Protein AF-A0A5E3XAS7-F1 (afdb_monomer_lite)

Radius of gyration: 38.61 Å; chains: 1; bounding box: 68×125×119 Å

Sequence (504 aa):
MLQEKRGRSDSAPVSAPKKPRAAAPRKTKNADWGSKSAPNEAAQRAQNAFESEKFRKVLWGPKKGENTSKISLTTTWNEIAIVVFGKDNIPEGELSAYGNKIKGLWNAYRKTYNNLAERIKQTGGGVRDPQIASLVSIEEKGSTRVLECYVPAEGPSAETPQKYKNIWEELTGTFAFFPRWHALQATRPSSNPPSVTTGLSPDRNGGHITTFYQPPPEDLVSKPGEPIPDELIDPQLRDVGAPDPDEPMHAPFEQLREDSDEEMPPVISRPKATKSAAQPTPRRSAPSQQQSSRPAQSTPRPSSAKKSSAAKGTSTSSQKFVAKPNPAQQSIEANKSKFTPLKRESIHTTIRSVVDTSAKEARAARRELRLTSEINRLRDDIRFLEERRDKRLATAREEYKDDLLTRDEFIKEKAKINKAIDDEVARLRKDMEHAQHDLENDGEDNPPAGSRTPSHGPDARMQREHSPSWGSFKDDSDIEDITDMMRGAKSSSPAPFDEDDVQF

Foldseek 3Di:
DDDDDDDDDDDDDDDDDDDPDPDDDDPDDQDDQDAQLDGDQLVVQLLVLCPPPVLVCVNLNDDVPDDHDPDDLQNSLLVSLCRRQNPVRQPPPCSSVSSVSSVVSVVVVVVLLVVLCVLVCVDPPPPPDVVSVVVWPFPCPDLETEGPDDAALQGDDPPRDVVRVVSRVVSCSNGVCNSVVSNSQRPDCVNQPQWDWDFQDPVPVGRIHIYGHDPPDVLVVPDPPDPDPCVPPDPVVPVPPDPDPPDPPPPPPPPVPDPPPPDDDDDDDDDDDDDDDDDDDDDDDDDDDDDDDDDDDDDDDDDDDDDDDDDDDDDDDDDDDPDDDDVVVVVVVVVVVVDPDDDPVVVVVVVVVVVVVVVVVVVLVVLLVVLVVLLVVLVVVLVVLVVVLVVVLVVLVVCVVVVVDDPVRSVVVNVVSCVVSVVVNVVSVVVNVVSVVVSVPPPDPPPPPPPPPPPDDPDDPDDDPDDDDDDDDPDPPPVVVVVVVVVVVPPDDDDDDDPPDDDD

Secondary structure (DSSP, 8-state):
---------------------PPPPP-PPPPP-B-SSSB-HHHHHHHHHHHSHHHHHHHT-PPTTPPPP-S-HHHHHHHHHHHHH-GGGSPTT-HHHHHHHHHHHHHHHHHHHHHHHTTT---SS----HHHHHHS----BTTEEE-S----TT---TTS-HHHHHHHHHHHHH-TTHHHHHHHHHT-TTTS-SEEEPP--GGGTT---EEESSPP-HHHHS-TTSPPPGGGS-HHHHSSPPPPTTS----TTSTTSSS--S-PPP------PPP----PPPP-PPPP------PPPPPPPPP-------------------PPPPHHHHHHHHHHTT-----HHHHHHHHHHHHHHHHHHHHHHHHHHHHHHHHHHHHHHHHHHHHHHHHHHHHHHHHHHTTSS-HHHHHHHHHHHHHHHHHHHHHHHHHHHHHHHHHHGGGS----TT-------S------------------THHHHHHHHHHHTT--PPPPPP------

Structure (mmCIF, N/CA/C/O backbone):
data_AF-A0A5E3XAS7-F1
#
_entry.id   AF-A0A5E3XAS7-F1
#
loop_
_atom_site.group_PDB
_atom_site.id
_atom_site.type_symbol
_atom_site.label_atom_id
_atom_site.label_alt_id
_atom_site.label_comp_id
_atom_site.label_asym_id
_atom_site.label_entity_id
_atom_site.label_seq_id
_atom_site.pdbx_PDB_ins_code
_atom_site.Cartn_x
_atom_site.Cartn_y
_atom_site.Cartn_z
_atom_site.occupancy
_atom_site.B_iso_or_equiv
_atom_site.auth_seq_id
_atom_site.auth_comp_id
_atom_site.auth_asym_id
_atom_site.auth_atom_id
_atom_site.pdbx_PDB_model_num
ATOM 1 N N . MET A 1 1 ? 8.238 91.638 9.720 1.00 45.53 1 MET A N 1
ATOM 2 C CA . MET A 1 1 ? 8.191 90.672 8.599 1.00 45.53 1 MET A CA 1
ATOM 3 C C . MET A 1 1 ? 9.516 89.931 8.545 1.00 45.53 1 MET A C 1
ATOM 5 O O . MET A 1 1 ? 10.528 90.573 8.317 1.00 45.53 1 MET A O 1
ATOM 9 N N . LEU A 1 2 ? 9.518 88.620 8.778 1.00 39.31 2 LEU A N 1
ATOM 10 C CA . LEU A 1 2 ? 10.678 87.739 8.605 1.00 39.31 2 LEU A CA 1
ATOM 11 C C . LEU A 1 2 ? 10.136 86.397 8.101 1.00 39.31 2 LEU A C 1
ATOM 13 O O . LEU A 1 2 ? 9.226 85.842 8.711 1.00 39.31 2 LEU A O 1
ATOM 17 N N . GLN A 1 3 ? 10.610 85.943 6.939 1.00 42.56 3 GLN A N 1
ATOM 18 C CA . GLN A 1 3 ? 10.104 84.736 6.282 1.00 42.56 3 GLN A CA 1
ATOM 19 C C . GLN A 1 3 ? 10.847 83.496 6.783 1.00 42.56 3 GLN A C 1
ATOM 21 O O . GLN A 1 3 ? 12.072 83.419 6.706 1.00 42.56 3 GLN A O 1
ATOM 26 N N . GLU A 1 4 ? 10.093 82.503 7.245 1.00 45.38 4 GLU A N 1
ATOM 27 C CA . GLU A 1 4 ? 10.629 81.240 7.746 1.00 45.38 4 GLU A CA 1
ATOM 28 C C . GLU A 1 4 ? 10.853 80.253 6.580 1.00 45.38 4 GLU A C 1
ATOM 30 O O . GLU A 1 4 ? 9.913 79.689 6.016 1.00 45.38 4 GLU A O 1
ATOM 35 N N . LYS A 1 5 ? 12.116 80.049 6.178 1.00 55.59 5 LYS A N 1
ATOM 36 C CA . LYS A 1 5 ? 12.487 79.075 5.135 1.00 55.59 5 LYS A CA 1
ATOM 37 C C . LYS A 1 5 ? 12.403 77.642 5.673 1.00 55.59 5 LYS A C 1
ATOM 39 O O . LYS A 1 5 ? 13.350 77.149 6.280 1.00 55.59 5 LYS A O 1
ATOM 44 N N . ARG A 1 6 ? 11.314 76.930 5.370 1.00 50.44 6 ARG A N 1
ATOM 45 C CA . ARG A 1 6 ? 11.237 75.472 5.568 1.00 50.44 6 ARG A CA 1
ATOM 46 C C . ARG A 1 6 ? 11.987 74.737 4.455 1.00 50.44 6 ARG A C 1
ATOM 48 O O . ARG A 1 6 ? 11.484 74.608 3.341 1.00 50.44 6 ARG A O 1
ATOM 55 N N . GLY A 1 7 ? 13.189 74.253 4.763 1.00 50.09 7 GLY A N 1
ATOM 56 C CA . GLY A 1 7 ? 13.938 73.349 3.891 1.00 50.09 7 GLY A CA 1
ATOM 57 C C . GLY A 1 7 ? 13.285 71.966 3.841 1.00 50.09 7 GLY A C 1
ATOM 58 O O . GLY A 1 7 ? 13.095 71.333 4.876 1.00 50.09 7 GLY A O 1
ATOM 59 N N . ARG A 1 8 ? 12.943 71.499 2.637 1.00 46.47 8 ARG A N 1
ATOM 60 C CA . ARG A 1 8 ? 12.451 70.139 2.383 1.00 46.47 8 ARG A CA 1
ATOM 61 C C . ARG A 1 8 ? 13.661 69.259 2.060 1.00 46.47 8 ARG A C 1
ATOM 63 O O . ARG A 1 8 ? 14.324 69.495 1.056 1.00 46.47 8 ARG A O 1
ATOM 70 N N . SER A 1 9 ? 13.981 68.295 2.917 1.00 48.66 9 SER A N 1
ATOM 71 C CA . SER A 1 9 ? 15.071 67.342 2.690 1.00 48.66 9 SER A CA 1
ATOM 72 C C . SER A 1 9 ? 14.556 66.106 1.950 1.00 48.66 9 SER A C 1
ATOM 74 O O . SER A 1 9 ? 13.992 65.197 2.556 1.00 48.66 9 SER A O 1
ATOM 76 N N . ASP A 1 10 ? 14.768 66.065 0.634 1.00 49.75 10 ASP A N 1
ATOM 77 C CA . ASP A 1 10 ? 14.506 64.875 -0.178 1.00 49.75 10 ASP A CA 1
ATOM 78 C C . ASP A 1 10 ? 15.549 63.784 0.121 1.00 49.75 10 ASP A C 1
ATOM 80 O O . ASP A 1 10 ? 16.645 63.761 -0.440 1.00 49.75 10 ASP A O 1
ATOM 84 N N . SER A 1 11 ? 15.210 62.858 1.020 1.00 47.09 11 SER A N 1
ATOM 85 C CA . SER A 1 11 ? 15.980 61.637 1.270 1.00 47.09 11 SER A CA 1
ATOM 86 C C . SER A 1 11 ? 15.388 60.463 0.485 1.00 47.09 11 SER A C 1
ATOM 88 O O . SER A 1 11 ? 14.375 59.868 0.854 1.00 47.09 11 SER A O 1
ATOM 90 N N . ALA A 1 12 ? 16.033 60.116 -0.631 1.00 53.59 12 ALA A N 1
ATOM 91 C CA . ALA A 1 12 ? 15.634 58.974 -1.448 1.00 53.59 12 ALA A CA 1
ATOM 92 C C . ALA A 1 12 ? 15.817 57.644 -0.678 1.00 53.59 12 ALA A C 1
ATOM 94 O O . ALA A 1 12 ? 16.863 57.440 -0.054 1.00 53.59 12 ALA A O 1
ATOM 95 N N . PRO A 1 13 ? 14.849 56.707 -0.730 1.00 55.47 13 PRO A N 1
ATOM 96 C CA . PRO A 1 13 ? 14.964 55.430 -0.035 1.00 55.47 13 PRO A CA 1
ATOM 97 C C . PRO A 1 13 ? 16.047 54.555 -0.679 1.00 55.47 13 PRO A C 1
ATOM 99 O O . PRO A 1 13 ? 15.919 54.110 -1.821 1.00 55.47 13 PRO A O 1
ATOM 102 N N . VAL A 1 14 ? 17.110 54.275 0.079 1.00 57.19 14 VAL A N 1
ATOM 103 C CA . VAL A 1 14 ? 18.194 53.374 -0.332 1.00 57.19 14 VAL A CA 1
ATOM 104 C C . VAL A 1 14 ? 17.626 51.968 -0.548 1.00 57.19 14 VAL A C 1
ATOM 106 O O . VAL A 1 14 ? 17.169 51.313 0.388 1.00 57.19 14 VAL A O 1
ATOM 109 N N . SER A 1 15 ? 17.643 51.502 -1.800 1.00 57.94 15 SER A N 1
ATOM 110 C CA . SER A 1 15 ? 17.126 50.183 -2.176 1.00 57.94 15 SER A CA 1
ATOM 111 C C . SER A 1 15 ? 17.888 49.073 -1.452 1.00 57.94 15 SER A C 1
ATOM 113 O O . SER A 1 15 ? 19.067 48.848 -1.727 1.00 57.94 15 SER A O 1
ATOM 115 N N . ALA A 1 16 ? 17.198 48.322 -0.592 1.00 68.94 16 ALA A N 1
ATOM 116 C CA . ALA A 1 16 ? 17.776 47.167 0.086 1.00 68.94 16 ALA A CA 1
ATOM 117 C C . ALA A 1 16 ? 18.344 46.146 -0.930 1.00 68.94 16 ALA A C 1
ATOM 119 O O . ALA A 1 16 ? 17.712 45.892 -1.966 1.00 68.94 16 ALA A O 1
ATOM 120 N N . PRO A 1 17 ? 19.515 45.536 -0.660 1.00 65.25 17 PRO A N 1
ATOM 121 C CA . PRO A 1 17 ? 20.122 44.574 -1.572 1.00 65.25 17 PRO A CA 1
ATOM 122 C C . PRO A 1 17 ? 19.223 43.342 -1.725 1.00 65.25 17 PRO A C 1
ATOM 124 O O . PRO A 1 17 ? 18.877 42.668 -0.752 1.00 65.25 17 PRO A O 1
ATOM 127 N N . LYS A 1 18 ? 18.841 43.030 -2.970 1.00 65.56 18 LYS A N 1
ATOM 128 C CA . LYS A 1 18 ? 18.047 41.836 -3.291 1.00 65.56 18 LYS A CA 1
ATOM 129 C C . LYS A 1 18 ? 18.823 40.590 -2.857 1.00 65.56 18 LYS A C 1
ATOM 131 O O . LYS A 1 18 ? 19.875 40.308 -3.429 1.00 65.56 18 LYS A O 1
ATOM 136 N N . LYS A 1 19 ? 18.293 39.834 -1.882 1.00 71.38 19 LYS A N 1
ATOM 137 C CA . LYS A 1 19 ? 18.856 38.531 -1.479 1.00 71.38 19 LYS A CA 1
ATOM 138 C C . LYS A 1 19 ? 19.108 37.677 -2.732 1.00 71.38 19 LYS A C 1
ATOM 140 O O . LYS A 1 19 ? 18.188 37.559 -3.550 1.00 71.38 19 LYS A O 1
ATOM 145 N N . PRO A 1 20 ? 20.302 37.075 -2.896 1.00 68.44 20 PRO A N 1
ATOM 146 C CA . PRO A 1 20 ? 20.580 36.219 -4.040 1.00 68.44 20 PRO A CA 1
ATOM 147 C C . PRO A 1 20 ? 19.565 35.076 -4.067 1.00 68.44 20 PRO A C 1
ATOM 149 O O . PRO A 1 20 ? 19.389 34.342 -3.093 1.00 68.44 20 PRO A O 1
ATOM 152 N N . ARG A 1 21 ? 18.844 34.970 -5.185 1.00 67.88 21 ARG A N 1
ATOM 153 C CA . ARG A 1 21 ? 17.801 33.966 -5.393 1.00 67.88 21 ARG A CA 1
ATOM 154 C C . ARG A 1 21 ? 18.469 32.593 -5.389 1.00 67.88 21 ARG A C 1
ATOM 156 O O . ARG A 1 21 ? 19.253 32.311 -6.292 1.00 67.88 21 ARG A O 1
ATOM 163 N N . ALA A 1 22 ? 18.181 31.780 -4.371 1.00 71.06 22 ALA A N 1
ATOM 164 C CA . ALA A 1 22 ? 18.786 30.461 -4.203 1.00 71.06 22 ALA A CA 1
ATOM 165 C C . ALA A 1 22 ? 18.701 29.660 -5.511 1.00 71.06 22 ALA A C 1
ATOM 167 O O . ALA A 1 22 ? 17.633 29.579 -6.128 1.00 71.06 22 ALA A O 1
ATOM 168 N N . ALA A 1 23 ? 19.840 29.120 -5.953 1.00 72.81 23 ALA A N 1
ATOM 169 C CA . ALA A 1 23 ? 19.915 28.363 -7.193 1.00 72.81 23 ALA A CA 1
ATOM 170 C C . ALA A 1 23 ? 18.946 27.174 -7.139 1.00 72.81 23 ALA A C 1
ATOM 172 O O . ALA A 1 23 ? 18.861 26.479 -6.125 1.00 72.81 23 ALA A O 1
ATOM 173 N N . ALA A 1 24 ? 18.204 26.949 -8.226 1.00 71.94 24 ALA A N 1
ATOM 174 C CA . ALA A 1 24 ? 17.249 25.849 -8.289 1.00 71.94 24 ALA A CA 1
ATOM 175 C C . ALA A 1 24 ? 17.973 24.512 -8.024 1.00 71.94 24 ALA A C 1
ATOM 177 O O . ALA A 1 24 ? 19.043 24.290 -8.603 1.00 71.94 24 ALA A O 1
ATOM 178 N N . PRO A 1 25 ? 17.421 23.626 -7.171 1.00 68.56 25 PRO A N 1
ATOM 179 C CA . PRO A 1 25 ? 18.098 22.398 -6.778 1.00 68.56 25 PRO A CA 1
ATOM 180 C C . PRO A 1 25 ? 18.417 21.557 -8.015 1.00 68.56 25 PRO A C 1
ATOM 182 O O . PRO A 1 25 ? 17.538 21.256 -8.831 1.00 68.56 25 PRO A O 1
ATOM 185 N N . ARG A 1 26 ? 19.694 21.188 -8.167 1.00 71.69 26 ARG A N 1
ATOM 186 C CA . ARG A 1 26 ? 20.137 20.337 -9.272 1.00 71.69 26 ARG A CA 1
ATOM 187 C C . ARG A 1 26 ? 19.407 18.999 -9.174 1.00 71.69 26 ARG A C 1
ATOM 189 O O . ARG A 1 26 ? 19.375 18.368 -8.120 1.00 71.69 26 ARG A O 1
ATOM 196 N N . LYS A 1 27 ? 18.816 18.551 -10.285 1.00 75.06 27 LYS A N 1
ATOM 197 C CA . LYS A 1 27 ? 18.219 17.213 -10.370 1.00 75.06 27 LYS A CA 1
ATOM 198 C C . LYS A 1 27 ? 19.343 16.186 -10.272 1.00 75.06 27 LYS A C 1
ATOM 200 O O . LYS A 1 27 ? 20.020 15.918 -11.264 1.00 75.06 27 LYS A O 1
ATOM 205 N N . THR A 1 28 ? 19.560 15.644 -9.077 1.00 76.19 28 THR A N 1
ATOM 206 C CA . THR A 1 28 ? 20.517 14.550 -8.882 1.00 76.19 28 THR A CA 1
ATOM 207 C C . THR A 1 28 ? 20.115 13.375 -9.778 1.00 76.19 28 THR A C 1
ATOM 209 O O . THR A 1 28 ? 18.924 13.103 -9.952 1.00 76.19 28 THR A O 1
ATOM 212 N N . LYS A 1 29 ? 21.090 12.687 -10.385 1.00 83.50 29 LYS A N 1
ATOM 213 C CA . LYS A 1 29 ? 20.800 11.530 -11.246 1.00 83.50 29 LYS A CA 1
ATOM 214 C C . LYS A 1 29 ? 20.024 10.481 -10.439 1.00 83.50 29 LYS A C 1
ATOM 216 O O . LYS A 1 29 ? 20.349 10.239 -9.270 1.00 83.50 29 LYS A O 1
ATOM 221 N N . ASN A 1 30 ? 19.003 9.878 -11.049 1.00 87.81 30 ASN A N 1
ATOM 222 C CA . ASN A 1 30 ? 18.317 8.736 -10.448 1.00 87.81 30 ASN A CA 1
ATOM 223 C C . ASN A 1 30 ? 19.361 7.649 -10.175 1.00 87.81 30 ASN A C 1
ATOM 225 O O . ASN A 1 30 ? 20.176 7.355 -11.048 1.00 87.81 30 ASN A O 1
ATOM 229 N N . ALA A 1 31 ? 19.366 7.109 -8.957 1.00 89.94 31 ALA A N 1
ATOM 230 C CA . ALA A 1 31 ? 20.215 5.971 -8.644 1.00 89.94 31 ALA A CA 1
ATOM 231 C C . ALA A 1 31 ? 19.692 4.761 -9.424 1.00 89.94 31 ALA A C 1
ATOM 233 O O . ALA A 1 31 ? 18.489 4.492 -9.401 1.00 89.94 31 ALA A O 1
ATOM 234 N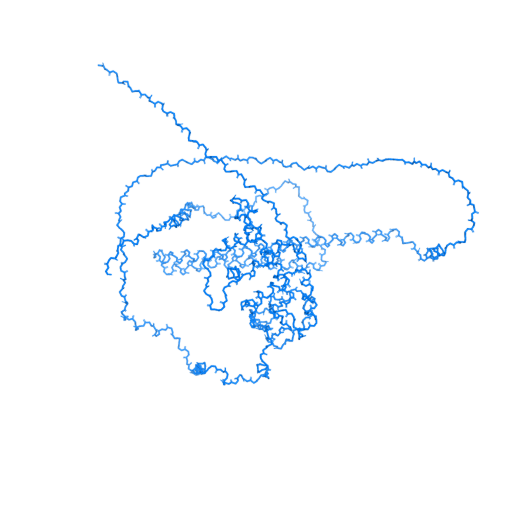 N . ASP A 1 32 ? 20.590 4.075 -10.124 1.00 94.50 32 ASP A N 1
ATOM 235 C CA . ASP A 1 32 ? 20.300 2.753 -10.657 1.00 94.50 32 ASP A CA 1
ATOM 236 C C . ASP A 1 32 ? 20.363 1.743 -9.505 1.00 94.50 32 ASP A C 1
ATOM 238 O O . ASP A 1 32 ? 21.306 1.752 -8.709 1.00 94.50 32 ASP A O 1
ATOM 242 N N . TRP A 1 33 ? 19.352 0.887 -9.421 1.00 96.75 33 TRP A N 1
ATOM 243 C CA . TRP A 1 33 ? 19.203 -0.155 -8.404 1.00 96.75 33 TRP A CA 1
ATOM 244 C C . TRP A 1 33 ? 19.248 -1.568 -9.016 1.00 96.75 33 TRP A C 1
ATOM 246 O O . TRP A 1 33 ? 19.129 -2.560 -8.298 1.00 96.75 33 TRP A O 1
ATOM 256 N N . GLY A 1 34 ? 19.428 -1.678 -10.337 1.00 96.12 34 GLY A N 1
ATOM 257 C CA . GLY A 1 34 ? 19.203 -2.913 -11.080 1.00 96.12 34 GLY A CA 1
ATOM 258 C C . GLY A 1 34 ? 17.712 -3.239 -11.216 1.00 96.12 34 GLY A C 1
ATOM 259 O O . GLY A 1 34 ? 16.840 -2.378 -11.055 1.00 96.12 34 GLY A O 1
ATOM 260 N N . SER A 1 35 ? 17.407 -4.499 -11.524 1.00 95.88 35 SER A N 1
ATOM 261 C CA . SER A 1 35 ? 16.029 -4.997 -11.568 1.00 95.88 35 SER A CA 1
ATOM 262 C C . SER A 1 35 ? 15.636 -5.638 -10.230 1.00 95.88 35 SER A C 1
ATOM 264 O O . SER A 1 35 ? 16.471 -5.892 -9.367 1.00 95.88 35 SER A O 1
ATOM 266 N N . LYS A 1 36 ? 14.344 -5.926 -10.036 1.00 94.69 36 LYS A N 1
ATOM 267 C CA . LYS A 1 36 ? 13.858 -6.587 -8.808 1.00 94.69 36 LYS A CA 1
ATOM 268 C C . LYS A 1 36 ? 14.336 -8.040 -8.680 1.00 94.69 36 LYS A C 1
ATOM 270 O O . LYS A 1 36 ? 14.516 -8.517 -7.563 1.00 94.69 36 LYS A O 1
ATOM 275 N N . SER A 1 37 ? 14.539 -8.713 -9.811 1.00 95.75 37 SER A N 1
ATOM 276 C CA . SER A 1 37 ? 15.052 -10.083 -9.908 1.00 95.75 37 SER A CA 1
ATOM 277 C C . SER A 1 37 ? 16.585 -10.145 -9.916 1.00 95.75 37 SER A C 1
ATOM 279 O O . SER A 1 37 ? 17.158 -11.108 -9.421 1.00 95.75 37 SER A O 1
ATOM 281 N N . ALA A 1 38 ? 17.256 -9.102 -10.414 1.00 96.94 38 ALA A N 1
ATOM 282 C CA . ALA A 1 38 ? 18.709 -8.945 -10.405 1.00 96.94 38 ALA A CA 1
ATOM 283 C C . ALA A 1 38 ? 19.096 -7.565 -9.821 1.00 96.94 38 ALA A C 1
ATOM 285 O O . ALA A 1 38 ? 19.407 -6.631 -10.574 1.00 96.94 38 ALA A O 1
ATOM 286 N N . PRO A 1 39 ? 19.044 -7.407 -8.482 1.00 97.12 39 PRO A N 1
ATOM 287 C CA . PRO A 1 39 ? 19.410 -6.163 -7.813 1.00 97.12 39 PRO A CA 1
ATOM 288 C C . PRO A 1 39 ? 20.925 -5.942 -7.850 1.00 97.12 39 PRO A C 1
ATOM 290 O O . PRO A 1 39 ? 21.713 -6.854 -7.575 1.00 97.12 39 PRO A O 1
ATOM 293 N N . ASN A 1 40 ? 21.338 -4.710 -8.150 1.00 97.38 40 ASN A N 1
ATOM 294 C CA . ASN A 1 40 ? 22.755 -4.351 -8.213 1.00 97.38 40 ASN A CA 1
ATOM 295 C C . ASN A 1 40 ? 23.393 -4.221 -6.814 1.00 97.38 40 ASN A C 1
ATOM 297 O O . ASN A 1 40 ? 22.723 -4.310 -5.783 1.00 97.38 40 ASN A O 1
ATOM 301 N N . GLU A 1 41 ? 24.706 -3.986 -6.762 1.00 97.56 41 GLU A N 1
ATOM 302 C CA . GLU A 1 41 ? 25.439 -3.909 -5.493 1.00 97.56 41 GLU A CA 1
ATOM 303 C C . GLU A 1 41 ? 24.896 -2.813 -4.553 1.00 97.56 41 GLU A C 1
ATOM 305 O O . GLU A 1 41 ? 24.757 -3.039 -3.353 1.00 97.56 41 GLU A O 1
ATOM 310 N N . ALA A 1 42 ? 24.505 -1.647 -5.083 1.00 96.88 42 ALA A N 1
ATOM 311 C CA . ALA A 1 42 ? 23.926 -0.567 -4.281 1.00 96.88 42 ALA A CA 1
ATOM 312 C C . ALA A 1 42 ? 22.580 -0.975 -3.653 1.00 96.88 42 ALA A C 1
ATOM 314 O O . ALA A 1 42 ? 22.328 -0.690 -2.480 1.00 96.88 42 ALA A O 1
ATOM 315 N N . ALA A 1 43 ? 21.741 -1.700 -4.398 1.00 97.88 43 ALA A N 1
ATOM 316 C CA . ALA A 1 43 ? 20.506 -2.284 -3.888 1.00 97.88 43 ALA A CA 1
ATOM 317 C C . ALA A 1 43 ? 20.758 -3.361 -2.814 1.00 97.88 43 ALA A C 1
ATOM 319 O O . ALA A 1 43 ? 20.027 -3.409 -1.823 1.00 97.88 43 ALA A O 1
ATOM 320 N N . GLN A 1 44 ? 21.805 -4.181 -2.960 1.00 97.94 44 GLN A N 1
ATOM 321 C CA . GLN A 1 44 ? 22.202 -5.169 -1.948 1.00 97.94 44 GLN A CA 1
ATOM 322 C C . GLN A 1 44 ? 22.741 -4.505 -0.672 1.00 97.94 44 GLN A C 1
ATOM 324 O O . GLN A 1 44 ? 22.321 -4.869 0.427 1.00 97.94 44 GLN A O 1
ATOM 329 N N . ARG A 1 45 ? 23.595 -3.477 -0.788 1.00 98.06 45 ARG A N 1
ATOM 330 C CA . ARG A 1 45 ? 24.048 -2.666 0.359 1.00 98.06 45 ARG A CA 1
ATOM 331 C C . ARG A 1 45 ? 22.869 -2.011 1.082 1.00 98.06 45 ARG A C 1
ATOM 333 O O . ARG A 1 45 ? 22.839 -2.012 2.310 1.00 98.06 45 ARG A O 1
ATOM 340 N N . ALA A 1 46 ? 21.879 -1.502 0.341 1.00 97.94 46 ALA A N 1
ATOM 341 C CA . ALA A 1 46 ? 20.670 -0.922 0.924 1.00 97.94 46 ALA A CA 1
ATOM 342 C C . ALA A 1 46 ? 19.860 -1.970 1.701 1.00 97.94 46 ALA A C 1
ATOM 344 O O . ALA A 1 46 ? 19.485 -1.716 2.843 1.00 97.94 46 ALA A O 1
ATOM 345 N N . GLN A 1 47 ? 19.671 -3.168 1.137 1.00 97.75 47 GLN A N 1
ATOM 346 C CA . GLN A 1 47 ? 19.004 -4.277 1.823 1.00 97.75 47 GLN A CA 1
ATOM 347 C C . GLN A 1 47 ? 19.749 -4.707 3.099 1.00 97.75 47 GLN A C 1
ATOM 349 O O . GLN A 1 47 ? 19.134 -4.870 4.150 1.00 97.75 47 GLN A O 1
ATOM 354 N N . ASN A 1 48 ? 21.079 -4.816 3.045 1.00 97.88 48 ASN A N 1
ATOM 355 C CA . ASN A 1 48 ? 21.896 -5.144 4.216 1.00 97.88 48 ASN A CA 1
ATOM 356 C C . ASN A 1 48 ? 21.784 -4.063 5.309 1.00 97.88 48 ASN A C 1
ATOM 358 O O . ASN A 1 48 ? 21.695 -4.385 6.492 1.00 97.88 48 ASN A O 1
ATOM 362 N N . ALA A 1 49 ? 21.717 -2.783 4.931 1.00 97.94 49 ALA A N 1
ATOM 363 C CA . ALA A 1 49 ? 21.468 -1.699 5.876 1.00 97.94 49 ALA A CA 1
ATOM 364 C C . ALA A 1 49 ? 20.052 -1.779 6.485 1.00 97.94 49 ALA A C 1
ATOM 366 O O . ALA A 1 49 ? 19.908 -1.637 7.698 1.00 97.94 49 ALA A O 1
ATOM 367 N N . PHE A 1 50 ? 19.020 -2.079 5.688 1.00 97.25 50 PHE A N 1
ATOM 368 C CA . PHE A 1 50 ? 17.637 -2.261 6.158 1.00 97.25 50 PHE A CA 1
ATOM 369 C C . PHE A 1 50 ? 17.467 -3.381 7.201 1.00 97.25 50 PHE A C 1
ATOM 371 O O . PHE A 1 50 ? 16.539 -3.336 8.013 1.00 97.25 50 PHE A O 1
ATOM 378 N N . GLU A 1 51 ? 18.357 -4.373 7.177 1.00 95.81 51 GLU A N 1
ATOM 379 C CA . GLU A 1 51 ? 18.403 -5.492 8.124 1.00 95.81 51 GLU A CA 1
ATOM 380 C C . GLU A 1 51 ? 19.335 -5.265 9.315 1.00 95.81 51 GLU A C 1
ATOM 382 O O . GLU A 1 51 ? 19.154 -5.903 10.352 1.00 95.81 51 GLU A O 1
ATOM 387 N N . SER A 1 52 ? 20.305 -4.352 9.201 1.00 96.88 52 SER A N 1
ATOM 388 C CA . SER A 1 52 ? 21.243 -4.061 10.286 1.00 96.88 52 SER A CA 1
ATOM 389 C C . SER A 1 52 ? 20.506 -3.646 11.561 1.00 96.88 52 SER A C 1
ATOM 391 O O . SER A 1 52 ? 19.619 -2.790 11.535 1.00 96.88 52 SER A O 1
ATOM 393 N N . GLU A 1 53 ? 20.896 -4.217 12.702 1.00 94.75 53 GLU A N 1
ATOM 394 C CA . GLU A 1 53 ? 20.212 -4.006 13.986 1.00 94.75 53 GLU A CA 1
ATOM 395 C C . GLU A 1 53 ? 20.136 -2.511 14.373 1.00 94.75 53 GLU A C 1
ATOM 397 O O . GLU A 1 53 ? 19.129 -2.057 14.917 1.00 94.75 53 GLU A O 1
ATOM 402 N N . LYS A 1 54 ? 21.142 -1.718 13.962 1.00 96.00 54 LYS A N 1
ATOM 403 C CA . LYS A 1 54 ? 21.188 -0.252 14.098 1.00 96.00 54 LYS A CA 1
ATOM 404 C C . LYS A 1 54 ? 19.953 0.448 13.516 1.00 96.00 54 LYS A C 1
ATOM 406 O O . LYS A 1 54 ? 19.418 1.368 14.132 1.00 96.00 54 LYS A O 1
ATOM 411 N N . PHE A 1 55 ? 19.515 0.043 12.323 1.00 96.94 55 PHE A N 1
ATOM 412 C CA . PHE A 1 55 ? 18.389 0.669 11.624 1.00 96.94 55 PHE A CA 1
ATOM 413 C C . PHE A 1 55 ? 17.091 -0.127 11.777 1.00 96.94 55 PHE A C 1
ATOM 415 O O . PHE A 1 55 ? 16.012 0.472 11.766 1.00 96.94 55 PHE A O 1
ATOM 422 N N . ARG A 1 56 ? 17.182 -1.447 12.003 1.00 94.06 56 ARG A N 1
ATOM 423 C CA . ARG A 1 56 ? 16.049 -2.373 12.139 1.00 94.06 56 ARG A CA 1
ATOM 424 C C . ARG A 1 56 ? 14.958 -1.805 13.041 1.00 94.06 56 ARG A C 1
ATOM 426 O O . ARG A 1 56 ? 13.793 -1.755 12.659 1.00 94.06 56 ARG A O 1
ATOM 433 N N . LYS A 1 57 ? 15.363 -1.327 14.214 1.00 94.06 57 LYS A N 1
ATOM 434 C CA . LYS A 1 57 ? 14.487 -0.819 15.269 1.00 94.06 57 LYS A CA 1
ATOM 435 C C . LYS A 1 57 ? 13.650 0.402 14.873 1.00 94.06 57 LYS A C 1
ATOM 437 O O . LYS A 1 57 ? 12.521 0.549 15.334 1.00 94.06 57 LYS A O 1
ATOM 442 N N . VAL A 1 58 ? 14.187 1.270 14.013 1.00 96.19 58 VAL A N 1
ATOM 443 C CA . VAL A 1 58 ? 13.479 2.455 13.494 1.00 96.19 58 VAL A CA 1
ATOM 444 C C . VAL A 1 58 ? 12.573 2.078 12.316 1.00 96.19 58 VAL A C 1
ATOM 446 O O . VAL A 1 58 ? 11.496 2.647 12.163 1.00 96.19 58 VAL A O 1
ATOM 449 N N . LEU A 1 59 ? 12.989 1.113 11.487 1.00 95.50 59 LEU A N 1
ATOM 450 C CA . LEU A 1 59 ? 12.289 0.755 10.249 1.00 95.50 59 LEU A CA 1
ATOM 451 C C . LEU A 1 59 ? 11.163 -0.276 10.434 1.00 95.50 59 LEU A C 1
ATOM 453 O O . LEU A 1 59 ? 10.115 -0.169 9.793 1.00 95.50 59 LEU A O 1
ATOM 457 N N . TRP A 1 60 ? 11.368 -1.259 11.312 1.00 93.00 60 TRP A N 1
ATOM 458 C CA . TRP A 1 60 ? 10.444 -2.370 11.584 1.00 93.00 60 TRP A CA 1
ATOM 459 C C . TRP A 1 60 ? 9.743 -2.258 12.948 1.00 93.00 60 TRP A C 1
ATOM 461 O O . TRP A 1 60 ? 8.726 -2.920 13.177 1.00 93.00 60 TRP A O 1
ATOM 471 N N . GLY A 1 61 ? 10.247 -1.387 13.826 1.00 92.44 61 GLY A N 1
ATOM 472 C CA . GLY A 1 61 ? 9.807 -1.230 15.212 1.00 92.44 61 GLY A CA 1
ATOM 473 C C . GLY A 1 61 ? 10.684 -2.000 16.215 1.00 92.44 61 GLY A C 1
ATOM 474 O O . GLY A 1 61 ? 11.542 -2.789 15.810 1.00 92.44 61 GLY A O 1
ATOM 475 N N . PRO A 1 62 ? 10.491 -1.760 17.525 1.00 91.81 62 PRO A N 1
ATOM 476 C CA . PRO A 1 62 ? 11.183 -2.487 18.588 1.00 91.81 62 PRO A CA 1
ATOM 477 C C . PRO A 1 62 ? 10.758 -3.961 18.652 1.00 91.81 62 PRO A C 1
ATOM 479 O O . PRO A 1 62 ? 9.626 -4.308 18.306 1.00 91.81 62 PRO A O 1
ATOM 482 N N . LYS A 1 63 ? 11.649 -4.825 19.153 1.00 89.81 63 LYS A N 1
ATOM 483 C CA . LYS A 1 63 ? 11.289 -6.193 19.568 1.00 89.81 63 LYS A CA 1
ATOM 484 C C . LYS A 1 63 ? 10.520 -6.170 20.900 1.00 89.81 63 LYS A C 1
ATOM 486 O O . LYS A 1 63 ? 10.498 -5.158 21.602 1.00 89.81 63 LYS A O 1
ATOM 491 N N . LYS A 1 64 ? 9.898 -7.295 21.277 1.00 86.50 64 LYS A N 1
ATOM 492 C CA . LYS A 1 64 ? 9.241 -7.450 22.590 1.00 86.50 64 LYS A CA 1
ATOM 493 C C . LYS A 1 64 ? 10.259 -7.167 23.709 1.00 86.50 64 LYS A C 1
ATOM 495 O O . LYS A 1 64 ? 11.290 -7.825 23.763 1.00 86.50 64 LYS A O 1
ATOM 500 N N . GLY A 1 65 ? 9.966 -6.190 24.571 1.00 90.25 65 GLY A N 1
ATOM 501 C CA . GLY A 1 65 ? 10.855 -5.750 25.659 1.00 90.25 65 GLY A CA 1
ATOM 502 C C . GLY A 1 65 ? 11.833 -4.618 25.306 1.00 90.25 65 GLY A C 1
ATOM 503 O O . GLY A 1 65 ? 12.571 -4.166 26.175 1.00 90.25 65 GLY A O 1
ATOM 504 N N . GLU A 1 66 ? 11.845 -4.117 24.068 1.00 92.19 66 GLU A N 1
ATOM 505 C CA . GLU A 1 66 ? 12.707 -2.998 23.680 1.00 92.19 66 GLU A CA 1
ATOM 506 C C . GLU A 1 66 ? 11.987 -1.635 23.702 1.00 92.19 66 GLU A C 1
ATOM 508 O O . GLU A 1 66 ? 10.967 -1.442 23.043 1.00 92.19 66 GLU A O 1
ATOM 513 N N . ASN A 1 67 ? 12.592 -0.629 24.345 1.00 92.75 67 ASN A N 1
ATOM 514 C CA . ASN A 1 67 ? 12.135 0.770 24.274 1.00 92.75 67 ASN A CA 1
ATOM 515 C C . ASN A 1 67 ? 12.240 1.340 22.849 1.00 92.75 67 ASN A C 1
ATOM 517 O O . ASN A 1 67 ? 13.177 0.999 22.126 1.00 92.75 67 ASN A O 1
ATOM 521 N N . THR A 1 68 ? 11.356 2.260 22.447 1.00 90.00 68 THR A N 1
ATOM 522 C CA . THR A 1 68 ? 11.411 2.912 21.121 1.00 90.00 68 THR A CA 1
ATOM 523 C C . THR A 1 68 ? 12.712 3.692 20.898 1.00 90.00 68 THR A C 1
ATOM 525 O O . THR A 1 68 ? 13.236 4.331 21.809 1.00 90.00 68 THR A O 1
ATOM 528 N N . SER A 1 69 ? 13.234 3.679 19.667 1.00 92.12 69 SER A N 1
ATOM 529 C CA . SER A 1 69 ? 14.424 4.468 19.314 1.00 92.12 69 SER A CA 1
ATOM 530 C C . SER A 1 69 ? 14.130 5.973 19.339 1.00 92.12 69 SER A C 1
ATOM 532 O O . SER A 1 69 ? 13.088 6.405 18.851 1.00 92.12 69 SER A O 1
ATOM 534 N N . LYS A 1 70 ? 15.077 6.774 19.847 1.00 95.25 70 LYS A N 1
ATOM 535 C CA . LYS A 1 70 ? 15.034 8.249 19.794 1.00 95.25 70 LYS A CA 1
ATOM 536 C C . LYS A 1 70 ? 15.522 8.822 18.448 1.00 95.25 70 LYS A C 1
ATOM 538 O O . LYS A 1 70 ? 15.441 10.027 18.233 1.00 95.25 70 LYS A O 1
ATOM 543 N N . ILE A 1 71 ? 16.051 7.986 17.546 1.00 96.06 71 ILE A N 1
ATOM 544 C CA . ILE A 1 71 ? 16.587 8.421 16.246 1.00 96.06 71 ILE A CA 1
ATOM 545 C C . ILE A 1 71 ? 15.431 8.710 15.279 1.00 96.06 71 ILE A C 1
ATOM 547 O O . ILE A 1 71 ? 14.555 7.869 15.079 1.00 96.06 71 ILE A O 1
ATOM 551 N N . SER A 1 72 ? 15.442 9.887 14.644 1.00 96.75 72 SER A N 1
ATOM 552 C CA . SER A 1 72 ? 14.419 10.248 13.657 1.00 96.75 72 SER A CA 1
ATOM 553 C C . SER A 1 72 ? 14.544 9.417 12.373 1.00 96.75 72 SER A C 1
ATOM 555 O O . SER A 1 72 ? 15.651 9.162 11.894 1.00 96.75 72 SER A O 1
ATOM 557 N N . LEU A 1 73 ? 13.408 9.083 11.747 1.00 97.06 73 LEU A N 1
ATOM 558 C CA . LEU A 1 73 ? 13.374 8.406 10.442 1.00 97.06 73 LEU A CA 1
ATOM 559 C C . LEU A 1 73 ? 14.222 9.129 9.382 1.00 97.06 73 LEU A C 1
ATOM 561 O O . LEU A 1 73 ? 14.914 8.480 8.604 1.00 97.06 73 LEU A O 1
ATOM 565 N N . THR A 1 74 ? 14.205 10.465 9.357 1.00 97.62 74 THR A N 1
ATOM 566 C CA . THR A 1 74 ? 15.006 11.269 8.418 1.00 97.62 74 THR A CA 1
ATOM 567 C C . THR A 1 74 ? 16.506 11.074 8.641 1.00 97.62 74 THR A C 1
ATOM 569 O O . THR A 1 74 ? 17.250 10.912 7.675 1.00 97.62 74 THR A O 1
ATOM 572 N N . THR A 1 75 ? 16.948 11.028 9.901 1.00 98.00 75 THR A N 1
ATOM 573 C CA . THR A 1 75 ? 18.342 10.731 10.263 1.00 98.00 75 THR A CA 1
ATOM 574 C C . THR A 1 75 ? 18.725 9.325 9.799 1.00 98.00 75 THR A C 1
ATOM 576 O O . THR A 1 75 ? 19.726 9.166 9.108 1.00 98.00 75 THR A O 1
ATOM 579 N N . THR A 1 76 ? 17.881 8.323 10.069 1.00 98.25 76 THR A N 1
ATOM 580 C CA . THR A 1 76 ? 18.086 6.937 9.620 1.00 98.25 76 THR A CA 1
ATOM 581 C C . THR A 1 76 ? 18.242 6.826 8.101 1.00 98.25 76 THR A C 1
ATOM 583 O O . THR A 1 76 ? 19.161 6.156 7.637 1.00 98.25 76 THR A O 1
ATOM 586 N N . TRP A 1 77 ? 17.417 7.516 7.305 1.00 98.44 77 TRP A N 1
ATOM 587 C CA . TRP A 1 77 ? 17.558 7.494 5.843 1.00 98.44 77 TRP A CA 1
ATOM 588 C C . TRP A 1 77 ? 18.869 8.118 5.352 1.00 98.44 77 TRP A C 1
ATOM 590 O O . TRP A 1 77 ? 19.476 7.598 4.415 1.00 98.44 77 TRP A O 1
ATOM 600 N N . ASN A 1 78 ? 19.323 9.198 5.991 1.00 98.19 78 ASN A N 1
ATOM 601 C CA . ASN A 1 78 ? 20.601 9.837 5.678 1.00 98.19 78 ASN A CA 1
ATOM 602 C C . ASN A 1 78 ? 21.790 8.935 6.050 1.00 98.19 78 ASN A C 1
ATOM 604 O O . ASN A 1 78 ? 22.730 8.797 5.271 1.00 98.19 78 ASN A O 1
ATOM 608 N N . GLU A 1 79 ? 21.743 8.268 7.203 1.00 98.31 79 GLU A N 1
ATOM 609 C CA . GLU A 1 79 ? 22.789 7.324 7.608 1.00 98.31 79 GLU A CA 1
ATOM 610 C C . GLU A 1 79 ? 22.854 6.093 6.695 1.00 98.31 79 GLU A C 1
ATOM 612 O O . GLU A 1 79 ? 23.945 5.683 6.301 1.00 98.31 79 GLU A O 1
ATOM 617 N N . ILE A 1 80 ? 21.707 5.540 6.280 1.00 98.38 80 ILE A N 1
ATOM 618 C CA . ILE A 1 80 ? 21.676 4.456 5.286 1.00 98.38 80 ILE A CA 1
ATOM 619 C C . ILE A 1 80 ? 22.245 4.940 3.947 1.00 98.38 80 ILE A C 1
ATOM 621 O O . ILE A 1 80 ? 22.990 4.203 3.307 1.00 98.38 80 ILE A O 1
ATOM 625 N N . ALA A 1 81 ? 21.966 6.178 3.525 1.00 98.12 81 ALA A N 1
ATOM 626 C CA . ALA A 1 81 ? 22.568 6.729 2.313 1.00 98.12 81 ALA A CA 1
ATOM 627 C C . ALA A 1 81 ? 24.106 6.764 2.398 1.00 98.12 81 ALA A C 1
ATOM 629 O O . ALA A 1 81 ? 24.768 6.349 1.447 1.00 98.12 81 ALA A O 1
ATOM 630 N N . ILE A 1 82 ? 24.675 7.166 3.542 1.00 98.06 82 ILE A N 1
ATOM 631 C CA . ILE A 1 82 ? 26.129 7.129 3.778 1.00 98.06 82 ILE A CA 1
ATOM 632 C C . ILE A 1 82 ? 26.676 5.696 3.674 1.00 98.06 82 ILE A C 1
ATOM 634 O O . ILE A 1 82 ? 27.713 5.496 3.049 1.00 98.06 82 ILE A O 1
ATOM 638 N N . VAL A 1 83 ? 25.976 4.696 4.223 1.00 98.06 83 VAL A N 1
ATOM 639 C CA . VAL A 1 83 ? 26.379 3.276 4.137 1.00 98.06 83 VAL A CA 1
ATOM 640 C C . VAL A 1 83 ? 26.313 2.738 2.701 1.00 98.06 83 VAL A C 1
ATOM 642 O O . VAL A 1 83 ? 27.193 1.994 2.277 1.00 98.06 83 VAL A O 1
ATOM 645 N N . VAL A 1 84 ? 25.283 3.106 1.935 1.00 97.81 84 VAL A N 1
ATOM 646 C CA . VAL A 1 84 ? 25.058 2.588 0.574 1.00 97.81 84 VAL A CA 1
ATOM 647 C C . VAL A 1 84 ? 26.029 3.197 -0.434 1.00 97.81 84 VAL A C 1
ATOM 649 O O . VAL A 1 84 ? 26.675 2.468 -1.193 1.00 97.81 84 VAL A O 1
ATOM 652 N N . PHE A 1 85 ? 26.127 4.527 -0.444 1.00 96.69 85 PHE A N 1
ATOM 653 C CA . PHE A 1 85 ? 26.891 5.271 -1.444 1.00 96.69 85 PHE A CA 1
ATOM 654 C C . PHE A 1 85 ? 28.342 5.538 -1.017 1.00 96.69 85 PHE A C 1
ATOM 656 O O . PHE A 1 85 ? 29.192 5.730 -1.882 1.00 96.69 85 PHE A O 1
ATOM 663 N N . GLY A 1 86 ? 28.647 5.497 0.283 1.00 97.38 86 GLY A N 1
ATOM 664 C CA . GLY A 1 86 ? 29.915 5.958 0.852 1.00 97.38 86 GLY A CA 1
ATOM 665 C C . GLY A 1 86 ? 29.883 7.463 1.128 1.00 97.38 86 GLY A C 1
ATOM 666 O O . GLY A 1 86 ? 29.372 8.235 0.316 1.00 97.38 86 GLY A O 1
ATOM 667 N N . LYS A 1 87 ? 30.430 7.889 2.275 1.00 97.19 87 LYS A N 1
ATOM 668 C CA . LYS A 1 87 ? 30.405 9.295 2.722 1.00 97.19 87 LYS A CA 1
ATOM 669 C C . LYS A 1 87 ? 31.003 10.243 1.676 1.00 97.19 87 LYS A C 1
ATOM 671 O O . LYS A 1 87 ? 30.400 11.266 1.376 1.00 97.19 87 LYS A O 1
ATOM 676 N N . ASP A 1 88 ? 32.134 9.858 1.093 1.00 97.31 88 ASP A N 1
ATOM 677 C CA . ASP A 1 88 ? 32.932 10.706 0.197 1.00 97.31 88 ASP A CA 1
ATOM 678 C C . ASP A 1 88 ? 32.339 10.820 -1.222 1.00 97.31 88 ASP A C 1
ATOM 680 O O . ASP A 1 88 ? 32.705 11.710 -1.985 1.00 97.31 88 ASP A O 1
ATOM 684 N N . ASN A 1 89 ? 31.377 9.954 -1.567 1.00 95.88 89 ASN A N 1
ATOM 685 C CA . ASN A 1 89 ? 30.670 9.972 -2.853 1.00 95.88 89 ASN A CA 1
ATOM 686 C C . ASN A 1 89 ? 29.375 10.805 -2.823 1.00 95.88 89 ASN A C 1
ATOM 688 O O . ASN A 1 89 ? 28.726 10.972 -3.858 1.00 95.88 89 ASN A O 1
ATOM 692 N N . ILE A 1 90 ? 28.963 11.300 -1.651 1.00 96.38 90 ILE A N 1
ATOM 693 C CA . ILE A 1 90 ? 27.781 12.153 -1.492 1.00 96.38 90 ILE A CA 1
ATOM 694 C C . ILE A 1 90 ? 28.251 13.615 -1.487 1.00 96.38 90 ILE A C 1
ATOM 696 O O . ILE A 1 90 ? 28.974 14.002 -0.571 1.00 96.38 90 ILE A O 1
ATOM 700 N N . PRO A 1 91 ? 27.837 14.453 -2.459 1.00 96.31 91 PRO A N 1
ATOM 701 C CA . PRO A 1 91 ? 28.197 15.866 -2.463 1.00 96.31 91 PRO A CA 1
ATOM 702 C C . PRO A 1 91 ? 27.741 16.575 -1.185 1.00 96.31 91 PRO A C 1
ATOM 704 O O . PRO A 1 91 ? 26.645 16.322 -0.672 1.00 96.31 91 PRO A O 1
ATOM 707 N N . GLU A 1 92 ? 28.565 17.498 -0.690 1.00 95.56 92 GLU A N 1
ATOM 708 C CA . GLU A 1 92 ? 28.240 18.284 0.497 1.00 95.56 92 GLU A CA 1
ATOM 709 C C . GLU A 1 92 ? 26.903 19.029 0.312 1.00 95.56 92 GLU A C 1
ATOM 711 O O . GLU A 1 92 ? 26.626 19.618 -0.734 1.00 95.56 92 GLU A O 1
ATOM 716 N N . GLY A 1 93 ? 26.025 18.933 1.313 1.00 94.88 93 GLY A N 1
ATOM 717 C CA . GLY A 1 93 ? 24.654 19.450 1.254 1.00 94.88 93 GLY A CA 1
ATOM 718 C C . GLY A 1 93 ? 23.622 18.552 0.546 1.00 94.88 93 GLY A C 1
ATOM 719 O O . GLY A 1 93 ? 22.427 18.722 0.787 1.00 94.88 93 GLY A O 1
ATOM 720 N N . GLU A 1 94 ? 24.016 17.550 -0.253 1.00 95.88 94 GLU A N 1
ATOM 721 C CA . GLU A 1 94 ? 23.062 16.662 -0.951 1.00 95.88 94 GLU A CA 1
ATOM 722 C C . GLU A 1 94 ? 22.605 15.441 -0.128 1.00 95.88 94 GLU A C 1
ATOM 724 O O . GLU A 1 94 ? 21.707 14.714 -0.558 1.00 95.88 94 GLU A O 1
ATOM 729 N N . LEU A 1 95 ? 23.140 15.226 1.080 1.00 96.50 95 LEU A N 1
ATOM 730 C CA . LEU A 1 95 ? 22.840 14.061 1.930 1.00 96.50 95 LEU A CA 1
ATOM 731 C C . LEU A 1 95 ? 21.332 13.779 2.095 1.00 96.50 95 LEU A C 1
ATOM 733 O O . LEU A 1 95 ? 20.895 12.641 1.932 1.00 96.50 95 LEU A O 1
ATOM 737 N N . SER A 1 96 ? 20.521 14.816 2.325 1.00 96.56 96 SER A N 1
ATOM 738 C CA . SER A 1 96 ? 19.057 14.693 2.439 1.00 96.56 96 SER A CA 1
ATOM 739 C C . SER A 1 96 ? 18.387 14.234 1.132 1.00 96.56 96 SER A C 1
ATOM 741 O O . SER A 1 96 ? 17.417 13.471 1.145 1.00 96.56 96 SER A O 1
ATOM 743 N N . ALA A 1 97 ? 18.912 14.636 -0.030 1.00 95.44 97 ALA A N 1
ATOM 744 C CA . ALA A 1 97 ? 18.409 14.174 -1.322 1.00 95.44 97 ALA A CA 1
ATOM 745 C C . ALA A 1 97 ? 18.699 12.677 -1.532 1.00 95.44 97 ALA A C 1
ATOM 747 O O . ALA A 1 97 ? 17.837 11.949 -2.027 1.00 95.44 97 ALA A O 1
ATOM 748 N N . TYR A 1 98 ? 19.869 12.196 -1.102 1.00 96.94 98 TYR A N 1
ATOM 749 C CA . TYR A 1 98 ? 20.207 10.771 -1.136 1.00 96.94 98 TYR A CA 1
ATOM 750 C C . TYR A 1 98 ? 19.406 9.954 -0.108 1.00 96.94 98 TYR A C 1
ATOM 752 O O . TYR A 1 98 ? 18.890 8.894 -0.462 1.00 96.94 98 TYR A O 1
ATOM 760 N N . GLY A 1 99 ? 19.179 10.469 1.106 1.00 97.44 99 GLY A N 1
ATOM 761 C CA . GLY A 1 99 ? 18.272 9.849 2.082 1.00 97.44 99 GLY A CA 1
ATOM 762 C C . GLY A 1 99 ? 16.848 9.680 1.536 1.00 97.44 99 GLY A C 1
ATOM 763 O O . GLY A 1 99 ? 16.241 8.615 1.658 1.00 97.44 99 GLY A O 1
ATOM 764 N N . ASN A 1 100 ? 16.333 10.677 0.810 1.00 96.88 100 ASN A N 1
ATOM 765 C CA . ASN A 1 100 ? 15.039 10.565 0.133 1.00 96.88 100 ASN A CA 1
ATOM 766 C C . ASN A 1 100 ? 15.015 9.490 -0.976 1.00 96.88 100 ASN A C 1
ATOM 768 O O . ASN A 1 100 ? 13.977 8.849 -1.162 1.00 96.88 100 ASN A O 1
ATOM 772 N N . LYS A 1 101 ? 16.135 9.218 -1.668 1.00 96.50 101 LYS A N 1
ATOM 773 C CA . LYS A 1 101 ? 16.236 8.081 -2.610 1.00 96.50 101 LYS A CA 1
ATOM 774 C C . LYS A 1 101 ? 16.143 6.738 -1.886 1.00 96.50 101 LYS A C 1
ATOM 776 O O . LYS A 1 101 ? 15.402 5.872 -2.344 1.00 96.50 101 LYS A O 1
ATOM 781 N N . ILE A 1 102 ? 16.826 6.584 -0.747 1.00 98.06 102 ILE A N 1
ATOM 782 C CA . ILE A 1 102 ? 16.731 5.379 0.096 1.00 98.06 102 ILE A CA 1
ATOM 783 C C . ILE A 1 102 ? 15.288 5.165 0.576 1.00 98.06 102 ILE A C 1
ATOM 785 O O . ILE A 1 102 ? 14.747 4.072 0.421 1.00 98.06 102 ILE A O 1
ATOM 789 N N . LYS A 1 103 ? 14.628 6.215 1.082 1.00 97.75 103 LYS A N 1
ATOM 790 C CA . LYS A 1 103 ? 13.209 6.175 1.480 1.00 97.75 103 LYS A CA 1
ATOM 791 C C . LYS A 1 103 ? 12.295 5.755 0.318 1.00 97.75 103 LYS A C 1
ATOM 793 O O . LYS A 1 103 ? 11.356 4.985 0.514 1.00 97.75 103 LYS A O 1
ATOM 798 N N . GLY A 1 104 ? 12.568 6.245 -0.894 1.00 96.81 104 GLY A N 1
ATOM 799 C CA . GLY A 1 104 ? 11.861 5.849 -2.114 1.00 96.81 104 GLY A CA 1
ATOM 800 C C . GLY A 1 104 ? 12.039 4.365 -2.452 1.00 96.81 104 GLY A C 1
ATOM 801 O O . GLY A 1 104 ? 11.047 3.675 -2.687 1.00 96.81 104 GLY A O 1
ATOM 802 N N . LEU A 1 105 ? 13.280 3.866 -2.409 1.00 97.12 105 LEU A N 1
ATOM 803 C CA . LEU A 1 105 ? 13.612 2.455 -2.633 1.00 97.12 105 LEU A CA 1
ATOM 804 C C . LEU A 1 105 ? 12.918 1.543 -1.614 1.00 97.12 105 LEU A C 1
ATOM 806 O O . LEU A 1 105 ? 12.240 0.593 -1.997 1.00 97.12 105 LEU A O 1
ATOM 810 N N . TRP A 1 106 ? 13.019 1.881 -0.327 1.00 97.69 106 TRP A N 1
ATOM 811 C CA . TRP A 1 106 ? 12.351 1.178 0.767 1.00 97.69 106 TRP A CA 1
ATOM 812 C C . TRP A 1 106 ? 10.838 1.067 0.551 1.00 97.69 106 TRP A C 1
ATOM 814 O O . TRP A 1 106 ? 10.270 -0.020 0.646 1.00 97.69 106 TRP A O 1
ATOM 824 N N . ASN A 1 107 ? 10.175 2.174 0.202 1.00 97.06 107 ASN A N 1
ATOM 825 C CA . ASN A 1 107 ? 8.738 2.175 -0.072 1.00 97.06 107 ASN A CA 1
ATOM 826 C C . ASN A 1 107 ? 8.383 1.321 -1.302 1.00 97.06 107 ASN A C 1
ATOM 828 O O . ASN A 1 107 ? 7.363 0.630 -1.294 1.00 97.06 107 ASN A O 1
ATOM 832 N N . ALA A 1 108 ? 9.223 1.330 -2.342 1.00 96.50 108 ALA A N 1
ATOM 833 C CA . ALA A 1 108 ? 9.040 0.496 -3.527 1.00 96.50 108 ALA A CA 1
ATOM 834 C C . ALA A 1 108 ? 9.211 -1.003 -3.218 1.00 96.50 108 ALA A C 1
ATOM 836 O O . ALA A 1 108 ? 8.423 -1.817 -3.708 1.00 96.50 108 ALA A O 1
ATOM 837 N N . TYR A 1 109 ? 10.184 -1.372 -2.379 1.00 97.12 109 TYR A N 1
ATOM 838 C CA . TYR A 1 109 ? 10.373 -2.747 -1.909 1.00 97.12 109 TYR A CA 1
ATOM 839 C C . TYR A 1 109 ? 9.226 -3.186 -1.005 1.00 97.12 109 TYR A C 1
ATOM 841 O O . TYR A 1 109 ? 8.631 -4.220 -1.278 1.00 97.12 109 TYR A O 1
ATOM 849 N N . ARG A 1 110 ? 8.816 -2.369 -0.027 1.00 95.88 110 ARG A N 1
ATOM 850 C CA . ARG A 1 110 ? 7.669 -2.666 0.844 1.00 95.88 110 ARG A CA 1
ATOM 851 C C . ARG A 1 110 ? 6.380 -2.878 0.055 1.00 95.88 110 ARG A C 1
ATOM 853 O O . ARG A 1 110 ? 5.666 -3.839 0.315 1.00 95.88 110 ARG A O 1
ATOM 860 N N . LYS A 1 111 ? 6.096 -2.021 -0.933 1.00 95.75 111 LYS A N 1
ATOM 861 C CA . LYS A 1 111 ? 4.938 -2.194 -1.822 1.00 95.75 111 LYS A CA 1
ATOM 862 C C . LYS A 1 111 ? 5.053 -3.475 -2.653 1.00 95.75 111 LYS A C 1
ATOM 864 O O . LYS A 1 111 ? 4.083 -4.204 -2.778 1.00 95.75 111 LYS A O 1
ATOM 869 N N . THR A 1 112 ? 6.238 -3.770 -3.189 1.00 96.06 112 THR A N 1
ATOM 870 C CA . THR A 1 112 ? 6.475 -5.008 -3.951 1.00 96.06 112 THR A CA 1
ATOM 871 C C . THR A 1 112 ? 6.283 -6.245 -3.073 1.00 96.06 112 THR A C 1
ATOM 873 O O . THR A 1 112 ? 5.554 -7.144 -3.470 1.00 96.06 112 THR A O 1
ATOM 876 N N . TYR A 1 113 ? 6.878 -6.271 -1.878 1.00 96.00 113 TYR A N 1
ATOM 877 C CA . TYR A 1 113 ? 6.718 -7.359 -0.919 1.00 96.00 113 TYR A CA 1
ATOM 878 C C . TYR A 1 113 ? 5.251 -7.565 -0.555 1.00 96.00 113 TYR A C 1
ATOM 880 O O . TYR A 1 113 ? 4.796 -8.692 -0.644 1.00 96.00 113 TYR A O 1
ATOM 888 N N . ASN A 1 114 ? 4.503 -6.511 -0.204 1.00 92.69 114 ASN A N 1
ATOM 889 C CA . ASN A 1 114 ? 3.088 -6.643 0.155 1.00 92.69 114 ASN A CA 1
ATOM 890 C C . ASN A 1 114 ? 2.279 -7.308 -0.976 1.00 92.69 114 ASN A C 1
ATOM 892 O O . ASN A 1 114 ? 1.661 -8.342 -0.745 1.00 92.69 114 ASN A O 1
ATOM 896 N N . ASN A 1 115 ? 2.376 -6.782 -2.203 1.00 91.69 115 ASN A N 1
ATOM 897 C CA . ASN A 1 115 ? 1.686 -7.325 -3.379 1.00 91.69 115 ASN A CA 1
ATOM 898 C C . ASN A 1 115 ? 2.075 -8.787 -3.696 1.00 91.69 115 ASN A C 1
ATOM 900 O O . ASN A 1 115 ? 1.257 -9.552 -4.193 1.00 91.69 115 ASN A O 1
ATOM 904 N N . LEU A 1 116 ? 3.333 -9.176 -3.462 1.00 92.69 116 LEU A N 1
ATOM 905 C CA . LEU A 1 116 ? 3.793 -10.558 -3.658 1.00 92.69 116 LEU A CA 1
ATOM 906 C C . LEU A 1 116 ? 3.359 -11.468 -2.499 1.00 92.69 116 LEU A C 1
ATOM 908 O O . LEU A 1 116 ? 2.982 -12.615 -2.718 1.00 92.69 116 LEU A O 1
ATOM 912 N N . ALA A 1 117 ? 3.379 -10.951 -1.272 1.00 91.56 117 ALA A N 1
ATOM 913 C CA . ALA A 1 117 ? 3.005 -11.673 -0.068 1.00 91.56 117 ALA A CA 1
ATOM 914 C C . ALA A 1 117 ? 1.509 -11.991 -0.039 1.00 91.56 117 ALA A C 1
ATOM 916 O O . ALA A 1 117 ? 1.168 -13.051 0.462 1.00 91.56 117 ALA A O 1
ATOM 917 N N . GLU A 1 118 ? 0.639 -11.160 -0.626 1.00 86.38 118 GLU A N 1
ATOM 918 C CA . GLU A 1 118 ? -0.799 -11.442 -0.819 1.00 86.38 118 GLU A CA 1
ATOM 919 C C . GLU A 1 118 ? -1.067 -12.792 -1.521 1.00 86.38 118 GLU A C 1
ATOM 921 O O . GLU A 1 118 ? -2.090 -13.420 -1.263 1.00 86.38 118 GLU A O 1
ATOM 926 N N . ARG A 1 119 ? -0.132 -13.299 -2.344 1.00 85.50 119 ARG A N 1
ATOM 927 C CA . ARG A 1 119 ? -0.250 -14.617 -3.004 1.00 85.50 119 ARG A CA 1
ATOM 928 C C . ARG A 1 119 ? 0.028 -15.817 -2.088 1.00 85.50 119 ARG A C 1
ATOM 930 O O . ARG A 1 119 ? -0.332 -16.933 -2.446 1.00 85.50 119 ARG A O 1
ATOM 937 N N . ILE A 1 120 ? 0.668 -15.607 -0.935 1.00 84.19 120 ILE A N 1
ATOM 938 C CA . ILE A 1 120 ? 0.887 -16.640 0.102 1.00 84.19 120 ILE A CA 1
ATOM 939 C C . ILE A 1 120 ? -0.034 -16.386 1.303 1.00 84.19 120 ILE A C 1
ATOM 941 O O . ILE A 1 120 ? -0.658 -17.291 1.848 1.00 84.19 120 ILE A O 1
ATOM 945 N N . LYS A 1 121 ? -0.124 -15.121 1.713 1.00 75.56 121 LYS A N 1
ATOM 946 C CA . LYS A 1 121 ? -0.961 -14.611 2.789 1.00 75.56 121 LYS A CA 1
ATOM 947 C C . LYS A 1 121 ? -2.380 -14.399 2.267 1.00 75.56 121 LYS A C 1
ATOM 949 O O . LYS A 1 121 ? -2.766 -13.274 1.961 1.00 75.56 121 LYS A O 1
ATOM 954 N N . GLN A 1 122 ? -3.183 -15.461 2.238 1.00 64.31 122 GLN A N 1
ATOM 955 C CA . GLN A 1 122 ? -4.629 -15.370 1.998 1.00 64.31 122 GLN A CA 1
ATOM 956 C C . GLN A 1 122 ? -5.356 -14.795 3.239 1.00 64.31 122 GLN A C 1
ATOM 958 O O . GLN A 1 122 ? -6.256 -15.399 3.818 1.00 64.31 122 GLN A O 1
ATOM 963 N N . THR A 1 123 ? -4.918 -13.620 3.701 1.00 50.72 123 THR A N 1
ATOM 964 C CA . THR A 1 123 ? -5.318 -12.997 4.967 1.00 50.72 123 THR A CA 1
ATOM 965 C C . THR A 1 123 ? -6.654 -12.264 4.847 1.00 50.72 123 THR A C 1
ATOM 967 O O . THR A 1 123 ? -6.667 -11.044 4.696 1.00 50.72 123 THR A O 1
ATOM 970 N N . GLY A 1 124 ? -7.777 -12.986 4.900 1.00 46.94 124 GLY A N 1
ATOM 971 C CA . GLY A 1 124 ? -9.115 -12.463 5.251 1.00 46.94 124 GLY A CA 1
ATOM 972 C C . GLY A 1 124 ? -9.751 -11.347 4.393 1.00 46.94 124 GLY A C 1
ATOM 973 O O . GLY A 1 124 ? -10.919 -11.037 4.600 1.00 46.94 124 GLY A O 1
ATOM 974 N N . GLY A 1 125 ? -9.053 -10.748 3.424 1.00 49.28 125 GLY A N 1
ATOM 975 C CA . GLY A 1 125 ? -9.491 -9.564 2.658 1.00 49.28 125 GLY A CA 1
ATOM 976 C C . GLY A 1 125 ? -10.531 -9.819 1.557 1.00 49.28 125 GLY A C 1
ATOM 977 O O . GLY A 1 125 ? -10.660 -9.007 0.637 1.00 49.28 125 GLY A O 1
ATOM 978 N N . GLY A 1 126 ? -11.228 -10.956 1.630 1.00 47.94 126 GLY A N 1
ATOM 979 C CA . GLY A 1 126 ? -11.951 -11.568 0.517 1.00 47.94 126 GLY A CA 1
ATOM 980 C C . GLY A 1 126 ? -10.989 -12.192 -0.500 1.00 47.94 126 GLY A C 1
ATOM 981 O O . GLY A 1 126 ? -9.953 -11.614 -0.832 1.00 47.94 126 GLY A O 1
ATOM 982 N N . VAL A 1 127 ? -11.315 -13.380 -1.016 1.00 43.25 127 VAL A N 1
ATOM 983 C CA . VAL A 1 127 ? -10.504 -14.007 -2.070 1.00 43.25 127 VAL A CA 1
ATOM 984 C C . VAL A 1 127 ? -10.850 -13.343 -3.402 1.00 43.25 127 VAL A C 1
ATOM 986 O O . VAL A 1 127 ? -11.750 -13.772 -4.112 1.00 43.25 127 VAL A O 1
ATOM 989 N N . ARG A 1 128 ? -10.168 -12.234 -3.704 1.00 47.84 128 ARG A N 1
ATOM 990 C CA . ARG A 1 128 ? -10.441 -11.406 -4.894 1.00 47.84 128 ARG A CA 1
ATOM 991 C C . ARG A 1 128 ? -9.999 -12.035 -6.212 1.00 47.84 128 ARG A C 1
ATOM 993 O O . ARG A 1 128 ? -10.425 -11.571 -7.263 1.00 47.84 128 ARG A O 1
ATOM 1000 N N . ASP A 1 129 ? -9.142 -13.049 -6.156 1.00 49.56 129 ASP A N 1
ATOM 1001 C CA . ASP A 1 129 ? -8.699 -13.790 -7.330 1.00 49.56 129 ASP A CA 1
ATOM 1002 C C . ASP A 1 129 ? -9.434 -15.144 -7.393 1.00 49.56 129 ASP A C 1
ATOM 1004 O O . ASP A 1 129 ? -9.161 -16.020 -6.561 1.00 49.56 129 ASP A O 1
ATOM 1008 N N . PRO A 1 130 ? -10.359 -15.347 -8.352 1.00 55.12 130 PRO A N 1
ATOM 1009 C CA . PRO A 1 130 ? -11.114 -16.591 -8.467 1.00 55.12 130 PRO A CA 1
ATOM 1010 C C . PRO A 1 130 ? -10.232 -17.801 -8.814 1.00 55.12 130 PRO A C 1
ATOM 1012 O O . PRO A 1 130 ? -10.633 -18.931 -8.542 1.00 55.12 130 PRO A O 1
ATOM 1015 N N . GLN A 1 131 ? -9.023 -17.601 -9.360 1.00 54.75 131 GLN A N 1
ATOM 1016 C CA . GLN A 1 131 ? -8.074 -18.699 -9.575 1.00 54.75 131 GLN A CA 1
ATOM 1017 C C . GLN A 1 131 ? -7.432 -19.148 -8.258 1.00 54.75 131 GLN A C 1
ATOM 1019 O O . GLN A 1 131 ? -7.246 -20.339 -8.036 1.00 54.75 131 GLN A O 1
ATOM 1024 N N . ILE A 1 132 ? -7.139 -18.219 -7.343 1.00 53.12 132 ILE A N 1
ATOM 1025 C CA . ILE A 1 132 ? -6.629 -18.565 -6.005 1.00 53.12 132 ILE A CA 1
ATOM 1026 C C . ILE A 1 132 ? -7.751 -19.167 -5.143 1.00 53.12 132 ILE A C 1
ATOM 1028 O O . ILE A 1 132 ? -7.493 -20.074 -4.353 1.00 53.12 132 ILE A O 1
ATOM 1032 N N . ALA A 1 133 ? -9.001 -18.729 -5.332 1.00 56.00 133 ALA A N 1
ATOM 1033 C CA . ALA A 1 133 ? -10.169 -19.297 -4.654 1.00 56.00 133 ALA A CA 1
ATOM 1034 C C . ALA A 1 133 ? -10.388 -20.787 -4.961 1.00 56.00 133 ALA A C 1
ATOM 1036 O O . ALA A 1 133 ? -10.781 -21.526 -4.065 1.00 56.00 133 ALA A O 1
ATOM 1037 N N . SER A 1 134 ? -10.107 -21.245 -6.186 1.00 55.09 134 SER A N 1
ATOM 1038 C CA . SER A 1 134 ? -10.206 -22.671 -6.537 1.00 55.09 134 SER A CA 1
ATOM 1039 C C . SER A 1 134 ? -8.995 -23.503 -6.100 1.00 55.09 134 SER A C 1
ATOM 1041 O O . SER A 1 134 ? -9.096 -24.724 -6.005 1.00 55.09 134 SER A O 1
ATOM 1043 N N . LEU A 1 135 ? -7.850 -22.862 -5.837 1.00 52.12 135 LEU A N 1
ATOM 1044 C CA . LEU A 1 135 ? -6.593 -23.529 -5.484 1.00 52.12 135 LEU A CA 1
ATOM 1045 C C . LEU A 1 135 ? -6.405 -23.770 -3.986 1.00 52.12 135 LEU A C 1
ATOM 1047 O O . LEU A 1 135 ? -5.538 -24.569 -3.626 1.00 52.12 135 LEU A O 1
ATOM 1051 N N . VAL A 1 136 ? -7.155 -23.086 -3.121 1.00 52.75 136 VAL A N 1
ATOM 1052 C CA . VAL A 1 136 ? -7.131 -23.310 -1.671 1.00 52.75 136 VAL A CA 1
ATOM 1053 C C . VAL A 1 136 ? -8.446 -23.949 -1.258 1.00 52.75 136 VAL A C 1
ATOM 1055 O O . VAL A 1 136 ? -9.478 -23.279 -1.209 1.00 52.75 136 VAL A O 1
ATOM 1058 N N . SER A 1 137 ? -8.399 -25.243 -0.935 1.00 53.38 137 SER A N 1
ATOM 1059 C CA . SER A 1 137 ? -9.529 -25.931 -0.311 1.00 53.38 137 SER A CA 1
ATOM 1060 C C . SER A 1 137 ? -9.638 -25.454 1.128 1.00 53.38 137 SER A C 1
ATOM 1062 O O . SER A 1 137 ? -9.058 -26.030 2.045 1.00 53.38 137 SER A O 1
ATOM 1064 N N . ILE A 1 138 ? -10.378 -24.367 1.322 1.00 58.50 138 ILE A N 1
ATOM 1065 C CA . ILE A 1 138 ? -10.795 -23.934 2.647 1.00 58.50 138 ILE A CA 1
ATOM 1066 C C . ILE A 1 138 ? -11.819 -24.959 3.140 1.00 58.50 138 ILE A C 1
ATOM 1068 O O . ILE A 1 138 ? -12.954 -24.981 2.661 1.00 58.50 138 ILE A O 1
ATOM 1072 N N . GLU A 1 139 ? -11.439 -25.795 4.106 1.00 55.88 139 GLU A N 1
ATOM 1073 C CA . GLU A 1 139 ? -12.404 -26.622 4.831 1.00 55.88 139 GLU A CA 1
ATOM 1074 C C . GLU A 1 139 ? -13.320 -25.714 5.666 1.00 55.88 139 GLU A C 1
ATOM 1076 O O . GLU A 1 139 ? -12.995 -25.299 6.780 1.00 55.88 139 GLU A O 1
ATOM 1081 N N . GLU A 1 140 ? -14.476 -25.357 5.103 1.00 55.94 140 GLU A N 1
ATOM 1082 C CA . GLU A 1 140 ? -15.475 -24.514 5.763 1.00 55.94 140 GLU A CA 1
ATOM 1083 C C . GLU A 1 140 ? -16.278 -25.296 6.810 1.00 55.94 140 GLU A C 1
ATOM 1085 O O . GLU A 1 140 ? -17.454 -25.617 6.623 1.00 55.94 140 GLU A O 1
ATOM 1090 N N . LYS A 1 141 ? -15.661 -25.574 7.960 1.00 56.56 141 LYS A N 1
ATOM 1091 C CA . LYS A 1 141 ? -16.347 -26.190 9.101 1.00 56.56 141 LYS A CA 1
ATOM 1092 C C . LYS A 1 141 ? -16.986 -25.115 9.991 1.00 56.56 141 LYS A C 1
ATOM 1094 O O . LYS A 1 141 ? -16.488 -24.772 11.060 1.00 56.56 141 LYS A O 1
ATOM 1099 N N . GLY A 1 142 ? -18.114 -24.572 9.530 1.00 71.56 142 GLY A N 1
ATOM 1100 C CA . GLY A 1 142 ? -18.888 -23.555 10.253 1.00 71.56 142 GLY A CA 1
ATOM 1101 C C . GLY A 1 142 ? -18.324 -22.138 10.095 1.00 71.56 142 GLY A C 1
ATOM 1102 O O . GLY A 1 142 ? -17.994 -21.722 8.985 1.00 71.56 142 GLY A O 1
ATOM 1103 N N . SER A 1 143 ? -18.258 -21.369 11.186 1.00 70.50 143 SER A N 1
ATOM 1104 C CA . SER A 1 143 ? -17.699 -20.001 11.243 1.00 70.50 143 SER A CA 1
ATOM 1105 C C . SER A 1 143 ? -16.164 -19.955 11.286 1.00 70.50 143 SER A C 1
ATOM 1107 O O . SER A 1 143 ? -15.572 -18.875 11.241 1.00 70.50 143 SER A O 1
ATOM 1109 N N . THR A 1 144 ? -15.511 -21.114 11.347 1.00 71.12 144 THR A N 1
ATOM 1110 C CA . THR A 1 144 ? -14.056 -21.239 11.382 1.00 71.12 144 THR A CA 1
ATOM 1111 C C . THR A 1 144 ? -13.517 -21.596 10.001 1.00 71.12 144 THR A C 1
ATOM 1113 O O . THR A 1 144 ? -14.019 -22.504 9.340 1.00 71.12 144 THR A O 1
ATOM 1116 N N . ARG A 1 145 ? -12.457 -20.900 9.582 1.00 72.50 145 ARG A N 1
ATOM 1117 C CA . ARG A 1 145 ? -11.602 -21.275 8.451 1.00 72.50 145 ARG A CA 1
ATOM 1118 C C . ARG A 1 145 ? -10.192 -21.536 8.978 1.00 72.50 145 ARG A C 1
ATOM 1120 O O . ARG A 1 145 ? -9.681 -20.749 9.773 1.00 72.50 145 ARG A O 1
ATOM 1127 N N . VAL A 1 146 ? -9.544 -22.600 8.521 1.00 75.94 146 VAL A N 1
ATOM 1128 C CA . VAL A 1 146 ? -8.110 -22.830 8.762 1.00 75.94 146 VAL A CA 1
ATOM 1129 C C . VAL A 1 146 ? -7.377 -22.588 7.449 1.00 75.94 146 VAL A C 1
ATOM 1131 O O . VAL A 1 146 ? -7.837 -23.017 6.391 1.00 75.94 146 VAL A O 1
ATOM 1134 N N . LEU A 1 147 ? -6.276 -21.840 7.494 1.00 75.75 147 LEU A N 1
ATOM 1135 C CA . LEU A 1 147 ? -5.491 -21.535 6.304 1.00 75.75 147 LEU A CA 1
ATOM 1136 C C . LEU A 1 147 ? -4.586 -22.733 5.969 1.00 75.75 147 LEU A C 1
ATOM 1138 O O . LEU A 1 147 ? -3.799 -23.166 6.803 1.00 75.75 147 LEU A O 1
ATOM 1142 N N . GLU A 1 148 ? -4.704 -23.263 4.748 1.00 78.25 148 GLU A N 1
ATOM 1143 C CA . GLU A 1 148 ? -4.151 -24.575 4.359 1.00 78.25 148 GLU A CA 1
ATOM 1144 C C . GLU A 1 148 ? -2.628 -24.709 4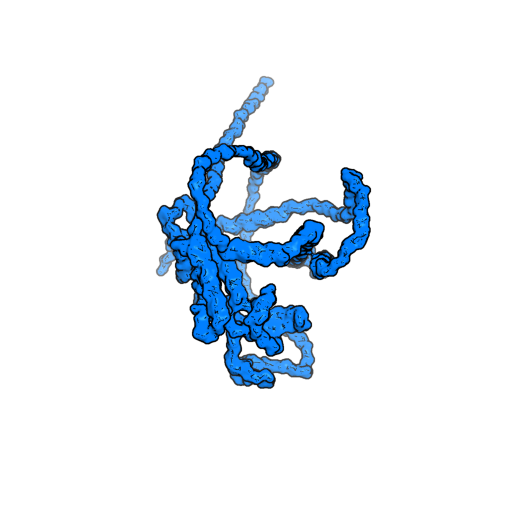.554 1.00 78.25 148 GLU A C 1
ATOM 1146 O O . GLU A 1 148 ? -2.132 -25.791 4.861 1.00 78.25 148 GLU A O 1
ATOM 1151 N N . CYS A 1 149 ? -1.867 -23.621 4.406 1.00 82.50 149 CYS A N 1
ATOM 1152 C CA . CYS A 1 149 ? -0.474 -23.592 4.842 1.00 82.50 149 CYS A CA 1
ATOM 1153 C C . CYS A 1 149 ? -0.006 -22.196 5.254 1.00 82.50 149 CYS A C 1
ATOM 1155 O O . CYS A 1 149 ? -0.063 -21.239 4.480 1.00 82.50 149 CYS A O 1
ATOM 1157 N N . TYR A 1 150 ? 0.573 -22.116 6.449 1.00 86.62 150 TYR A N 1
ATOM 1158 C CA . TYR A 1 150 ? 1.360 -20.976 6.892 1.00 86.62 150 TYR A CA 1
ATOM 1159 C C . TYR A 1 150 ? 2.843 -21.179 6.581 1.00 86.62 150 TYR A C 1
ATOM 1161 O O . TYR A 1 150 ? 3.473 -22.108 7.082 1.00 86.62 150 TYR A O 1
ATOM 1169 N N . VAL A 1 151 ? 3.416 -20.263 5.798 1.00 91.25 151 VAL A N 1
ATOM 1170 C CA . VAL A 1 151 ? 4.863 -20.215 5.557 1.00 91.25 151 VAL A CA 1
ATOM 1171 C C . VAL A 1 151 ? 5.528 -19.364 6.652 1.00 91.25 151 VAL A C 1
ATOM 1173 O O . VAL A 1 151 ? 5.254 -18.155 6.713 1.00 91.25 151 VAL A O 1
ATOM 1176 N N . PRO A 1 152 ? 6.392 -19.947 7.508 1.00 91.44 152 PRO A N 1
ATOM 1177 C CA . PRO A 1 152 ? 7.031 -19.237 8.614 1.00 91.44 152 PRO A CA 1
ATOM 1178 C C . PRO A 1 152 ? 8.075 -18.218 8.128 1.00 91.44 152 PRO A C 1
ATOM 1180 O O . PRO A 1 152 ? 8.290 -18.028 6.928 1.00 91.44 152 PRO A O 1
ATOM 1183 N N . ALA A 1 153 ? 8.702 -17.506 9.066 1.00 93.00 153 ALA A N 1
ATOM 1184 C CA . ALA A 1 153 ? 9.652 -16.437 8.754 1.00 93.00 153 ALA A CA 1
ATOM 1185 C C . ALA A 1 153 ? 10.893 -16.948 8.003 1.00 93.00 153 ALA A C 1
ATOM 1187 O O . ALA A 1 153 ? 11.436 -16.250 7.151 1.00 93.00 153 ALA A O 1
ATOM 1188 N N . GLU A 1 154 ? 11.282 -18.185 8.285 1.00 95.81 154 GLU A N 1
ATOM 1189 C CA . GLU A 1 154 ? 12.409 -18.917 7.717 1.00 95.81 154 GLU A CA 1
ATOM 1190 C C . GLU A 1 154 ? 12.158 -19.354 6.259 1.00 95.81 154 GLU A C 1
ATOM 1192 O O . GLU A 1 154 ? 13.097 -19.733 5.560 1.00 95.81 154 GLU A O 1
ATOM 1197 N N . GLY A 1 155 ? 10.911 -19.266 5.779 1.00 95.31 155 GLY A N 1
ATOM 1198 C CA . GLY A 1 155 ? 10.481 -19.766 4.473 1.00 95.31 155 GLY A CA 1
ATOM 1199 C C . GLY A 1 155 ? 9.848 -21.163 4.538 1.00 95.31 155 GLY A C 1
ATOM 1200 O O . GLY A 1 155 ? 9.525 -21.649 5.622 1.00 95.31 155 GLY A O 1
ATOM 1201 N N . PRO A 1 156 ? 9.592 -21.806 3.386 1.00 95.56 156 PRO A N 1
ATOM 1202 C CA . PRO A 1 156 ? 8.901 -23.091 3.329 1.00 95.56 156 PRO A CA 1
ATOM 1203 C C . PRO A 1 156 ? 9.741 -24.222 3.942 1.00 95.56 156 PRO A C 1
ATOM 1205 O O . PRO A 1 156 ? 10.917 -24.388 3.625 1.00 95.56 156 PRO A O 1
ATOM 1208 N N . SER A 1 157 ? 9.109 -25.028 4.793 1.00 95.19 157 SER A N 1
ATOM 1209 C CA . SER A 1 157 ? 9.699 -26.198 5.455 1.00 95.19 157 SER A CA 1
ATOM 1210 C C . SER A 1 157 ? 9.527 -27.483 4.629 1.00 95.19 157 SER A C 1
ATOM 1212 O O . SER A 1 157 ? 8.875 -27.484 3.580 1.00 95.19 157 SER A O 1
ATOM 1214 N N . ALA A 1 158 ? 10.068 -28.609 5.113 1.00 95.25 158 ALA A N 1
ATOM 1215 C CA . ALA A 1 158 ? 9.801 -29.932 4.538 1.00 95.25 158 ALA A CA 1
ATOM 1216 C C . ALA A 1 158 ? 8.287 -30.216 4.446 1.00 95.25 158 ALA A C 1
ATOM 1218 O O . ALA A 1 158 ? 7.810 -30.570 3.368 1.00 95.25 158 ALA A O 1
ATOM 1219 N N . GLU A 1 159 ? 7.541 -29.901 5.508 1.00 91.44 159 GLU A N 1
ATOM 1220 C CA . GLU A 1 159 ? 6.084 -30.080 5.618 1.00 91.44 159 GLU A CA 1
ATOM 1221 C C . GLU A 1 159 ? 5.254 -29.084 4.790 1.00 91.44 159 GLU A C 1
ATOM 1223 O O . GLU A 1 159 ? 4.059 -29.284 4.587 1.00 91.44 159 GLU A O 1
ATOM 1228 N N . THR A 1 160 ? 5.847 -27.996 4.282 1.00 91.12 160 THR A N 1
ATOM 1229 C CA . THR A 1 160 ? 5.108 -27.046 3.434 1.00 91.12 160 THR A CA 1
ATOM 1230 C C . THR A 1 160 ? 4.653 -27.736 2.135 1.00 91.12 160 THR A C 1
ATOM 1232 O O . THR A 1 160 ? 5.508 -28.258 1.406 1.00 91.12 160 THR A O 1
ATOM 1235 N N . PRO A 1 161 ? 3.349 -27.724 1.780 1.00 90.06 161 PRO A N 1
ATOM 1236 C CA . PRO A 1 161 ? 2.854 -28.385 0.576 1.00 90.06 161 PRO A CA 1
ATOM 1237 C C . PRO A 1 161 ? 3.534 -27.856 -0.688 1.00 90.06 161 PRO A C 1
ATOM 1239 O O . PRO A 1 161 ? 3.802 -26.657 -0.814 1.00 90.06 161 PRO A O 1
ATOM 1242 N N . GLN A 1 162 ? 3.781 -28.742 -1.659 1.00 92.12 162 GLN A N 1
ATOM 1243 C CA . GLN A 1 162 ? 4.595 -28.423 -2.840 1.00 92.12 162 GLN A CA 1
ATOM 1244 C C . GLN A 1 162 ? 4.085 -27.202 -3.624 1.00 92.12 162 GLN A C 1
ATOM 1246 O O . GLN A 1 162 ? 4.886 -26.435 -4.151 1.00 92.12 162 GLN A O 1
ATOM 1251 N N . LYS A 1 163 ? 2.769 -26.951 -3.638 1.00 87.38 163 LYS A N 1
ATOM 1252 C CA . LYS A 1 163 ? 2.198 -25.759 -4.285 1.00 87.38 163 LYS A CA 1
ATOM 1253 C C . LYS A 1 163 ? 2.723 -24.444 -3.690 1.00 87.38 163 LYS A C 1
ATOM 1255 O O . LYS A 1 163 ? 3.039 -23.525 -4.440 1.00 87.38 163 LYS A O 1
ATOM 1260 N N . TYR A 1 164 ? 2.892 -24.368 -2.368 1.00 89.62 164 TYR A N 1
ATOM 1261 C CA . TYR A 1 164 ? 3.417 -23.178 -1.692 1.00 89.62 164 TYR A CA 1
ATOM 1262 C C . TYR A 1 164 ? 4.934 -23.038 -1.865 1.00 89.62 164 TYR A C 1
ATOM 1264 O O . TYR A 1 164 ? 5.415 -21.913 -1.981 1.00 89.62 164 TYR A O 1
ATOM 1272 N N . LYS A 1 165 ? 5.676 -24.152 -1.976 1.00 94.00 165 LYS A N 1
ATOM 1273 C CA . LYS A 1 165 ? 7.095 -24.145 -2.386 1.00 94.00 165 LYS A CA 1
ATOM 1274 C C . LYS A 1 165 ? 7.260 -23.557 -3.793 1.00 94.00 165 LYS A C 1
ATOM 1276 O O . LYS A 1 165 ? 8.018 -22.608 -3.963 1.00 94.00 165 LYS A O 1
ATOM 1281 N N . ASN A 1 166 ? 6.469 -24.025 -4.761 1.00 93.88 166 ASN A N 1
ATOM 1282 C CA . ASN A 1 166 ? 6.495 -23.514 -6.137 1.00 93.88 166 ASN A CA 1
ATOM 1283 C C . ASN A 1 166 ? 6.158 -22.008 -6.203 1.00 93.88 166 ASN A C 1
ATOM 1285 O O . ASN A 1 166 ? 6.845 -21.247 -6.882 1.00 93.88 166 ASN A O 1
ATOM 1289 N N . ILE A 1 167 ? 5.132 -21.557 -5.465 1.00 91.56 167 ILE A N 1
ATOM 1290 C CA . ILE A 1 167 ? 4.790 -20.126 -5.362 1.00 91.56 167 ILE A CA 1
ATOM 1291 C C . ILE A 1 167 ? 5.955 -19.343 -4.735 1.00 91.56 167 ILE A C 1
ATOM 1293 O O . ILE A 1 167 ? 6.338 -18.295 -5.246 1.00 91.56 167 ILE A O 1
ATOM 1297 N N . TRP A 1 168 ? 6.562 -19.840 -3.655 1.00 95.50 168 TRP A N 1
ATOM 1298 C CA . TRP A 1 168 ? 7.696 -19.182 -3.000 1.00 95.50 168 TRP A CA 1
ATOM 1299 C C . TRP A 1 168 ? 8.911 -19.013 -3.927 1.00 95.50 168 TRP A C 1
ATOM 1301 O O . TRP A 1 168 ? 9.539 -17.949 -3.935 1.00 95.50 168 TRP A O 1
ATOM 1311 N N . GLU A 1 169 ? 9.225 -20.026 -4.735 1.00 96.88 169 GLU A N 1
ATOM 1312 C CA . GLU A 1 169 ? 10.273 -19.964 -5.759 1.00 96.88 169 GLU A CA 1
ATOM 1313 C C . GLU A 1 169 ? 9.961 -18.899 -6.825 1.00 96.88 169 GLU A C 1
ATOM 1315 O O . GLU A 1 169 ? 10.815 -18.060 -7.120 1.00 96.88 169 GLU A O 1
ATOM 1320 N N . GLU A 1 170 ? 8.725 -18.847 -7.335 1.00 95.56 170 GLU A N 1
ATOM 1321 C CA . GLU A 1 170 ? 8.286 -17.840 -8.315 1.00 95.56 170 GLU A CA 1
ATOM 1322 C C . GLU A 1 170 ? 8.404 -16.402 -7.769 1.00 95.56 170 GLU A C 1
ATOM 1324 O O . GLU A 1 170 ? 8.891 -15.488 -8.448 1.00 95.56 170 GLU A O 1
ATOM 1329 N N . LEU A 1 171 ? 8.000 -16.188 -6.513 1.00 95.25 171 LEU A N 1
ATOM 1330 C CA . LEU A 1 171 ? 8.064 -14.878 -5.858 1.00 95.25 171 LEU A CA 1
ATOM 1331 C C . LEU A 1 171 ? 9.515 -14.469 -5.562 1.00 95.25 171 LEU A C 1
ATOM 1333 O O . LEU A 1 171 ? 9.858 -13.294 -5.713 1.00 95.25 171 LEU A O 1
ATOM 1337 N N . THR A 1 172 ? 10.380 -15.432 -5.232 1.00 97.31 172 THR A N 1
ATOM 1338 C CA . THR A 1 172 ? 11.826 -15.222 -5.053 1.00 97.31 172 THR A CA 1
ATOM 1339 C C . THR A 1 172 ? 12.515 -14.887 -6.382 1.00 97.31 172 THR A C 1
ATOM 1341 O O . THR A 1 172 ? 13.339 -13.974 -6.427 1.00 97.31 172 THR A O 1
ATOM 1344 N N . GLY A 1 173 ? 12.134 -15.536 -7.488 1.00 97.00 173 GLY A N 1
ATOM 1345 C CA . GLY A 1 173 ? 12.602 -15.178 -8.833 1.00 97.00 173 GLY A CA 1
ATOM 1346 C C . GLY A 1 173 ? 12.107 -13.802 -9.299 1.00 97.00 173 GLY A C 1
ATOM 1347 O O . GLY A 1 173 ? 12.824 -13.080 -9.991 1.00 97.00 173 GLY A O 1
ATOM 1348 N N . THR A 1 174 ? 10.905 -13.397 -8.880 1.00 96.88 174 THR A N 1
ATOM 1349 C CA . THR A 1 174 ? 10.321 -12.081 -9.199 1.00 96.88 174 THR A CA 1
ATOM 1350 C C . THR A 1 174 ? 10.950 -10.943 -8.385 1.00 96.88 174 THR A C 1
ATOM 1352 O O . THR A 1 174 ? 11.131 -9.828 -8.889 1.00 96.88 174 THR A O 1
ATOM 1355 N N . PHE A 1 175 ? 11.285 -11.202 -7.120 1.00 98.12 175 PHE A N 1
ATOM 1356 C CA . PHE A 1 175 ? 11.907 -10.247 -6.209 1.00 98.12 175 PHE A CA 1
ATOM 1357 C C . PHE A 1 175 ? 12.956 -10.960 -5.353 1.00 98.12 175 PHE A C 1
ATOM 1359 O O . PHE A 1 175 ? 12.626 -11.615 -4.369 1.00 98.12 175 PHE A O 1
ATOM 1366 N N . ALA A 1 176 ? 14.236 -10.778 -5.685 1.00 98.19 176 ALA A N 1
ATOM 1367 C CA . ALA A 1 176 ? 15.341 -11.524 -5.073 1.00 98.19 176 ALA A CA 1
ATOM 1368 C C . ALA A 1 176 ? 15.471 -11.321 -3.549 1.00 98.19 176 ALA A C 1
ATOM 1370 O O . ALA A 1 176 ? 16.024 -12.163 -2.846 1.00 98.19 176 ALA A O 1
ATOM 1371 N N . PHE A 1 177 ? 14.944 -10.215 -3.011 1.00 98.19 177 PHE A N 1
ATOM 1372 C CA . PHE A 1 177 ? 14.907 -9.960 -1.568 1.00 98.19 177 PHE A CA 1
ATOM 1373 C C . PHE A 1 177 ? 13.625 -10.463 -0.879 1.00 98.19 177 PHE A C 1
ATOM 1375 O O . PHE A 1 177 ? 13.471 -10.232 0.320 1.00 98.19 177 PHE A O 1
ATOM 1382 N N . PHE A 1 178 ? 12.717 -11.152 -1.583 1.00 97.81 178 PHE A N 1
ATOM 1383 C CA . PHE A 1 178 ? 11.444 -11.627 -1.029 1.00 97.81 178 PHE A CA 1
ATOM 1384 C C . PHE A 1 178 ? 11.614 -12.488 0.238 1.00 97.81 178 PHE A C 1
ATOM 1386 O O . PHE A 1 178 ? 10.983 -12.131 1.234 1.00 97.81 178 PHE A O 1
ATOM 1393 N N . PRO A 1 179 ? 12.507 -13.504 0.298 1.00 97.94 179 PRO A N 1
ATOM 1394 C CA . PRO A 1 179 ? 12.720 -14.287 1.522 1.00 97.94 179 PRO A CA 1
ATOM 1395 C C . PRO A 1 179 ? 13.138 -13.430 2.724 1.00 97.94 179 PRO A C 1
ATOM 1397 O O . PRO A 1 179 ? 12.596 -13.568 3.819 1.00 97.94 179 PRO A O 1
ATOM 1400 N N . ARG A 1 180 ? 14.054 -12.476 2.508 1.00 97.25 180 ARG A N 1
ATOM 1401 C CA . ARG A 1 180 ? 14.571 -11.582 3.558 1.00 97.25 180 ARG A CA 1
ATOM 1402 C C . ARG A 1 180 ? 13.490 -10.619 4.064 1.00 97.25 180 ARG A C 1
ATOM 1404 O O . ARG A 1 180 ? 13.329 -10.440 5.268 1.00 97.25 180 ARG A O 1
ATOM 1411 N N . TRP A 1 181 ? 12.700 -10.043 3.153 1.00 96.50 181 TRP A N 1
ATOM 1412 C CA . TRP A 1 181 ? 11.539 -9.219 3.510 1.00 96.50 181 TRP A CA 1
ATOM 1413 C C . TRP A 1 181 ? 10.448 -10.023 4.224 1.00 96.50 181 TRP A C 1
ATOM 1415 O O . TRP A 1 181 ? 9.817 -9.496 5.142 1.00 96.50 181 TRP A O 1
ATOM 1425 N N . HIS A 1 182 ? 10.248 -11.290 3.848 1.00 95.69 182 HIS A N 1
ATOM 1426 C CA . HIS A 1 182 ? 9.300 -12.172 4.522 1.00 95.69 182 HIS A CA 1
ATOM 1427 C C . HIS A 1 182 ? 9.727 -12.455 5.957 1.00 95.69 182 HIS A C 1
ATOM 1429 O O . HIS A 1 182 ? 8.923 -12.228 6.853 1.00 95.69 182 HIS A O 1
ATOM 1435 N N . ALA A 1 183 ? 10.990 -12.816 6.203 1.00 95.19 183 ALA A N 1
ATOM 1436 C CA . ALA A 1 183 ? 11.510 -13.043 7.553 1.00 95.19 183 ALA A CA 1
ATOM 1437 C C . ALA A 1 183 ? 11.297 -11.832 8.487 1.00 95.19 183 ALA A C 1
ATOM 1439 O O . ALA A 1 183 ? 10.834 -11.965 9.624 1.00 95.19 183 ALA A O 1
ATOM 1440 N N . LEU A 1 184 ? 11.566 -10.620 7.989 1.00 93.69 184 LEU A N 1
ATOM 1441 C CA . LEU A 1 184 ? 11.415 -9.370 8.747 1.00 93.69 184 LEU A CA 1
ATOM 1442 C C . LEU A 1 184 ? 9.957 -9.000 9.044 1.00 93.69 184 LEU A C 1
ATOM 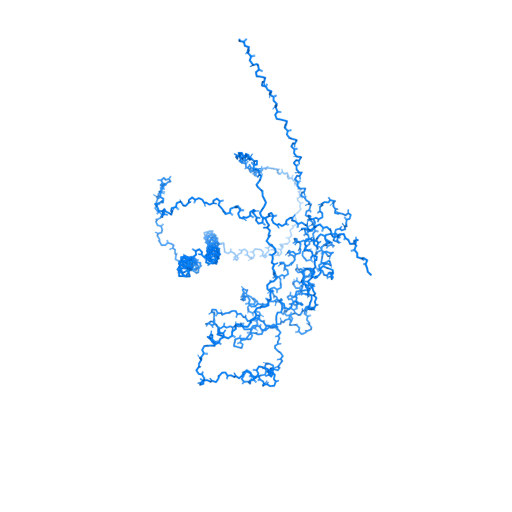1444 O O . LEU A 1 184 ? 9.691 -8.323 10.036 1.00 93.69 184 LEU A O 1
ATOM 1448 N N . GLN A 1 185 ? 9.015 -9.407 8.191 1.00 91.94 185 GLN A N 1
ATOM 1449 C CA . GLN A 1 185 ? 7.595 -9.080 8.337 1.00 91.94 185 GLN A CA 1
ATOM 1450 C C . GLN A 1 185 ? 6.820 -10.178 9.069 1.00 91.94 185 GLN A C 1
ATOM 1452 O O . GLN A 1 185 ? 5.977 -9.863 9.903 1.00 91.94 185 GLN A O 1
ATOM 1457 N N . ALA A 1 186 ? 7.119 -11.450 8.809 1.00 90.19 186 ALA A N 1
ATOM 1458 C CA . ALA A 1 186 ? 6.468 -12.599 9.434 1.00 90.19 186 ALA A CA 1
ATOM 1459 C C . ALA A 1 186 ? 6.784 -12.723 10.934 1.00 90.19 186 ALA A C 1
ATOM 1461 O O . ALA A 1 186 ? 5.943 -13.182 11.697 1.00 90.19 186 ALA A O 1
ATOM 1462 N N . THR A 1 187 ? 7.950 -12.238 11.376 1.00 88.06 187 THR A N 1
ATOM 1463 C CA . THR A 1 187 ? 8.316 -12.155 12.805 1.00 88.06 187 THR A CA 1
ATOM 1464 C C . THR A 1 187 ? 7.564 -11.069 13.586 1.00 88.06 187 THR A C 1
ATOM 1466 O O . THR A 1 187 ? 7.752 -10.945 14.796 1.00 88.06 187 THR A O 1
ATOM 1469 N N . ARG A 1 188 ? 6.721 -10.253 12.936 1.00 86.38 188 ARG A N 1
ATOM 1470 C CA . ARG A 1 188 ? 5.980 -9.161 13.587 1.00 86.38 188 ARG A CA 1
ATOM 1471 C C . ARG A 1 188 ? 4.598 -9.669 14.018 1.00 86.38 188 ARG A C 1
ATOM 1473 O O . ARG A 1 188 ? 3.796 -9.975 13.134 1.00 86.38 188 ARG A O 1
ATOM 1480 N N . PRO A 1 189 ? 4.257 -9.670 15.325 1.00 77.56 189 PRO A N 1
ATOM 1481 C CA . PRO A 1 189 ? 2.964 -10.174 15.808 1.00 77.56 189 PRO A CA 1
ATOM 1482 C C . PRO A 1 189 ? 1.747 -9.506 15.153 1.00 77.56 189 PRO A C 1
ATOM 1484 O O . PRO A 1 189 ? 0.717 -10.137 14.961 1.00 77.56 189 PRO A O 1
ATOM 1487 N N . SER A 1 190 ? 1.874 -8.236 14.754 1.00 80.56 190 SER A N 1
ATOM 1488 C CA . SER A 1 190 ? 0.819 -7.491 14.059 1.00 80.56 190 SER A CA 1
ATOM 1489 C C . SER A 1 190 ? 0.693 -7.791 12.561 1.00 80.56 190 SER A C 1
ATOM 1491 O O . SER A 1 190 ? -0.293 -7.380 11.957 1.00 80.56 190 SER A O 1
ATOM 1493 N N . SER A 1 191 ? 1.665 -8.469 11.936 1.00 80.81 191 SER A N 1
ATOM 1494 C CA . SER A 1 191 ? 1.561 -8.888 10.529 1.00 80.81 191 SER A CA 1
ATOM 1495 C C . SER A 1 191 ? 1.064 -10.320 10.367 1.00 80.81 191 SER A C 1
ATOM 1497 O O . SER A 1 191 ? 0.489 -10.612 9.319 1.00 80.81 191 SER A O 1
ATOM 1499 N N . ASN A 1 192 ? 1.343 -11.189 11.339 1.00 79.38 192 ASN A N 1
ATOM 1500 C CA . ASN A 1 192 ? 0.954 -12.596 11.357 1.00 79.38 192 ASN A CA 1
ATOM 1501 C C . ASN A 1 192 ? 0.290 -12.896 12.720 1.00 79.38 192 ASN A C 1
ATOM 1503 O O . ASN A 1 192 ? 0.926 -13.505 13.582 1.00 79.38 192 ASN A O 1
ATOM 1507 N N . PRO A 1 193 ? -0.942 -12.413 12.963 1.00 80.06 193 PRO A N 1
ATOM 1508 C CA . PRO A 1 193 ? -1.685 -12.763 14.172 1.00 80.06 193 PRO A CA 1
ATOM 1509 C C . PRO A 1 193 ? -2.043 -14.265 14.173 1.00 80.06 193 PRO A C 1
ATOM 1511 O O . PRO A 1 193 ? -2.144 -14.853 13.094 1.00 80.06 193 PRO A O 1
ATOM 1514 N N . PRO A 1 194 ? -2.287 -14.896 15.339 1.00 81.12 194 PRO A N 1
ATOM 1515 C CA . PRO A 1 194 ? -2.683 -16.310 15.406 1.00 81.12 194 PRO A CA 1
ATOM 1516 C C . PRO A 1 194 ? -3.973 -16.599 14.620 1.00 81.12 194 PRO A C 1
ATOM 1518 O O . PRO A 1 194 ? -4.067 -17.582 13.882 1.00 81.12 194 PRO A O 1
ATOM 1521 N N . SER A 1 195 ? -4.940 -15.683 14.715 1.00 84.19 195 SER A N 1
ATOM 1522 C CA . SER A 1 195 ? -6.176 -15.684 13.939 1.00 84.19 195 SER A CA 1
ATOM 1523 C C . SER A 1 195 ? -6.589 -14.265 13.529 1.00 84.19 195 SER A C 1
ATOM 1525 O O . SER A 1 195 ? -6.155 -13.271 14.112 1.00 84.19 195 SER A O 1
ATOM 1527 N N . VAL A 1 196 ? -7.428 -14.164 12.497 1.00 81.50 196 VAL A N 1
ATOM 1528 C CA . VAL A 1 196 ? -8.156 -12.945 12.118 1.00 81.50 196 VAL A CA 1
ATOM 1529 C C . VAL A 1 196 ? -9.635 -13.278 12.060 1.00 81.50 196 VAL A C 1
ATOM 1531 O O . VAL A 1 196 ? -10.066 -14.046 11.200 1.00 81.50 196 VAL A O 1
ATOM 1534 N N . THR A 1 197 ? -10.414 -12.668 12.946 1.00 80.75 197 THR A N 1
ATOM 1535 C CA . THR A 1 197 ? -11.874 -12.645 12.845 1.00 80.75 197 THR A CA 1
ATOM 1536 C C . THR A 1 197 ? -12.282 -11.496 11.934 1.00 80.75 197 THR A C 1
ATOM 1538 O O . THR A 1 197 ? -11.965 -10.335 12.198 1.00 80.75 197 THR A O 1
ATOM 1541 N N . THR A 1 198 ? -12.959 -11.808 10.831 1.00 77.56 198 THR A N 1
ATOM 1542 C CA . THR A 1 198 ? -13.531 -10.789 9.951 1.00 77.56 198 THR A CA 1
ATOM 1543 C C . THR A 1 198 ? -14.746 -10.133 10.610 1.00 77.56 198 THR A C 1
ATOM 1545 O O . THR A 1 198 ? -15.464 -10.752 11.403 1.00 77.56 198 THR A O 1
ATOM 1548 N N . GLY A 1 199 ? -15.016 -8.877 10.244 1.00 73.31 199 GLY A N 1
ATOM 1549 C CA . GLY A 1 199 ? -16.286 -8.226 10.572 1.00 73.31 199 GLY A CA 1
ATOM 1550 C C . GLY A 1 199 ? -17.490 -8.975 9.985 1.00 73.31 199 GLY A C 1
ATOM 1551 O O . GLY A 1 199 ? -17.318 -9.923 9.214 1.00 73.31 199 GLY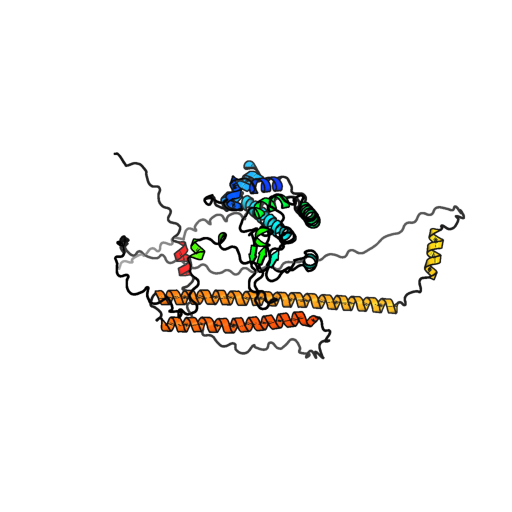 A O 1
ATOM 1552 N N . LEU A 1 200 ? -18.694 -8.531 10.362 1.00 74.62 200 LEU A N 1
ATOM 1553 C CA . LEU A 1 200 ? -19.977 -9.087 9.915 1.00 74.62 200 LEU A CA 1
ATOM 1554 C C . LEU A 1 200 ? -19.972 -9.283 8.388 1.00 74.62 200 LEU A C 1
ATOM 1556 O O . LEU A 1 200 ? -19.922 -8.308 7.636 1.00 74.62 200 LEU A O 1
ATOM 1560 N N . SER A 1 201 ? -19.980 -10.536 7.927 1.00 62.50 201 SER A N 1
ATOM 1561 C CA . SER A 1 201 ? -19.949 -10.847 6.497 1.00 62.50 201 SER A CA 1
ATOM 1562 C C . SER A 1 201 ? -21.364 -10.744 5.909 1.00 62.50 201 SER A C 1
ATOM 1564 O O . SER A 1 201 ? -22.271 -11.408 6.429 1.00 62.50 201 SER A O 1
ATOM 1566 N N . PRO A 1 202 ? -21.583 -9.955 4.833 1.00 59.47 202 PRO A N 1
ATOM 1567 C CA . PRO A 1 202 ? -22.885 -9.880 4.163 1.00 59.47 202 PRO A CA 1
ATOM 1568 C C . PRO A 1 202 ? -23.361 -11.257 3.687 1.00 59.47 202 PRO A C 1
ATOM 1570 O O . PRO A 1 202 ? -24.506 -11.632 3.920 1.00 59.47 202 PRO A O 1
ATOM 1573 N N . ASP A 1 203 ? -22.436 -12.043 3.131 1.00 65.81 203 ASP A N 1
ATOM 1574 C CA . ASP A 1 203 ? -22.675 -13.352 2.509 1.00 65.81 203 ASP A CA 1
ATOM 1575 C C . ASP A 1 203 ? -23.169 -14.432 3.494 1.00 65.81 203 ASP A C 1
ATOM 1577 O O . ASP A 1 203 ? -23.566 -15.520 3.080 1.00 65.81 203 ASP A O 1
ATOM 1581 N N . ARG A 1 204 ? -23.123 -14.164 4.807 1.00 61.84 204 ARG A N 1
ATOM 1582 C CA . ARG A 1 204 ? -23.527 -15.099 5.871 1.00 61.84 204 ARG A CA 1
ATOM 1583 C C . ARG A 1 204 ? -24.483 -14.476 6.896 1.00 61.84 204 ARG A C 1
ATOM 1585 O O . ARG A 1 204 ? -24.367 -14.766 8.084 1.00 61.84 204 ARG A O 1
ATOM 1592 N N . ASN A 1 205 ? -25.407 -13.611 6.464 1.00 72.69 205 ASN A N 1
ATOM 1593 C CA . ASN A 1 205 ? -26.406 -12.957 7.332 1.00 72.69 205 ASN A CA 1
ATOM 1594 C C . ASN A 1 205 ? -25.795 -12.271 8.577 1.00 72.69 205 ASN A C 1
ATOM 1596 O O . ASN A 1 205 ? -26.373 -12.297 9.661 1.00 72.69 205 ASN A O 1
ATOM 1600 N N . GLY A 1 206 ? -24.605 -11.676 8.441 1.00 71.00 206 GLY A N 1
ATOM 1601 C CA . GLY A 1 206 ? -23.902 -11.037 9.557 1.00 71.00 206 GLY A CA 1
ATOM 1602 C C . GLY A 1 206 ? -23.068 -11.982 10.428 1.00 71.00 206 GLY A C 1
ATOM 1603 O O . GLY A 1 206 ? -22.593 -11.572 11.479 1.00 71.00 206 GLY A O 1
ATOM 1604 N N . GLY A 1 207 ? -22.824 -13.226 10.012 1.00 71.62 207 GLY A N 1
ATOM 1605 C CA . GLY A 1 207 ? -21.861 -14.097 10.685 1.00 71.62 207 GLY A CA 1
ATOM 1606 C C . GLY A 1 207 ? -20.426 -13.547 10.641 1.00 71.62 207 GLY A C 1
ATOM 1607 O O . GLY A 1 207 ? -19.973 -13.015 9.622 1.00 71.62 207 GLY A O 1
ATOM 1608 N N . HIS A 1 208 ? -19.687 -13.720 11.737 1.00 77.69 208 HIS A N 1
ATOM 1609 C CA . HIS A 1 208 ? -18.233 -13.551 11.771 1.00 77.69 208 HIS A CA 1
ATOM 1610 C C . HIS A 1 208 ? -17.530 -14.801 11.226 1.00 77.69 208 HIS A C 1
ATOM 1612 O O . HIS A 1 208 ? -18.005 -15.919 11.436 1.00 77.69 208 HIS A O 1
ATOM 1618 N N . ILE A 1 209 ? -16.377 -14.624 10.572 1.00 79.00 209 ILE A N 1
ATOM 1619 C CA . ILE A 1 209 ? -15.513 -15.734 10.152 1.00 79.00 209 ILE A CA 1
ATOM 1620 C C . ILE A 1 209 ? -14.147 -15.575 10.814 1.00 79.00 209 ILE A C 1
ATOM 1622 O O . ILE A 1 209 ? -13.431 -14.612 10.540 1.00 79.00 209 ILE A O 1
ATOM 1626 N N . THR A 1 210 ? -13.758 -16.531 11.657 1.00 80.44 210 THR A N 1
ATOM 1627 C CA . THR A 1 210 ? -12.411 -16.577 12.243 1.00 80.44 210 THR A CA 1
ATOM 1628 C C . THR A 1 210 ? -11.512 -17.435 11.368 1.00 80.44 210 THR A C 1
ATOM 1630 O O . THR A 1 210 ? -11.730 -18.636 11.227 1.00 80.44 210 THR A O 1
ATOM 1633 N N . THR A 1 211 ? -10.499 -16.810 10.771 1.00 79.69 211 THR A N 1
ATOM 1634 C CA . THR A 1 211 ? -9.455 -17.493 9.999 1.00 79.69 211 THR A CA 1
ATOM 1635 C C . THR A 1 211 ? -8.238 -17.714 10.889 1.00 79.69 211 THR A C 1
ATOM 1637 O O . THR A 1 211 ? -7.607 -16.740 11.299 1.00 79.69 211 THR A O 1
ATOM 1640 N N . PHE A 1 212 ? -7.899 -18.966 11.185 1.00 81.31 212 PHE A N 1
ATOM 1641 C CA . PHE A 1 212 ? -6.671 -19.332 11.895 1.00 81.31 212 PHE A CA 1
ATOM 1642 C C . PHE A 1 212 ? -5.521 -19.485 10.896 1.00 81.31 212 PHE A C 1
ATOM 1644 O O . PHE A 1 212 ? -5.658 -20.187 9.892 1.00 81.31 212 PHE A O 1
ATOM 1651 N N . TYR A 1 213 ? -4.399 -18.807 11.154 1.00 78.19 213 TYR A N 1
ATOM 1652 C CA . TYR A 1 213 ? -3.205 -18.898 10.302 1.00 78.19 213 TYR A CA 1
ATOM 1653 C C . TYR A 1 213 ? -2.350 -20.094 10.670 1.00 78.19 213 TYR A C 1
ATOM 1655 O O . TYR A 1 213 ? -1.819 -20.765 9.797 1.00 78.19 213 TYR A O 1
ATOM 1663 N N . GLN A 1 214 ? -2.217 -20.353 11.963 1.00 76.56 214 GLN A N 1
ATOM 1664 C CA . GLN A 1 214 ? -1.582 -21.557 12.471 1.00 76.56 214 GLN A CA 1
ATOM 1665 C C . GLN A 1 214 ? -2.687 -22.588 12.725 1.00 76.56 214 GLN A C 1
ATOM 1667 O O . GLN A 1 214 ? -3.773 -22.183 13.154 1.00 76.56 214 GLN A O 1
ATOM 1672 N N . PRO A 1 215 ? -2.457 -23.889 12.464 1.00 67.44 215 PRO A N 1
ATOM 1673 C CA . PRO A 1 215 ? -3.384 -24.907 12.936 1.00 67.44 215 PRO A CA 1
ATOM 1674 C C . PRO A 1 215 ? -3.562 -24.714 14.451 1.00 67.44 215 PRO A C 1
ATOM 1676 O O . PRO A 1 215 ? -2.562 -24.476 15.142 1.00 67.44 215 PRO A O 1
ATOM 1679 N N . PRO A 1 216 ? -4.797 -24.757 14.982 1.00 65.88 216 PRO A N 1
ATOM 1680 C CA . PRO A 1 216 ? -4.982 -24.790 16.424 1.00 65.88 216 PRO A CA 1
ATOM 1681 C C . PRO A 1 216 ? -4.174 -25.965 16.998 1.00 65.88 216 PRO A C 1
ATOM 1683 O O . PRO A 1 216 ? -4.080 -26.995 16.322 1.00 65.88 216 PRO A O 1
ATOM 1686 N N . PRO A 1 217 ? -3.607 -25.848 18.215 1.00 66.88 217 PRO A N 1
ATOM 1687 C CA . PRO A 1 217 ? -3.139 -27.010 18.966 1.00 66.88 217 PRO A CA 1
ATOM 1688 C C . PRO A 1 217 ? -4.167 -28.140 18.862 1.00 66.88 217 PRO A C 1
ATOM 1690 O O . PRO A 1 217 ? -5.363 -27.864 18.982 1.00 66.88 217 PRO A O 1
ATOM 1693 N N . GLU A 1 218 ? -3.726 -29.374 18.604 1.00 65.06 218 GLU A N 1
ATOM 1694 C CA . GLU A 1 218 ? -4.634 -30.496 18.301 1.00 65.06 218 GLU A CA 1
ATOM 1695 C C . GLU A 1 218 ? -5.694 -30.685 19.401 1.00 65.06 218 GLU A C 1
ATOM 1697 O O . GLU A 1 218 ? -6.858 -30.949 19.100 1.00 65.06 218 GLU A O 1
ATOM 1702 N N . ASP A 1 219 ? -5.324 -30.384 20.649 1.00 58.69 219 ASP A N 1
ATOM 1703 C CA . ASP A 1 219 ? -6.197 -30.331 21.824 1.00 58.69 219 ASP A CA 1
ATOM 1704 C C . ASP A 1 219 ? -7.463 -29.473 21.617 1.00 58.69 219 ASP A C 1
ATOM 1706 O O . ASP A 1 219 ? -8.541 -29.876 22.045 1.00 58.69 219 ASP A O 1
ATOM 1710 N N . LEU A 1 220 ? -7.376 -28.338 20.906 1.00 56.72 220 LEU A N 1
ATOM 1711 C CA . LEU A 1 220 ? -8.510 -27.449 20.588 1.00 56.72 220 LEU A CA 1
ATOM 1712 C C . LEU A 1 220 ? -9.334 -27.899 19.368 1.00 56.72 220 LEU A C 1
ATOM 1714 O O . LEU A 1 220 ? -10.405 -27.349 19.112 1.00 56.72 220 LEU A O 1
ATOM 1718 N N . VAL A 1 221 ? -8.844 -28.870 18.595 1.00 58.00 221 VAL A N 1
ATOM 1719 C CA . VAL A 1 221 ? -9.583 -29.496 17.480 1.00 58.00 221 VAL A CA 1
ATOM 1720 C C . VAL A 1 221 ? -10.378 -30.723 17.969 1.00 58.00 221 VAL A C 1
ATOM 1722 O O . VAL A 1 221 ? -11.226 -31.257 17.245 1.00 58.00 221 VAL A O 1
ATOM 1725 N N . SER A 1 222 ? -10.159 -31.138 19.221 1.00 50.16 222 SER A N 1
ATOM 1726 C CA . SER A 1 222 ? -10.866 -32.222 19.908 1.00 50.16 222 SER A CA 1
ATOM 1727 C C . SER A 1 222 ? -12.376 -31.983 19.967 1.00 50.16 222 SER A C 1
ATOM 1729 O O . SER A 1 222 ? -12.868 -31.226 20.791 1.00 50.16 222 SER A O 1
ATOM 1731 N N . LYS A 1 223 ? -13.100 -32.691 19.090 1.00 54.75 223 LYS A N 1
ATOM 1732 C CA . LYS A 1 223 ? -14.564 -32.867 19.047 1.00 54.75 223 LYS A CA 1
ATOM 1733 C C . LYS A 1 223 ? -15.403 -31.569 19.106 1.00 54.75 223 LYS A C 1
ATOM 1735 O O . LYS A 1 223 ? -15.648 -31.040 20.187 1.00 54.75 223 LYS A O 1
ATOM 1740 N N . PRO A 1 224 ? -16.002 -31.111 17.984 1.00 49.94 224 PRO A N 1
ATOM 1741 C CA . PRO A 1 224 ? -17.006 -30.047 18.044 1.00 49.94 224 PRO A CA 1
ATOM 1742 C C . PRO A 1 224 ? -18.202 -30.496 18.902 1.00 49.94 224 PRO A C 1
ATOM 1744 O O . PRO A 1 224 ? -19.002 -31.320 18.462 1.00 49.94 224 PRO A O 1
ATOM 1747 N N . GLY A 1 225 ? -18.296 -29.961 20.122 1.00 58.16 225 GLY A N 1
ATOM 1748 C CA . GLY A 1 225 ? -19.323 -30.307 21.108 1.00 58.16 225 GLY A CA 1
ATOM 1749 C C . GLY A 1 225 ? -18.792 -30.695 22.492 1.00 58.16 225 GLY A C 1
ATOM 1750 O O . GLY A 1 225 ? -19.582 -30.685 23.432 1.00 58.16 225 GLY A O 1
ATOM 1751 N N . GLU A 1 226 ? -17.497 -30.989 22.659 1.00 62.25 226 GLU A N 1
ATOM 1752 C CA . GLU A 1 226 ? -16.909 -31.051 24.005 1.00 62.25 226 GLU A CA 1
ATOM 1753 C C . GLU A 1 226 ? -16.620 -29.619 24.495 1.00 62.25 226 GLU A C 1
ATOM 1755 O O . GLU A 1 226 ? -15.964 -28.855 23.779 1.00 62.25 226 GLU A O 1
ATOM 1760 N N . PRO A 1 227 ? -17.151 -29.201 25.663 1.00 62.78 227 PRO A N 1
ATOM 1761 C CA . PRO A 1 227 ? -16.822 -27.900 26.232 1.00 62.78 227 PRO A CA 1
ATOM 1762 C C . PRO A 1 227 ? -15.330 -27.853 26.572 1.00 62.78 227 PRO A C 1
ATOM 1764 O O . PRO A 1 227 ? -14.737 -28.874 26.923 1.00 62.78 227 PRO A O 1
ATOM 1767 N N . ILE A 1 228 ? -14.731 -26.660 26.483 1.00 65.94 228 ILE A N 1
ATOM 1768 C CA . ILE A 1 228 ? -13.351 -26.435 26.932 1.00 65.94 228 ILE A CA 1
ATOM 1769 C C . ILE A 1 228 ? -13.271 -26.921 28.387 1.00 65.94 228 ILE A C 1
ATOM 1771 O O . ILE A 1 228 ? -14.055 -26.423 29.196 1.00 65.94 228 ILE A O 1
ATOM 1775 N N . PRO A 1 229 ? -12.384 -27.875 28.734 1.00 74.00 229 PRO A N 1
ATOM 1776 C CA . PRO A 1 229 ? -12.266 -28.349 30.106 1.00 74.00 229 PRO A CA 1
ATOM 1777 C C . PRO A 1 229 ? -12.033 -27.166 31.045 1.00 74.00 229 PRO A C 1
ATOM 1779 O O . PRO A 1 229 ? -11.100 -26.393 30.816 1.00 74.00 229 PRO A O 1
ATOM 1782 N N . ASP A 1 230 ? -12.844 -27.032 32.100 1.00 70.81 230 ASP A N 1
ATOM 1783 C CA . ASP A 1 230 ? -12.780 -25.880 33.015 1.00 70.81 230 ASP A CA 1
ATOM 1784 C C . ASP A 1 230 ? -11.367 -25.663 33.579 1.00 70.81 230 ASP A C 1
ATOM 1786 O O . ASP A 1 230 ? -10.979 -24.546 33.911 1.00 70.81 230 ASP A O 1
ATOM 1790 N N . GLU A 1 231 ? -10.569 -26.730 33.691 1.00 79.75 231 GLU A N 1
ATOM 1791 C CA . GLU A 1 231 ? -9.150 -26.742 34.086 1.00 79.75 231 GLU A CA 1
ATOM 1792 C C . GLU A 1 231 ? -8.240 -25.842 33.232 1.00 79.75 231 GLU A C 1
ATOM 1794 O O . GLU A 1 231 ? -7.206 -25.395 33.723 1.00 79.75 231 GLU A O 1
ATOM 1799 N N . LEU A 1 232 ? -8.627 -25.543 31.988 1.00 74.50 232 LEU A N 1
ATOM 1800 C CA . LEU A 1 232 ? -7.905 -24.651 31.073 1.00 74.50 232 LEU A CA 1
ATOM 1801 C C . LEU A 1 232 ? -8.430 -23.205 31.089 1.00 74.50 232 LEU A C 1
ATOM 1803 O O . LEU A 1 232 ? -7.799 -22.320 30.509 1.00 74.50 232 LEU A O 1
ATOM 1807 N N . ILE A 1 233 ? -9.571 -22.955 31.736 1.00 77.06 233 ILE A N 1
ATOM 1808 C CA . ILE A 1 233 ? -10.102 -21.609 31.962 1.00 77.06 233 ILE A CA 1
ATOM 1809 C C . ILE A 1 233 ? -9.397 -21.033 33.192 1.00 77.06 233 ILE A C 1
ATOM 1811 O O . ILE A 1 233 ? -9.368 -21.670 34.247 1.00 77.06 233 ILE A O 1
ATOM 1815 N N . ASP A 1 234 ? -8.837 -19.826 33.052 1.00 79.19 234 ASP A N 1
ATOM 1816 C CA . ASP A 1 234 ? -8.193 -19.092 34.148 1.00 79.19 234 ASP A CA 1
ATOM 1817 C C . ASP A 1 234 ? -9.105 -19.100 35.393 1.00 79.19 234 ASP A C 1
ATOM 1819 O O . ASP A 1 234 ? -10.267 -18.695 35.274 1.00 79.19 234 ASP A O 1
ATOM 1823 N N . PRO A 1 235 ? -8.633 -19.548 36.576 1.00 81.06 235 PRO A N 1
ATOM 1824 C CA . PRO A 1 235 ? -9.444 -19.569 37.790 1.00 81.06 235 PRO A CA 1
ATOM 1825 C C . PRO A 1 235 ? -10.127 -18.226 38.079 1.00 81.06 235 PRO A C 1
ATOM 1827 O O . PRO A 1 235 ? -11.284 -18.210 38.487 1.00 81.06 235 PRO A O 1
ATOM 1830 N N . GLN A 1 236 ? -9.464 -17.104 37.772 1.00 79.81 236 GLN A N 1
ATOM 1831 C CA . GLN A 1 236 ? -10.021 -15.763 37.979 1.00 79.81 236 GLN A CA 1
ATOM 1832 C C . GLN A 1 236 ? -11.224 -15.455 37.074 1.00 79.81 236 GLN A C 1
ATOM 1834 O O . GLN A 1 236 ? -12.022 -14.585 37.405 1.00 79.81 236 GLN A O 1
ATOM 1839 N N . LEU A 1 237 ? -11.369 -16.157 35.944 1.00 73.31 237 LEU A N 1
ATOM 1840 C CA . LEU A 1 237 ? -12.530 -16.059 35.055 1.00 73.31 237 LEU A CA 1
ATOM 1841 C C . LEU A 1 237 ? -13.659 -17.027 35.434 1.00 73.31 237 LEU A C 1
ATOM 1843 O O . LEU A 1 237 ? -14.792 -16.788 35.028 1.00 73.31 237 LEU A O 1
ATOM 1847 N N . ARG A 1 238 ? -13.390 -18.080 36.220 1.00 74.50 238 ARG A N 1
ATOM 1848 C CA . ARG A 1 238 ? -14.442 -18.953 36.778 1.00 74.50 238 ARG A CA 1
ATOM 1849 C C . ARG A 1 238 ? -15.243 -18.243 37.864 1.00 74.50 238 ARG A C 1
ATOM 1851 O O . ARG A 1 238 ? -16.462 -18.362 37.910 1.00 74.50 238 ARG A O 1
ATOM 1858 N N . ASP A 1 239 ? -14.542 -17.501 38.720 1.00 76.69 239 ASP A N 1
ATOM 1859 C CA . ASP A 1 239 ? -15.137 -16.804 39.865 1.00 76.69 239 ASP A CA 1
ATOM 1860 C C . ASP A 1 239 ? -15.959 -15.568 39.446 1.00 76.69 239 ASP A C 1
ATOM 1862 O O . ASP A 1 239 ? -16.696 -15.005 40.257 1.00 76.69 239 ASP A O 1
ATOM 1866 N N . VAL A 1 240 ? -15.900 -15.170 38.166 1.00 72.81 240 VAL A N 1
ATOM 1867 C CA . VAL A 1 240 ? -16.896 -14.281 37.551 1.00 72.81 240 VAL A CA 1
ATOM 1868 C C . VAL A 1 240 ? -18.172 -15.093 37.337 1.00 72.81 240 VAL A C 1
ATOM 1870 O O . VAL A 1 240 ? -18.451 -15.565 36.234 1.00 72.81 240 VAL A O 1
ATOM 1873 N N . GLY A 1 241 ? -18.920 -15.283 38.427 1.00 65.38 241 GLY A N 1
ATOM 1874 C CA . GLY A 1 241 ? -20.181 -16.014 38.425 1.00 65.38 241 GLY A CA 1
ATOM 1875 C C . GLY A 1 241 ? -21.068 -15.548 37.274 1.00 65.38 241 GLY A C 1
ATOM 1876 O O . GLY A 1 241 ? -21.260 -14.345 37.076 1.00 65.38 241 GLY A O 1
ATOM 1877 N N . ALA A 1 242 ? -21.575 -16.504 36.493 1.00 64.06 242 ALA A N 1
ATOM 1878 C CA . ALA A 1 242 ? -22.549 -16.197 35.457 1.00 64.06 242 ALA A CA 1
ATOM 1879 C C . ALA A 1 242 ? -23.715 -15.440 36.118 1.00 64.06 242 ALA A C 1
ATOM 1881 O O . ALA A 1 242 ? -24.208 -15.927 37.138 1.00 64.06 242 ALA A O 1
ATOM 1882 N N . PRO A 1 243 ? -24.123 -14.265 35.594 1.00 62.09 243 PRO A N 1
ATOM 1883 C CA . PRO A 1 243 ? -25.193 -13.484 36.201 1.00 62.09 243 PRO A CA 1
ATOM 1884 C C . PRO A 1 243 ? -26.432 -14.367 36.312 1.00 62.09 243 PRO A C 1
ATOM 1886 O O . PRO A 1 243 ? -26.847 -14.976 35.320 1.00 62.09 243 PRO A O 1
ATOM 1889 N N . ASP A 1 244 ? -26.950 -14.484 37.533 1.00 69.00 244 ASP A N 1
ATOM 1890 C CA . ASP A 1 244 ? -28.033 -15.404 37.861 1.00 69.00 244 ASP A CA 1
ATOM 1891 C C . ASP A 1 244 ? -29.245 -15.036 36.982 1.00 69.00 244 ASP A C 1
ATOM 1893 O O . ASP A 1 244 ? -29.645 -13.869 36.980 1.00 69.00 244 ASP A O 1
ATOM 1897 N N . PRO A 1 245 ? -29.802 -15.949 36.160 1.00 74.00 245 PRO A N 1
ATOM 1898 C CA . PRO A 1 245 ? -30.839 -15.596 35.186 1.00 74.00 245 PRO A CA 1
ATOM 1899 C C . PRO A 1 245 ? -32.120 -15.020 35.809 1.00 74.00 245 PRO A C 1
ATOM 1901 O O . PRO A 1 245 ? -32.902 -14.395 35.089 1.00 74.00 245 PRO A O 1
ATOM 1904 N N . ASP A 1 246 ? -32.315 -15.205 37.118 1.00 73.75 246 ASP A N 1
ATOM 1905 C CA . ASP A 1 246 ? -33.421 -14.639 37.893 1.00 73.75 246 ASP A CA 1
ATOM 1906 C C . ASP A 1 246 ? -33.066 -13.312 38.607 1.00 73.75 246 ASP A C 1
ATOM 1908 O O . ASP A 1 246 ? -33.949 -12.684 39.198 1.00 73.75 246 ASP A O 1
ATOM 1912 N N . GLU A 1 247 ? -31.814 -12.834 38.546 1.00 64.00 247 GLU A N 1
ATOM 1913 C CA . GLU A 1 247 ? -31.426 -11.536 39.109 1.00 64.00 247 GLU A CA 1
ATOM 1914 C C . GLU A 1 247 ? -31.858 -10.398 38.157 1.00 64.00 247 GLU A C 1
ATOM 1916 O O . GLU A 1 247 ? -31.352 -10.278 37.033 1.00 64.00 247 GLU A O 1
ATOM 1921 N N . PRO A 1 248 ? -32.820 -9.537 38.551 1.00 63.88 248 PRO A N 1
ATOM 1922 C CA . PRO A 1 248 ? -33.285 -8.467 37.682 1.00 63.88 248 PRO A CA 1
ATOM 1923 C C . PRO A 1 248 ? -32.139 -7.485 37.439 1.00 63.88 248 PRO A C 1
ATOM 1925 O O . PRO A 1 248 ? -31.557 -6.977 38.395 1.00 63.88 248 PRO A O 1
ATOM 1928 N N . MET A 1 249 ? -31.848 -7.179 36.166 1.00 48.94 249 MET A N 1
ATOM 1929 C CA . MET A 1 249 ? -30.781 -6.247 35.772 1.00 48.94 249 MET A CA 1
ATOM 1930 C C . MET A 1 249 ? -31.014 -4.827 36.319 1.00 48.94 249 MET A C 1
ATOM 1932 O O . MET A 1 249 ? -31.467 -3.925 35.608 1.00 48.94 249 MET A O 1
ATOM 1936 N N . HIS A 1 250 ? -30.649 -4.603 37.578 1.00 56.56 250 HIS A N 1
ATOM 1937 C CA . HIS A 1 250 ? -30.481 -3.279 38.143 1.00 56.56 250 HIS A CA 1
ATOM 1938 C C . HIS A 1 250 ? -29.275 -2.634 37.465 1.00 56.56 250 HIS A C 1
ATOM 1940 O O . HIS A 1 250 ? -28.140 -3.079 37.617 1.00 56.56 250 HIS A O 1
ATOM 1946 N N . ALA A 1 251 ? -29.537 -1.596 36.669 1.00 50.34 251 ALA A N 1
ATOM 1947 C CA . ALA A 1 251 ? -28.511 -0.869 35.937 1.00 50.34 251 ALA A CA 1
ATOM 1948 C C . ALA A 1 251 ? -27.429 -0.354 36.916 1.00 50.34 251 ALA A C 1
ATOM 1950 O O . ALA A 1 251 ? -27.745 0.516 37.730 1.00 50.34 251 ALA A O 1
ATOM 1951 N N . PRO A 1 252 ? -26.156 -0.799 36.833 1.00 50.31 252 PRO A N 1
ATOM 1952 C CA . PRO A 1 252 ? -25.127 -0.467 37.834 1.00 50.31 252 PRO A CA 1
ATOM 1953 C C . PRO A 1 252 ? -24.642 0.997 37.822 1.00 50.31 252 PRO A C 1
ATOM 1955 O O . PRO A 1 252 ? -23.568 1.303 38.330 1.00 50.31 252 PRO A O 1
ATOM 1958 N N . PHE A 1 253 ? -25.378 1.907 37.178 1.00 49.94 253 PHE A N 1
ATOM 1959 C CA . PHE A 1 253 ? -24.895 3.233 36.787 1.00 49.94 253 PHE A CA 1
ATOM 1960 C C . PHE A 1 253 ? -25.294 4.387 37.721 1.00 49.94 253 PHE A C 1
ATOM 1962 O O . PHE A 1 253 ? -24.838 5.508 37.490 1.00 49.94 253 PHE A O 1
ATOM 1969 N N . GLU A 1 254 ? -26.100 4.144 38.762 1.00 52.50 254 GLU A N 1
ATOM 1970 C CA . GLU A 1 254 ? -26.532 5.199 39.703 1.00 52.50 254 GLU A CA 1
ATOM 1971 C C . GLU A 1 254 ? -25.873 5.141 41.093 1.00 52.50 254 GLU A C 1
ATOM 1973 O O . GLU A 1 254 ? -25.653 6.195 41.680 1.00 52.50 254 GLU A O 1
ATOM 1978 N N . GLN A 1 255 ? -25.447 3.977 41.600 1.00 48.44 255 GLN A N 1
ATOM 1979 C CA . GLN A 1 255 ? -24.909 3.858 42.974 1.00 48.44 255 GLN A CA 1
ATOM 1980 C C . GLN A 1 255 ? -23.444 4.301 43.168 1.00 48.44 255 GLN A C 1
ATOM 1982 O O . GLN A 1 255 ? -22.932 4.251 44.279 1.00 48.44 255 GLN A O 1
ATOM 1987 N N . LEU A 1 256 ? -22.764 4.775 42.121 1.00 49.31 256 LEU A N 1
ATOM 1988 C CA . LEU A 1 256 ? -21.365 5.241 42.176 1.00 49.31 256 LEU A CA 1
ATOM 1989 C C . LEU A 1 256 ? -21.239 6.778 42.134 1.00 49.31 256 LEU A C 1
ATOM 1991 O O . LEU A 1 256 ? -20.257 7.313 41.619 1.00 49.31 256 LEU A O 1
ATOM 1995 N N . ARG A 1 257 ? -22.264 7.502 42.611 1.00 55.19 257 ARG A N 1
ATOM 1996 C CA . ARG A 1 257 ? -22.348 8.972 42.498 1.00 55.19 257 ARG A CA 1
ATOM 1997 C C . ARG A 1 257 ? -22.574 9.770 43.781 1.00 55.19 257 ARG A C 1
ATOM 1999 O O . ARG A 1 257 ? -22.506 10.992 43.680 1.00 55.19 257 ARG A O 1
ATOM 2006 N N . GLU A 1 258 ? -22.807 9.143 44.933 1.00 52.69 258 GLU A N 1
ATOM 2007 C CA . GLU A 1 258 ? -23.168 9.887 46.158 1.00 52.69 258 GLU A CA 1
ATOM 2008 C C . GLU A 1 258 ? -22.108 9.869 47.281 1.00 52.69 258 GLU A C 1
ATOM 2010 O O . GLU A 1 258 ? -22.101 10.798 48.079 1.00 52.69 258 GLU A O 1
ATOM 2015 N N . ASP A 1 259 ? -21.140 8.938 47.287 1.00 44.44 259 ASP A N 1
ATOM 2016 C CA . ASP A 1 259 ? -20.130 8.814 48.362 1.00 44.44 259 ASP A CA 1
ATOM 2017 C C . ASP A 1 259 ? -18.680 9.082 47.887 1.00 44.44 259 ASP A C 1
ATOM 2019 O O . ASP A 1 259 ? -17.821 8.198 47.893 1.00 44.44 259 ASP A O 1
ATOM 2023 N N . SER A 1 260 ? -18.369 10.301 47.429 1.00 44.66 260 SER A N 1
ATOM 2024 C CA . SER A 1 260 ? -16.975 10.725 47.159 1.00 44.66 260 SER A CA 1
ATOM 2025 C C . SER A 1 260 ? -16.750 12.229 47.355 1.00 44.66 260 SER A C 1
ATOM 2027 O O . SER A 1 260 ? -16.343 12.938 46.435 1.00 44.66 260 SER A O 1
ATOM 2029 N N . ASP A 1 261 ? -16.965 12.685 48.591 1.00 46.62 261 ASP A N 1
ATOM 2030 C CA . ASP A 1 261 ? -16.522 13.996 49.099 1.00 46.62 261 ASP A CA 1
ATOM 2031 C C . ASP A 1 261 ? -15.161 13.924 49.845 1.00 46.62 261 ASP A C 1
ATOM 2033 O O . ASP A 1 261 ? -14.730 14.894 50.474 1.00 46.62 261 ASP A O 1
ATOM 2037 N N . GLU A 1 262 ? -14.434 12.798 49.772 1.00 51.75 262 GLU A N 1
ATOM 2038 C CA . GLU A 1 262 ? -13.098 12.667 50.376 1.00 51.75 262 GLU A CA 1
ATOM 2039 C C . GLU A 1 262 ? -11.973 13.240 49.489 1.00 51.75 262 GLU A C 1
ATOM 2041 O O . GLU A 1 262 ? -11.452 12.614 48.569 1.00 51.75 262 GLU A O 1
ATOM 2046 N N . GLU A 1 263 ? -11.590 14.466 49.847 1.00 47.47 263 GLU A N 1
ATOM 2047 C CA . GLU A 1 263 ? -10.216 14.986 49.865 1.00 47.47 263 GLU A CA 1
ATOM 2048 C C . GLU A 1 263 ? -9.374 14.846 48.573 1.00 47.47 263 GLU A C 1
ATOM 2050 O O . GLU A 1 263 ? -8.447 14.042 48.450 1.00 47.47 263 GLU A O 1
ATOM 2055 N N . MET A 1 264 ? -9.610 15.757 47.619 1.00 48.34 264 MET A N 1
ATOM 2056 C CA . MET A 1 264 ? -8.650 16.022 46.540 1.00 48.34 264 MET A CA 1
ATOM 2057 C C . MET A 1 264 ? -7.265 16.421 47.101 1.00 48.34 264 MET A C 1
ATOM 2059 O O . MET A 1 264 ? -7.183 17.368 47.889 1.00 48.34 264 MET A O 1
ATOM 2063 N N . PRO A 1 265 ? -6.154 15.821 46.624 1.00 54.69 265 PRO A N 1
ATOM 2064 C CA . PRO A 1 265 ? -4.811 16.248 47.007 1.00 54.69 265 PRO A CA 1
ATOM 2065 C C . PRO A 1 265 ? -4.510 17.682 46.519 1.00 54.69 265 PRO A C 1
ATOM 2067 O O . PRO A 1 265 ? -5.050 18.126 45.499 1.00 54.69 265 PRO A O 1
ATOM 2070 N N . PRO A 1 266 ? -3.628 18.426 47.216 1.00 51.50 266 PRO A N 1
ATOM 2071 C CA . PRO A 1 266 ? -3.477 19.865 47.024 1.00 51.50 266 PRO A CA 1
ATOM 2072 C C . PRO A 1 266 ? -3.002 20.244 45.616 1.00 51.50 266 PRO A C 1
ATOM 2074 O O . PRO A 1 266 ? -1.942 19.829 45.142 1.00 51.50 266 PRO A O 1
ATOM 2077 N N . VAL A 1 267 ? -3.777 21.117 44.970 1.00 40.56 267 VAL A N 1
ATOM 2078 C CA . VAL A 1 267 ? -3.476 21.677 43.649 1.00 40.56 267 VAL A CA 1
ATOM 2079 C C . VAL A 1 267 ? -2.201 22.524 43.714 1.00 40.56 267 VAL A C 1
ATOM 2081 O O . VAL A 1 267 ? -2.184 23.613 44.295 1.00 40.56 267 VAL A O 1
ATOM 2084 N N . ILE A 1 268 ? -1.135 22.054 43.058 1.00 40.06 268 ILE A N 1
ATOM 2085 C CA . ILE A 1 268 ? 0.108 22.818 42.905 1.00 40.06 268 ILE A CA 1
ATOM 2086 C C . ILE A 1 268 ? -0.199 24.102 42.127 1.00 40.06 268 ILE A C 1
ATOM 2088 O O . ILE A 1 268 ? -0.553 24.087 40.945 1.00 40.06 268 ILE A O 1
ATOM 2092 N N . SER A 1 269 ? -0.071 25.233 42.818 1.00 37.69 269 SER A N 1
ATOM 2093 C CA . SER A 1 269 ? -0.462 26.545 42.310 1.00 37.69 269 SER A CA 1
ATOM 2094 C C . SER A 1 269 ? 0.435 26.996 41.158 1.00 37.69 269 SER A C 1
ATOM 2096 O O . SER A 1 269 ? 1.621 27.273 41.331 1.00 37.69 269 SER A O 1
ATOM 2098 N N . ARG A 1 270 ? -0.153 27.116 39.965 1.00 41.22 270 ARG A N 1
ATOM 2099 C CA . ARG A 1 270 ? 0.524 27.627 38.768 1.00 41.22 270 ARG A CA 1
ATOM 2100 C C . ARG A 1 270 ? 0.662 29.158 38.877 1.00 41.22 270 ARG A C 1
ATOM 2102 O O . ARG A 1 270 ? -0.361 29.829 39.036 1.00 41.22 270 ARG A O 1
ATOM 2109 N N . PRO A 1 271 ? 1.873 29.743 38.802 1.00 39.03 271 PRO A N 1
ATOM 2110 C CA . PRO A 1 271 ? 2.053 31.176 39.027 1.00 39.03 271 PRO A CA 1
ATOM 2111 C C . PRO A 1 271 ? 1.372 32.018 37.938 1.00 39.03 271 PRO A C 1
ATOM 2113 O O . PRO A 1 271 ? 1.519 31.764 36.741 1.00 39.03 271 PRO A O 1
ATOM 2116 N N . LYS A 1 272 ? 0.637 33.053 38.364 1.00 40.50 272 LYS A N 1
ATOM 2117 C CA . LYS A 1 272 ? 0.007 34.039 37.475 1.00 40.50 272 LYS A CA 1
ATOM 2118 C C . LYS A 1 272 ? 1.081 34.906 36.814 1.00 40.50 272 LYS A C 1
ATOM 2120 O O . LYS A 1 272 ? 1.731 35.695 37.494 1.00 40.50 272 LYS A O 1
ATOM 2125 N N . ALA A 1 273 ? 1.217 34.813 35.493 1.00 39.28 273 ALA A N 1
ATOM 2126 C CA . ALA A 1 273 ? 2.009 35.768 34.725 1.00 39.28 273 ALA A CA 1
ATOM 2127 C C . ALA A 1 273 ? 1.343 37.157 34.761 1.00 39.28 273 ALA A C 1
ATOM 2129 O O . ALA A 1 273 ? 0.165 37.312 34.430 1.00 39.28 273 ALA A O 1
ATOM 2130 N N . THR A 1 274 ? 2.097 38.166 35.186 1.00 36.66 274 THR A N 1
ATOM 2131 C CA . THR A 1 274 ? 1.656 39.559 35.284 1.00 36.66 274 THR A CA 1
ATOM 2132 C C . THR A 1 274 ? 1.547 40.216 33.905 1.00 36.66 274 THR A C 1
ATOM 2134 O O . THR A 1 274 ? 2.400 40.040 33.037 1.00 36.66 274 THR A O 1
ATOM 2137 N N . LYS A 1 275 ? 0.489 41.014 33.699 1.00 44.94 275 LYS A N 1
ATOM 2138 C CA . LYS A 1 275 ? 0.333 41.855 32.501 1.00 44.94 275 LYS A CA 1
ATOM 2139 C C . LYS A 1 275 ? 1.384 42.969 32.508 1.00 44.94 275 LYS A C 1
ATOM 2141 O O . LYS A 1 275 ? 1.372 43.786 33.425 1.00 44.94 275 LYS A O 1
ATOM 2146 N N . SER A 1 276 ? 2.180 43.070 31.444 1.00 36.31 276 SER A N 1
ATOM 2147 C CA . SER A 1 276 ? 3.076 44.207 31.208 1.00 36.31 276 SER A CA 1
ATOM 2148 C C . SER A 1 276 ? 2.886 44.814 29.819 1.00 36.31 276 SER A C 1
ATOM 2150 O O . SER A 1 276 ? 3.027 44.125 28.817 1.00 36.31 276 SER A O 1
ATOM 2152 N N . ALA A 1 277 ? 2.607 46.121 29.835 1.00 35.44 277 ALA A N 1
ATOM 2153 C CA . ALA A 1 277 ? 2.940 47.168 28.862 1.00 35.44 277 ALA A CA 1
ATOM 2154 C C . ALA A 1 277 ? 2.706 46.950 27.347 1.00 35.44 277 ALA A C 1
ATOM 2156 O O . ALA A 1 277 ? 3.274 46.079 26.697 1.00 35.44 277 ALA A O 1
ATOM 2157 N N . ALA A 1 278 ? 1.963 47.888 26.754 1.00 48.88 278 ALA A N 1
ATOM 2158 C CA . ALA A 1 278 ? 1.814 48.034 25.309 1.00 48.88 278 ALA A CA 1
ATOM 2159 C C . ALA A 1 278 ? 3.039 48.699 24.647 1.00 48.88 278 ALA A C 1
ATOM 2161 O O . ALA A 1 278 ? 3.607 49.646 25.192 1.00 48.88 278 ALA A O 1
ATOM 2162 N N . GLN A 1 279 ? 3.363 48.287 23.417 1.00 36.41 279 GLN A N 1
ATOM 2163 C CA . GLN A 1 279 ? 4.176 49.058 22.465 1.00 36.41 279 GLN A CA 1
ATOM 2164 C C . GLN A 1 279 ? 3.708 48.824 21.008 1.00 36.41 279 GLN A C 1
ATOM 2166 O O . GLN A 1 279 ? 2.951 47.885 20.759 1.00 36.41 279 GLN A O 1
ATOM 2171 N N . PRO A 1 280 ? 4.049 49.720 20.056 1.00 39.81 280 PRO A N 1
ATOM 2172 C CA . PRO A 1 280 ? 3.206 49.967 18.885 1.00 39.81 280 PRO A CA 1
ATOM 2173 C C . PRO A 1 280 ? 3.524 49.114 17.648 1.00 39.81 280 PRO A C 1
ATOM 2175 O O . PRO A 1 280 ? 4.675 48.828 17.322 1.00 39.81 280 PRO A O 1
ATOM 2178 N N . THR A 1 281 ? 2.477 48.805 16.882 1.00 37.94 281 THR A N 1
ATOM 2179 C CA . THR A 1 281 ? 2.532 48.093 15.597 1.00 37.94 281 THR A CA 1
ATOM 2180 C C . THR A 1 281 ? 3.122 48.940 14.456 1.00 37.94 281 THR A C 1
ATOM 2182 O O . THR A 1 281 ? 2.572 50.006 14.155 1.00 37.94 281 THR A O 1
ATOM 2185 N N . PRO A 1 282 ? 4.139 48.459 13.716 1.00 39.94 282 PRO A N 1
ATOM 2186 C CA . PRO A 1 282 ? 4.528 49.043 12.438 1.00 39.94 282 PRO A CA 1
ATOM 2187 C C . PRO A 1 282 ? 3.622 48.538 11.300 1.00 39.94 282 PRO A C 1
ATOM 2189 O O . PRO A 1 282 ? 3.512 47.344 11.025 1.00 39.94 282 PRO A O 1
ATOM 2192 N N . ARG A 1 283 ? 2.991 49.482 10.601 1.00 44.34 283 ARG A N 1
ATOM 2193 C CA . ARG A 1 283 ? 2.097 49.258 9.455 1.00 44.34 283 ARG A CA 1
ATOM 2194 C C . ARG A 1 283 ? 2.880 48.662 8.270 1.00 44.34 283 ARG A C 1
ATOM 2196 O O . ARG A 1 283 ? 3.817 49.300 7.791 1.00 44.34 283 ARG A O 1
ATOM 2203 N N . ARG A 1 284 ? 2.501 47.480 7.761 1.00 32.41 284 ARG A N 1
ATOM 2204 C CA . ARG A 1 284 ? 3.182 46.826 6.623 1.00 32.41 284 ARG A CA 1
ATOM 2205 C C . ARG A 1 284 ? 2.275 46.710 5.395 1.00 32.41 284 ARG A C 1
ATOM 2207 O O . ARG A 1 284 ? 1.189 46.150 5.465 1.00 32.41 284 ARG A O 1
ATOM 2214 N N . SER A 1 285 ? 2.741 47.245 4.270 1.00 39.56 285 SER A N 1
ATOM 2215 C CA . SER A 1 285 ? 2.014 47.317 2.997 1.00 39.56 285 SER A CA 1
ATOM 2216 C C . SER A 1 285 ? 1.943 45.963 2.279 1.00 39.56 285 SER A C 1
ATOM 2218 O O . SER A 1 285 ? 2.952 45.261 2.183 1.00 39.56 285 SER A O 1
ATOM 2220 N N . ALA A 1 286 ? 0.785 45.636 1.703 1.00 42.53 286 ALA A N 1
ATOM 2221 C CA . ALA A 1 286 ? 0.602 44.454 0.861 1.00 42.53 286 ALA A CA 1
ATOM 2222 C C . ALA A 1 286 ? 1.231 44.635 -0.543 1.00 42.53 286 ALA A C 1
ATOM 2224 O O . ALA A 1 286 ? 1.080 45.706 -1.139 1.00 42.53 286 ALA A O 1
ATOM 2225 N N . PRO A 1 287 ? 1.908 43.616 -1.109 1.00 43.75 287 PRO A N 1
ATOM 2226 C CA . PRO A 1 287 ? 2.350 43.623 -2.500 1.00 43.75 287 PRO A CA 1
ATOM 2227 C C . PRO A 1 287 ? 1.267 43.089 -3.454 1.00 43.75 287 PRO A C 1
ATOM 2229 O O . PRO A 1 287 ? 0.605 42.089 -3.185 1.00 43.75 287 PRO A O 1
ATOM 2232 N N . SER A 1 288 ? 1.123 43.761 -4.596 1.00 34.75 288 SER A N 1
ATOM 2233 C CA . SER A 1 288 ? 0.122 43.473 -5.631 1.00 34.75 288 SER A CA 1
ATOM 2234 C C . SER A 1 288 ? 0.350 42.136 -6.356 1.00 34.75 288 SER A C 1
ATOM 2236 O O . SER A 1 288 ? 1.490 41.757 -6.634 1.00 34.75 288 SER A O 1
ATOM 2238 N N . GLN A 1 289 ? -0.737 41.449 -6.725 1.00 36.22 289 GLN A N 1
ATOM 2239 C CA . GLN A 1 289 ? -0.695 40.252 -7.570 1.00 36.22 289 GLN A CA 1
ATOM 2240 C C . GLN A 1 289 ? -0.359 40.623 -9.025 1.00 36.22 289 GLN A C 1
ATOM 2242 O O . GLN A 1 289 ? -1.166 41.243 -9.715 1.00 36.22 289 GLN A O 1
ATOM 2247 N N . GLN A 1 290 ? 0.792 40.175 -9.536 1.00 38.16 290 GLN A N 1
ATOM 2248 C CA . GLN A 1 290 ? 1.041 40.148 -10.980 1.00 38.16 290 GLN A CA 1
ATOM 2249 C C . GLN A 1 290 ? 0.644 38.793 -11.568 1.00 38.16 290 GLN A C 1
ATOM 2251 O O . GLN A 1 290 ? 1.256 37.762 -11.288 1.00 38.16 290 GLN A O 1
ATOM 2256 N N . GLN A 1 291 ? -0.374 38.821 -12.427 1.00 41.91 291 GLN A N 1
ATOM 2257 C CA . GLN A 1 291 ? -0.743 37.708 -13.295 1.00 41.91 291 GLN A CA 1
ATOM 2258 C C . GLN A 1 291 ? 0.434 37.357 -14.219 1.00 41.91 291 GLN A C 1
ATOM 2260 O O . GLN A 1 291 ? 1.034 38.245 -14.825 1.00 41.91 291 GLN A O 1
ATOM 2265 N N . SER A 1 292 ? 0.745 36.065 -14.368 1.00 36.62 292 SER A N 1
ATOM 2266 C CA . SER A 1 292 ? 1.687 35.590 -15.388 1.00 36.62 292 SER A CA 1
ATOM 2267 C C . SER A 1 292 ? 0.945 34.794 -16.457 1.00 36.62 292 SER A C 1
ATOM 2269 O O . SER A 1 292 ? 0.239 33.826 -16.174 1.00 36.62 292 SER A O 1
ATOM 2271 N N . SER A 1 293 ? 1.078 35.240 -17.703 1.00 43.28 293 SE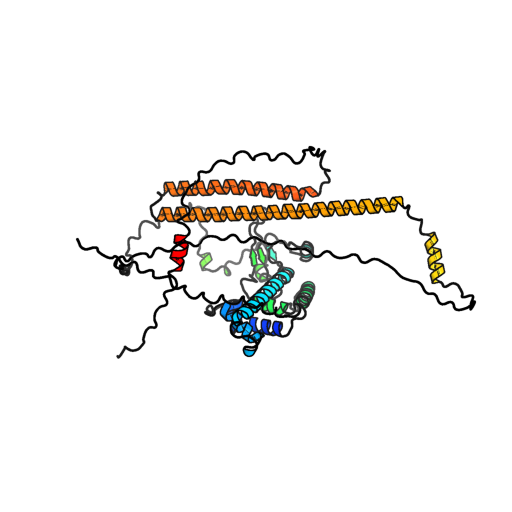R A N 1
ATOM 2272 C CA . SER A 1 293 ? 0.485 34.602 -18.872 1.00 43.28 293 SER A CA 1
ATOM 2273 C C . SER A 1 293 ? 1.270 33.347 -19.266 1.00 43.28 293 SER A C 1
ATOM 2275 O O . SER A 1 293 ? 2.500 33.320 -19.280 1.00 43.28 293 SER A O 1
ATOM 2277 N N . ARG A 1 294 ? 0.537 32.279 -19.588 1.00 35.38 294 ARG A N 1
ATOM 2278 C CA . ARG A 1 294 ? 1.073 30.964 -19.959 1.00 35.38 294 ARG A CA 1
ATOM 2279 C C . ARG A 1 294 ? 1.304 30.904 -21.478 1.00 35.38 294 ARG A C 1
ATOM 2281 O O . ARG A 1 294 ? 0.315 30.948 -22.209 1.00 35.38 294 ARG A O 1
ATOM 2288 N N . PRO A 1 295 ? 2.545 30.776 -21.984 1.00 42.81 295 PRO A N 1
ATOM 2289 C CA . PRO A 1 295 ? 2.777 30.597 -23.414 1.00 42.81 295 PRO A CA 1
ATOM 2290 C C . PRO A 1 295 ? 2.440 29.165 -23.862 1.00 42.81 295 PRO A C 1
ATOM 2292 O O . PRO A 1 295 ? 2.593 28.200 -23.107 1.00 42.81 295 PRO A O 1
ATOM 2295 N N . ALA A 1 296 ? 1.959 29.039 -25.099 1.00 36.16 296 ALA A N 1
ATOM 2296 C CA . ALA A 1 296 ? 1.506 27.780 -25.681 1.00 36.16 296 ALA A CA 1
ATOM 2297 C C . ALA A 1 296 ? 2.666 26.808 -25.968 1.00 36.16 296 ALA A C 1
ATOM 2299 O O . ALA A 1 296 ? 3.738 27.212 -26.417 1.00 36.16 296 ALA A O 1
ATOM 2300 N N . GLN A 1 297 ? 2.426 25.510 -25.762 1.00 37.72 297 GLN A N 1
ATOM 2301 C CA . GLN A 1 297 ? 3.342 24.448 -26.184 1.00 37.72 297 GLN A CA 1
ATOM 2302 C C . GLN A 1 297 ? 3.070 24.072 -27.642 1.00 37.72 297 GLN A C 1
ATOM 2304 O O . GLN A 1 297 ? 1.964 23.659 -27.985 1.00 37.72 297 GLN A O 1
ATOM 2309 N N . SER A 1 298 ? 4.089 24.178 -28.492 1.00 36.53 298 SER A N 1
ATOM 2310 C CA . SER A 1 298 ? 4.067 23.667 -29.861 1.00 36.53 298 SER A CA 1
ATOM 2311 C C . SER A 1 298 ? 4.446 22.182 -29.893 1.00 36.53 298 SER A C 1
ATOM 2313 O O . SER A 1 298 ? 5.484 21.769 -29.377 1.00 36.53 298 SER A O 1
ATOM 2315 N N . THR A 1 299 ? 3.608 21.360 -30.523 1.00 41.41 299 THR A N 1
ATOM 2316 C CA . THR A 1 299 ? 3.883 19.936 -30.765 1.00 41.41 299 THR A CA 1
ATOM 2317 C C . THR A 1 299 ? 4.607 19.741 -32.102 1.00 41.41 299 THR A C 1
ATOM 2319 O O . THR A 1 299 ? 4.088 20.200 -33.125 1.00 41.41 299 THR A O 1
ATOM 2322 N N . PRO A 1 300 ? 5.751 19.034 -32.162 1.00 42.81 300 PRO A N 1
ATOM 2323 C CA . PRO A 1 300 ? 6.386 18.701 -33.431 1.00 42.81 300 PRO A CA 1
ATOM 2324 C C . PRO A 1 300 ? 5.627 17.584 -34.166 1.00 42.81 300 PRO A C 1
ATOM 2326 O O . PRO A 1 300 ? 5.239 16.564 -33.599 1.00 42.81 300 PRO A O 1
ATOM 2329 N N . ARG A 1 301 ? 5.429 17.808 -35.464 1.00 42.31 301 ARG A N 1
ATOM 2330 C CA . ARG A 1 301 ? 4.705 16.963 -36.422 1.00 42.31 301 ARG A CA 1
ATOM 2331 C C . ARG A 1 301 ? 5.650 15.904 -37.019 1.00 42.31 301 ARG A C 1
ATOM 2333 O O . ARG A 1 301 ? 6.682 16.306 -37.555 1.00 42.31 301 ARG A O 1
ATOM 2340 N N . PRO A 1 302 ? 5.324 14.597 -37.015 1.00 45.88 302 PRO A N 1
ATOM 2341 C CA . PRO A 1 302 ? 6.128 13.602 -37.722 1.00 45.88 302 PRO A CA 1
ATOM 2342 C C . PRO A 1 302 ? 5.955 13.754 -39.241 1.00 45.88 302 PRO A C 1
ATOM 2344 O O . PRO A 1 302 ? 4.835 13.836 -39.752 1.00 45.88 302 PRO A O 1
ATOM 2347 N N . SER A 1 303 ? 7.068 13.817 -39.971 1.00 44.03 303 SER A N 1
ATOM 2348 C CA . SER A 1 303 ? 7.093 13.965 -41.427 1.00 44.03 303 SER A CA 1
ATOM 2349 C C . SER A 1 303 ? 7.045 12.610 -42.138 1.00 44.03 303 SER A C 1
ATOM 2351 O O . SER A 1 303 ? 7.802 11.688 -41.848 1.00 44.03 303 SER A O 1
ATOM 2353 N N . SER A 1 304 ? 6.157 12.497 -43.123 1.00 48.19 304 SER A N 1
ATOM 2354 C CA . SER A 1 304 ? 6.063 11.336 -44.007 1.00 48.19 304 SER A CA 1
ATOM 2355 C C . SER A 1 304 ? 7.077 11.433 -45.152 1.00 48.19 304 SER A C 1
ATOM 2357 O O . SER A 1 304 ? 6.920 12.285 -46.029 1.00 48.19 304 SER A O 1
ATOM 2359 N N . ALA A 1 305 ? 8.057 10.530 -45.205 1.00 47.84 305 ALA A N 1
ATOM 2360 C CA . ALA A 1 305 ? 8.964 10.388 -46.344 1.00 47.84 305 ALA A CA 1
ATOM 2361 C C . ALA A 1 305 ? 8.606 9.143 -47.177 1.00 47.84 305 ALA A C 1
ATOM 2363 O O . ALA A 1 305 ? 8.911 8.011 -46.811 1.00 47.84 305 ALA A O 1
ATOM 2364 N N . LYS A 1 306 ? 7.955 9.360 -48.325 1.00 45.66 306 LYS A N 1
ATOM 2365 C CA . LYS A 1 306 ? 7.913 8.389 -49.430 1.00 45.66 306 LYS A CA 1
ATOM 2366 C C . LYS A 1 306 ? 9.163 8.563 -50.304 1.00 45.66 306 LYS A C 1
ATOM 2368 O O . LYS A 1 306 ? 9.608 9.697 -50.465 1.00 45.66 306 LYS A O 1
ATOM 2373 N N . LYS A 1 307 ? 9.526 7.487 -51.026 1.00 41.72 307 LYS A N 1
ATOM 2374 C CA . LYS A 1 307 ? 9.619 7.409 -52.514 1.00 41.72 307 LYS A CA 1
ATOM 2375 C C . LYS A 1 307 ? 10.963 6.865 -53.043 1.00 41.72 307 LYS A C 1
ATOM 2377 O O . LYS A 1 307 ? 11.986 7.465 -52.752 1.00 41.72 307 LYS A O 1
ATOM 2382 N N . SER A 1 308 ? 10.886 5.883 -53.968 1.00 40.22 308 SER A N 1
ATOM 2383 C CA . SER A 1 308 ? 11.889 5.527 -55.022 1.00 40.22 308 SER A CA 1
ATOM 2384 C C . SER A 1 308 ? 13.318 5.148 -54.557 1.00 40.22 308 SER A C 1
ATOM 2386 O O . SER A 1 308 ? 13.729 5.532 -53.481 1.00 40.22 308 SER A O 1
ATOM 2388 N N . SER A 1 309 ? 14.199 4.448 -55.279 1.00 40.66 309 SER A N 1
ATOM 2389 C CA . SER A 1 309 ? 14.196 3.565 -56.472 1.00 40.66 309 SER A CA 1
ATOM 2390 C C . SER A 1 309 ? 15.606 2.899 -56.522 1.00 40.66 309 SER A C 1
ATOM 2392 O O . SER A 1 309 ? 16.442 3.242 -55.696 1.00 40.66 309 SER A O 1
ATOM 2394 N N . ALA A 1 310 ? 16.002 1.978 -57.405 1.00 40.97 310 ALA A N 1
ATOM 2395 C CA . ALA A 1 310 ? 15.450 1.465 -58.662 1.00 40.97 310 ALA A CA 1
ATOM 2396 C C . ALA A 1 310 ? 15.885 -0.008 -58.877 1.00 40.97 310 ALA A C 1
ATOM 2398 O O . ALA A 1 310 ? 16.528 -0.601 -58.015 1.00 40.97 310 ALA A O 1
ATOM 2399 N N . ALA A 1 311 ? 15.583 -0.588 -60.043 1.00 47.53 311 ALA A N 1
ATOM 2400 C CA . ALA A 1 311 ? 16.143 -1.871 -60.473 1.00 47.53 311 ALA A CA 1
ATOM 2401 C C . ALA A 1 311 ? 17.536 -1.713 -61.113 1.00 47.53 311 ALA A C 1
ATOM 2403 O O . ALA A 1 311 ? 17.796 -0.725 -61.802 1.00 47.53 311 ALA A O 1
ATOM 2404 N N . LYS A 1 312 ? 18.378 -2.748 -61.008 1.00 47.44 312 LYS A N 1
ATOM 2405 C CA . LYS A 1 312 ? 19.370 -3.073 -62.044 1.00 47.44 312 LYS A CA 1
ATOM 2406 C C . LYS A 1 312 ? 19.613 -4.581 -62.048 1.00 47.44 312 LYS A C 1
ATOM 2408 O O . LYS A 1 312 ? 19.994 -5.144 -61.029 1.00 47.44 312 LYS A O 1
ATOM 2413 N N . GLY A 1 313 ? 19.313 -5.231 -63.169 1.00 41.88 313 GLY A N 1
ATOM 2414 C CA . GLY A 1 313 ? 19.499 -6.672 -63.323 1.00 41.88 313 GLY A CA 1
ATOM 2415 C C . GLY A 1 313 ? 20.912 -7.030 -63.777 1.00 41.88 313 GLY A C 1
ATOM 2416 O O . GLY A 1 313 ? 21.603 -6.216 -64.391 1.00 41.88 313 GLY A O 1
ATOM 2417 N N . THR A 1 314 ? 21.289 -8.281 -63.543 1.00 43.47 314 THR A N 1
ATOM 2418 C CA . THR A 1 314 ? 22.417 -8.952 -64.193 1.00 43.47 314 THR A CA 1
ATOM 2419 C C . THR A 1 314 ? 21.943 -10.303 -64.710 1.00 43.47 314 THR A C 1
ATOM 2421 O O . THR A 1 314 ? 21.355 -11.102 -63.986 1.00 43.47 314 THR A O 1
ATOM 2424 N N . SER A 1 315 ? 22.158 -10.529 -66.002 1.00 43.31 315 SER A N 1
ATOM 2425 C CA . SER A 1 315 ? 21.751 -11.728 -66.723 1.00 43.31 315 SER A CA 1
ATOM 2426 C C . SER A 1 315 ? 22.912 -12.711 -66.841 1.00 43.31 315 SER A C 1
ATOM 2428 O O . SER A 1 315 ? 23.911 -12.391 -67.485 1.00 43.31 315 SER A O 1
ATOM 2430 N N . THR A 1 316 ? 22.745 -13.929 -66.332 1.00 40.09 316 THR A N 1
ATOM 2431 C CA . THR A 1 316 ? 23.627 -15.063 -66.637 1.00 40.09 316 THR A CA 1
ATOM 2432 C C . THR A 1 316 ? 22.816 -16.336 -66.877 1.00 40.09 316 THR A C 1
ATOM 2434 O O . THR A 1 316 ? 22.372 -17.018 -65.964 1.00 40.09 316 THR A O 1
ATOM 2437 N N . SER A 1 317 ? 22.634 -16.623 -68.166 1.00 41.62 317 SER A N 1
ATOM 2438 C CA . SER A 1 317 ? 23.100 -17.856 -68.813 1.00 41.62 317 SER A CA 1
ATOM 2439 C C . SER A 1 317 ? 22.810 -19.209 -68.138 1.00 41.62 317 SER A C 1
ATOM 2441 O O . SER A 1 317 ? 23.609 -19.718 -67.360 1.00 41.62 317 SER A O 1
ATOM 2443 N N . SER A 1 318 ? 21.742 -19.848 -68.616 1.00 44.97 318 SER A N 1
ATOM 2444 C CA . SER A 1 318 ? 21.704 -21.252 -69.061 1.00 44.97 318 SER A CA 1
ATOM 2445 C C . SER A 1 318 ? 22.511 -22.323 -68.302 1.00 44.97 318 SER A C 1
ATOM 2447 O O . SER A 1 318 ? 23.671 -22.569 -68.624 1.00 44.97 318 SER A O 1
ATOM 2449 N N . GLN A 1 319 ? 21.813 -23.157 -67.522 1.00 44.25 319 GLN A N 1
ATOM 2450 C CA . GLN A 1 319 ? 22.015 -24.613 -67.590 1.00 44.25 319 GLN A CA 1
ATOM 2451 C C . GLN A 1 319 ? 20.719 -25.375 -67.272 1.00 44.25 319 GLN A C 1
ATOM 2453 O O . GLN A 1 319 ? 20.069 -25.154 -66.253 1.00 44.25 319 GLN A O 1
ATOM 2458 N N . LYS A 1 320 ? 20.311 -26.262 -68.187 1.00 53.41 320 LYS A N 1
ATOM 2459 C CA . LYS A 1 320 ? 19.008 -26.944 -68.177 1.00 53.41 320 LYS A CA 1
ATOM 2460 C C . LYS A 1 320 ? 19.126 -28.327 -67.526 1.00 53.41 320 LYS A C 1
ATOM 2462 O O . LYS A 1 320 ? 19.193 -29.332 -68.226 1.00 53.41 320 LYS A O 1
ATOM 2467 N N . PHE A 1 321 ? 19.127 -28.380 -66.195 1.00 42.62 321 PHE A N 1
ATOM 2468 C CA . PHE A 1 321 ? 18.962 -29.638 -65.461 1.00 42.62 321 PHE A CA 1
ATOM 2469 C C . PHE A 1 321 ? 17.478 -29.927 -65.217 1.00 42.62 321 PHE A C 1
ATOM 2471 O O . PHE A 1 321 ? 16.778 -29.143 -64.578 1.00 42.62 321 PHE A O 1
ATOM 2478 N N . VAL A 1 322 ? 16.998 -31.076 -65.702 1.00 54.09 322 VAL A N 1
ATOM 2479 C CA . VAL A 1 322 ? 15.654 -31.587 -65.390 1.00 54.09 322 VAL A CA 1
ATOM 2480 C C . VAL A 1 322 ? 15.696 -32.212 -63.995 1.00 54.09 322 VAL A C 1
ATOM 2482 O O . VAL A 1 322 ? 15.878 -33.418 -63.832 1.00 54.09 322 VAL A O 1
ATOM 2485 N N . ALA A 1 323 ? 15.593 -31.366 -62.971 1.00 57.19 323 ALA A N 1
ATOM 2486 C CA . ALA A 1 323 ? 15.489 -31.812 -61.590 1.00 57.19 323 ALA A CA 1
ATOM 2487 C C . ALA A 1 323 ? 14.138 -32.509 -61.357 1.00 57.19 323 ALA A C 1
ATOM 2489 O O . ALA A 1 323 ? 13.090 -32.019 -61.781 1.00 57.19 323 ALA A O 1
ATOM 2490 N N . LYS A 1 324 ? 14.163 -33.651 -60.659 1.00 63.34 324 LYS A N 1
ATOM 2491 C CA . LYS A 1 324 ? 12.945 -34.336 -60.198 1.00 63.34 324 LYS A CA 1
ATOM 2492 C C . LYS A 1 324 ? 12.134 -33.374 -59.310 1.00 63.34 324 LYS A C 1
ATOM 2494 O O . LYS A 1 324 ? 12.750 -32.669 -58.508 1.00 63.34 324 LYS A O 1
ATOM 2499 N N . PRO A 1 325 ? 10.792 -33.328 -59.430 1.00 59.00 325 PRO A N 1
ATOM 2500 C CA . PRO A 1 325 ? 9.974 -32.404 -58.651 1.00 59.00 325 PRO A CA 1
ATOM 2501 C C . PRO A 1 325 ? 10.200 -32.633 -57.156 1.00 59.00 325 PRO A C 1
ATOM 2503 O O . PRO A 1 325 ? 10.143 -33.764 -56.671 1.00 59.00 325 PRO A O 1
ATOM 2506 N N . ASN A 1 326 ? 10.479 -31.551 -56.432 1.00 69.06 326 ASN A N 1
ATOM 2507 C CA . ASN A 1 326 ? 10.710 -31.605 -54.995 1.00 69.06 326 ASN A CA 1
ATOM 2508 C C . ASN A 1 326 ? 9.417 -32.095 -54.304 1.00 69.06 326 ASN A C 1
ATOM 2510 O O . ASN A 1 326 ? 8.362 -31.508 -54.565 1.00 69.06 326 ASN A O 1
ATOM 2514 N N . PRO A 1 327 ? 9.447 -33.114 -53.419 1.00 70.94 327 PRO A N 1
ATOM 2515 C CA . PRO A 1 327 ? 8.245 -33.607 -52.735 1.00 70.94 327 PRO A CA 1
ATOM 2516 C C . PRO A 1 327 ? 7.488 -32.510 -51.962 1.00 70.94 327 PRO A C 1
ATOM 2518 O O . PRO A 1 327 ? 6.266 -32.586 -51.820 1.00 70.94 327 PRO A O 1
ATOM 2521 N N . ALA A 1 328 ? 8.168 -31.431 -51.550 1.00 69.12 328 ALA A N 1
ATOM 2522 C CA . ALA A 1 328 ? 7.521 -30.247 -50.985 1.00 69.12 328 ALA A CA 1
ATOM 2523 C C . ALA A 1 328 ? 6.519 -29.581 -51.956 1.00 69.12 328 ALA A C 1
ATOM 2525 O O . ALA A 1 328 ? 5.455 -29.139 -51.527 1.00 69.12 328 ALA A O 1
ATOM 2526 N N . GLN A 1 329 ? 6.807 -29.541 -53.263 1.00 72.00 329 GLN A N 1
ATOM 2527 C CA . GLN A 1 329 ? 5.901 -28.963 -54.266 1.00 72.00 329 GLN A CA 1
ATOM 2528 C C . GLN A 1 329 ? 4.663 -29.839 -54.495 1.00 72.00 329 GLN A C 1
ATOM 2530 O O . GLN A 1 329 ? 3.558 -29.306 -54.580 1.00 72.00 329 GLN A O 1
ATOM 2535 N N . GLN A 1 330 ? 4.816 -31.167 -54.501 1.00 73.00 330 GLN A N 1
ATOM 2536 C CA . GLN A 1 330 ? 3.681 -32.091 -54.629 1.00 73.00 330 GLN A CA 1
ATOM 2537 C C . GLN A 1 330 ? 2.734 -32.009 -53.420 1.00 73.00 330 GLN A C 1
ATOM 2539 O O . GLN A 1 330 ? 1.517 -32.002 -53.594 1.00 73.00 330 GLN A O 1
ATOM 2544 N N . SER A 1 331 ? 3.270 -31.846 -52.203 1.00 71.56 331 SER A N 1
ATOM 2545 C CA . SER A 1 331 ? 2.460 -31.585 -51.002 1.00 71.56 331 SER A CA 1
ATOM 2546 C C . SER A 1 331 ? 1.689 -30.257 -51.090 1.00 71.56 331 SER A C 1
ATOM 2548 O O . SER A 1 331 ? 0.519 -30.180 -50.710 1.00 71.56 331 SER A O 1
ATOM 2550 N N . ILE A 1 332 ? 2.304 -29.209 -51.649 1.00 72.38 332 ILE A N 1
ATOM 2551 C CA . ILE A 1 332 ? 1.642 -27.914 -51.864 1.00 72.38 332 ILE A CA 1
ATOM 2552 C C . ILE A 1 332 ? 0.499 -28.040 -52.887 1.00 72.38 332 ILE A C 1
ATOM 2554 O O . ILE A 1 332 ? -0.573 -27.480 -52.669 1.00 72.38 332 ILE A O 1
ATOM 2558 N N . GLU A 1 333 ? 0.675 -28.787 -53.979 1.00 73.81 333 GLU A N 1
ATOM 2559 C CA . GLU A 1 333 ? -0.381 -28.974 -54.987 1.00 73.81 333 GLU A CA 1
ATOM 2560 C C . GLU A 1 333 ? -1.521 -29.880 -54.510 1.00 73.81 333 GLU A C 1
ATOM 2562 O O . GLU A 1 333 ? -2.687 -29.526 -54.693 1.00 73.81 333 GLU A O 1
ATOM 2567 N N . ALA A 1 334 ? -1.215 -30.967 -53.798 1.00 74.75 334 ALA A N 1
ATOM 2568 C CA . ALA A 1 334 ? -2.224 -31.841 -53.196 1.00 74.75 334 ALA A CA 1
ATOM 2569 C C . ALA A 1 334 ? -3.109 -31.123 -52.156 1.00 74.75 334 ALA A C 1
ATOM 2571 O O . ALA A 1 334 ? -4.259 -31.509 -51.951 1.00 74.75 334 ALA A O 1
ATOM 2572 N N . ASN A 1 335 ? -2.595 -30.077 -51.499 1.00 72.88 335 ASN A N 1
ATOM 2573 C CA . ASN A 1 335 ? -3.364 -29.279 -50.542 1.00 72.88 335 ASN A CA 1
ATOM 2574 C C . ASN A 1 335 ? -4.093 -28.082 -51.180 1.00 72.88 335 ASN A C 1
ATOM 2576 O O . ASN A 1 335 ? -5.120 -27.662 -50.647 1.00 72.88 335 ASN A O 1
ATOM 2580 N N . LYS A 1 336 ? -3.654 -27.573 -52.345 1.00 74.62 336 LYS A N 1
ATOM 2581 C CA . LYS A 1 336 ? -4.393 -26.531 -53.093 1.00 74.62 336 LYS A CA 1
ATOM 2582 C C . LYS A 1 336 ? -5.801 -26.984 -53.491 1.00 74.62 336 LYS A C 1
ATOM 2584 O O . LYS A 1 336 ? -6.721 -26.178 -53.430 1.00 74.62 336 LYS A O 1
ATOM 2589 N N . SER A 1 337 ? -5.989 -28.256 -53.853 1.00 69.25 337 SER A N 1
ATOM 2590 C CA . SER A 1 337 ? -7.306 -28.796 -54.238 1.00 69.25 337 SER A CA 1
ATOM 2591 C C . SER A 1 337 ? -8.302 -28.902 -53.075 1.00 69.25 337 SER A C 1
ATOM 2593 O O . SER A 1 337 ? -9.507 -28.935 -53.309 1.00 69.25 337 SER A O 1
ATOM 2595 N N . LYS A 1 338 ? -7.818 -28.922 -51.825 1.00 77.38 338 LYS A N 1
ATOM 2596 C CA . LYS A 1 338 ? -8.653 -28.976 -50.612 1.00 77.38 338 LYS A CA 1
ATOM 2597 C C . LYS A 1 338 ? -9.138 -27.600 -50.155 1.00 77.38 338 LYS A C 1
ATOM 2599 O O . LYS A 1 338 ? -10.049 -27.516 -49.336 1.00 77.38 338 LYS A O 1
ATOM 2604 N N . PHE A 1 339 ? -8.543 -26.523 -50.666 1.00 68.50 339 PHE A N 1
ATOM 2605 C CA . PHE A 1 339 ? -8.935 -25.160 -50.329 1.00 68.50 339 PHE A CA 1
ATOM 2606 C C . PHE A 1 339 ? -10.038 -24.682 -51.279 1.00 68.50 339 PHE A C 1
ATOM 2608 O O . PHE A 1 339 ? -9.775 -24.053 -52.304 1.00 68.50 339 PHE A O 1
ATOM 2615 N N . THR A 1 340 ? -11.300 -24.945 -50.928 1.00 78.56 340 THR A N 1
ATOM 2616 C CA . THR A 1 340 ? -12.418 -24.213 -51.538 1.00 78.56 340 THR A CA 1
ATOM 2617 C C . THR A 1 340 ? -12.204 -22.718 -51.283 1.00 78.56 340 THR A C 1
ATOM 2619 O O . THR A 1 340 ? -12.116 -22.328 -50.113 1.00 78.56 340 THR A O 1
ATOM 2622 N N . PRO A 1 341 ? -12.098 -21.866 -52.319 1.00 76.81 341 PRO A N 1
ATOM 2623 C CA . PRO A 1 341 ? -11.835 -20.450 -52.118 1.00 76.81 341 PRO A CA 1
ATOM 2624 C C . PRO A 1 341 ? -13.001 -19.821 -51.352 1.00 76.81 341 PRO A C 1
ATOM 2626 O O . PRO A 1 341 ? -14.123 -19.746 -51.856 1.00 76.81 341 PRO A O 1
ATOM 2629 N N . LEU A 1 342 ? -12.728 -19.373 -50.122 1.00 77.44 342 LEU A N 1
ATOM 2630 C CA . LEU A 1 342 ? -13.682 -18.629 -49.305 1.00 77.44 342 LEU A CA 1
ATOM 2631 C C . LEU A 1 342 ? -14.230 -17.459 -50.123 1.00 77.44 342 LEU A C 1
ATOM 2633 O O . LEU A 1 342 ? -13.470 -16.609 -50.598 1.00 77.44 342 LEU A O 1
ATOM 2637 N N . LYS A 1 343 ? -15.558 -17.415 -50.291 1.00 86.75 343 LYS A N 1
ATOM 2638 C CA . LYS A 1 343 ? -16.220 -16.318 -51.001 1.00 86.75 343 LYS A CA 1
ATOM 2639 C C . LYS A 1 343 ? -15.803 -15.002 -50.349 1.00 86.75 343 LYS A C 1
ATOM 2641 O O . LYS A 1 343 ? -15.963 -14.829 -49.142 1.00 86.75 343 LYS A O 1
ATOM 2646 N N . ARG A 1 344 ? -15.296 -14.066 -51.156 1.00 83.25 344 ARG A N 1
ATOM 2647 C CA . ARG A 1 344 ? -14.785 -12.759 -50.702 1.00 83.25 344 ARG A CA 1
ATOM 2648 C C . ARG A 1 344 ? -15.789 -12.006 -49.820 1.00 83.25 344 ARG A C 1
ATOM 2650 O O . ARG A 1 344 ? -15.389 -11.319 -48.889 1.00 83.25 344 ARG A O 1
ATOM 2657 N N . GLU A 1 345 ? -17.078 -12.171 -50.100 1.00 87.25 345 GLU A N 1
ATOM 2658 C CA . GLU A 1 345 ? -18.192 -11.645 -49.304 1.00 87.25 345 GLU A CA 1
ATOM 2659 C C . GLU A 1 345 ? -18.174 -12.158 -47.861 1.00 87.25 345 GLU A C 1
ATOM 2661 O O . GLU A 1 345 ? -18.226 -11.342 -46.948 1.00 87.25 345 GLU A O 1
ATOM 2666 N N . SER A 1 346 ? -18.004 -13.472 -47.658 1.00 87.50 346 SER A N 1
ATOM 2667 C CA . SER A 1 346 ? -17.946 -14.099 -46.330 1.00 87.50 346 SER A CA 1
ATOM 2668 C C . SER A 1 346 ? -16.804 -13.540 -45.484 1.00 87.50 346 SER A C 1
ATOM 2670 O O . SER A 1 346 ? -16.981 -13.290 -44.298 1.00 87.50 346 SER A O 1
ATOM 2672 N N . ILE A 1 347 ? -15.636 -13.315 -46.095 1.00 87.81 347 ILE A N 1
ATOM 2673 C CA . ILE A 1 347 ? -14.480 -12.726 -45.408 1.00 87.81 347 ILE A CA 1
ATOM 2674 C C . ILE A 1 347 ? -14.809 -11.293 -44.962 1.00 87.81 347 ILE A C 1
ATOM 2676 O O . ILE A 1 347 ? -14.511 -10.913 -43.832 1.00 87.81 347 ILE A O 1
ATOM 2680 N N . HIS A 1 348 ? -15.469 -10.501 -45.815 1.00 89.56 348 HIS A N 1
ATOM 2681 C CA . HIS A 1 348 ? -15.876 -9.137 -45.464 1.00 89.56 348 HIS A CA 1
ATOM 2682 C C . HIS A 1 348 ? -16.950 -9.089 -44.371 1.00 89.56 348 HIS A C 1
ATOM 2684 O O . HIS A 1 348 ? -16.875 -8.202 -43.523 1.00 89.56 348 HIS A O 1
ATOM 2690 N N . THR A 1 349 ? -17.921 -10.010 -44.336 1.00 92.00 349 THR A N 1
ATOM 2691 C CA . THR A 1 349 ? -18.883 -10.089 -43.219 1.00 92.00 349 THR A CA 1
ATOM 2692 C C . THR A 1 349 ? -18.209 -10.484 -41.911 1.00 92.00 349 THR A C 1
ATOM 2694 O O . THR A 1 349 ? -18.478 -9.843 -40.898 1.00 92.00 349 THR A O 1
ATOM 2697 N N . THR A 1 350 ? -17.295 -11.460 -41.915 1.00 90.94 350 THR A N 1
ATOM 2698 C CA . THR A 1 350 ? -16.533 -11.824 -40.708 1.00 90.94 350 THR A CA 1
ATOM 2699 C C . THR A 1 350 ? -15.683 -10.656 -40.206 1.00 90.94 350 THR A C 1
ATOM 2701 O O . THR A 1 350 ? -15.715 -10.361 -39.016 1.00 90.94 350 THR A O 1
ATOM 2704 N N . ILE A 1 351 ? -14.979 -9.940 -41.093 1.00 92.75 351 ILE A N 1
ATOM 2705 C CA . ILE A 1 351 ? -14.174 -8.769 -40.702 1.00 92.75 351 ILE A CA 1
ATOM 2706 C C . ILE A 1 351 ? -15.054 -7.663 -40.105 1.00 92.75 351 ILE A C 1
ATOM 2708 O O . ILE A 1 351 ? -14.685 -7.110 -39.073 1.00 92.75 351 ILE A O 1
ATOM 2712 N N . ARG A 1 352 ? -16.216 -7.353 -40.701 1.00 93.81 352 ARG A N 1
ATOM 2713 C CA . ARG A 1 352 ? -17.154 -6.371 -40.121 1.00 93.81 352 ARG A CA 1
ATOM 2714 C C . ARG A 1 352 ? -17.630 -6.808 -38.740 1.00 93.81 352 ARG A C 1
ATOM 2716 O O . ARG A 1 352 ? -17.482 -6.038 -37.807 1.00 93.81 352 ARG A O 1
ATOM 2723 N N . SER A 1 353 ? -18.085 -8.055 -38.605 1.00 93.00 353 SER A N 1
ATOM 2724 C CA . SER A 1 353 ? -18.537 -8.616 -37.325 1.00 93.00 353 SER A CA 1
ATOM 2725 C C . SER A 1 353 ? -17.474 -8.477 -36.227 1.00 93.00 353 SER A C 1
ATOM 2727 O O . SER A 1 353 ? -17.766 -7.936 -35.169 1.00 93.00 353 SER A O 1
ATOM 2729 N N . VAL A 1 354 ? -16.216 -8.846 -36.506 1.00 92.81 354 VAL A N 1
ATOM 2730 C CA . VAL A 1 354 ? -15.101 -8.722 -35.544 1.00 92.81 354 VAL A CA 1
ATOM 2731 C C . VAL A 1 354 ? -14.766 -7.260 -35.213 1.00 92.81 354 VAL A C 1
ATOM 2733 O O . VAL A 1 354 ? -14.416 -6.943 -34.077 1.00 92.81 354 VAL A O 1
ATOM 2736 N N . VAL A 1 355 ? -14.871 -6.346 -36.182 1.00 95.25 355 VAL A N 1
ATOM 2737 C CA . VAL A 1 355 ? -14.686 -4.905 -35.936 1.00 95.25 355 VAL A CA 1
ATOM 2738 C C . VAL A 1 355 ? -15.832 -4.342 -35.092 1.00 95.25 355 VAL A C 1
ATOM 2740 O O . VAL A 1 355 ? -15.579 -3.547 -34.189 1.00 95.25 355 VAL A O 1
ATOM 2743 N N . ASP A 1 356 ? -17.069 -4.771 -35.336 1.00 92.50 356 ASP A N 1
ATOM 2744 C CA . ASP A 1 356 ? -18.253 -4.327 -34.602 1.00 92.50 356 ASP A CA 1
ATOM 2745 C C . ASP A 1 356 ? -18.274 -4.877 -33.165 1.00 92.50 356 ASP A C 1
ATOM 2747 O O . ASP A 1 356 ? -18.564 -4.111 -32.241 1.00 92.50 356 ASP A O 1
ATOM 2751 N N . THR A 1 357 ? -17.882 -6.141 -32.934 1.00 89.69 357 THR A N 1
ATOM 2752 C CA . THR A 1 357 ? -17.718 -6.695 -31.575 1.00 89.69 357 THR A CA 1
ATOM 2753 C C . THR A 1 357 ? -16.584 -6.002 -30.828 1.00 89.69 357 THR A C 1
ATOM 2755 O O . THR A 1 357 ? -16.807 -5.509 -29.726 1.00 89.69 357 THR A O 1
ATOM 2758 N N . SER A 1 358 ? -15.412 -5.830 -31.447 1.00 92.06 358 SER A N 1
ATOM 2759 C CA . SER A 1 358 ? -14.292 -5.108 -30.827 1.00 92.06 358 SER A CA 1
ATOM 2760 C C . SER A 1 358 ? -14.648 -3.644 -30.516 1.00 92.06 358 SER A C 1
ATOM 2762 O O . SER A 1 358 ? -14.292 -3.111 -29.464 1.00 92.06 358 SER A O 1
ATOM 2764 N N . ALA A 1 359 ? -15.426 -2.984 -31.381 1.00 91.94 359 ALA A N 1
ATOM 2765 C CA . ALA A 1 359 ? -15.942 -1.642 -31.122 1.00 91.94 359 ALA A CA 1
ATOM 2766 C C . ALA A 1 359 ? -17.019 -1.612 -30.021 1.00 91.94 359 ALA A C 1
ATOM 2768 O O . ALA A 1 359 ? -17.154 -0.594 -29.340 1.00 91.94 359 ALA A O 1
ATOM 2769 N N . LYS A 1 360 ? -17.797 -2.685 -29.833 1.00 89.44 360 LYS A N 1
ATOM 2770 C CA . LYS A 1 360 ? -18.753 -2.844 -28.724 1.00 89.44 360 LYS A CA 1
ATOM 2771 C C . LYS A 1 360 ? -18.011 -3.029 -27.396 1.00 89.44 360 LYS A C 1
ATOM 2773 O O . LYS A 1 360 ? -18.232 -2.240 -26.481 1.00 89.44 360 LYS A O 1
ATOM 2778 N N . GLU A 1 361 ? -17.060 -3.958 -27.333 1.00 88.12 361 GLU A N 1
ATOM 2779 C CA . GLU A 1 361 ? -16.173 -4.193 -26.181 1.00 88.12 361 GLU A CA 1
ATOM 2780 C C . GLU A 1 361 ? -15.432 -2.910 -25.768 1.00 88.12 361 GLU A C 1
ATOM 2782 O O . GLU A 1 361 ? -15.456 -2.506 -24.606 1.00 88.12 361 GLU A O 1
ATOM 2787 N N . ALA A 1 362 ? -14.854 -2.185 -26.733 1.00 90.94 362 ALA A N 1
ATOM 2788 C CA . ALA A 1 362 ? -14.160 -0.925 -26.473 1.00 90.94 362 ALA A CA 1
ATOM 2789 C C . ALA A 1 362 ? -15.083 0.211 -25.983 1.00 90.94 362 ALA A C 1
ATOM 2791 O O . ALA A 1 362 ? -14.599 1.166 -25.369 1.00 90.94 362 ALA A O 1
ATOM 2792 N N . ARG A 1 363 ? -16.398 0.151 -26.252 1.00 89.88 363 ARG A N 1
ATOM 2793 C CA . ARG A 1 363 ? -17.391 1.073 -25.668 1.00 89.88 363 ARG A CA 1
ATOM 2794 C C . ARG A 1 363 ? -17.766 0.646 -24.248 1.00 89.88 363 ARG A C 1
ATOM 2796 O O . ARG A 1 363 ? -17.780 1.514 -23.377 1.00 89.88 363 ARG A O 1
ATOM 2803 N N . ALA A 1 364 ? -17.992 -0.649 -24.015 1.00 87.25 364 ALA A N 1
ATOM 2804 C CA . ALA A 1 364 ? -18.291 -1.206 -22.695 1.00 87.25 364 ALA A CA 1
ATOM 2805 C C . ALA A 1 364 ? -17.172 -0.884 -21.688 1.00 87.25 364 ALA A C 1
ATOM 2807 O O . ALA A 1 364 ? -17.421 -0.190 -20.706 1.00 87.25 364 ALA A O 1
ATOM 2808 N N . ALA A 1 365 ? -15.915 -1.208 -22.011 1.00 88.88 365 ALA A N 1
ATOM 2809 C CA . ALA A 1 365 ? -14.760 -0.926 -21.150 1.00 88.88 365 ALA A CA 1
ATOM 2810 C C . ALA A 1 365 ? -14.585 0.576 -20.821 1.00 88.88 365 ALA A C 1
ATOM 2812 O O . ALA A 1 365 ? -14.137 0.950 -19.737 1.00 88.88 365 ALA A O 1
ATOM 2813 N N . ARG A 1 366 ? -14.960 1.480 -21.741 1.00 92.81 366 ARG A N 1
ATOM 2814 C CA . ARG A 1 366 ? -14.953 2.935 -21.481 1.00 92.81 366 ARG A CA 1
ATOM 2815 C C . ARG A 1 366 ? -16.080 3.374 -20.547 1.00 92.81 366 ARG A C 1
ATOM 2817 O O . ARG A 1 366 ? -15.891 4.338 -19.804 1.00 92.81 366 ARG A O 1
ATOM 2824 N N . ARG A 1 367 ? -17.242 2.715 -20.598 1.00 89.00 367 ARG A N 1
ATOM 2825 C CA . ARG A 1 367 ? -18.372 2.983 -19.700 1.00 89.00 367 ARG A CA 1
ATOM 2826 C C . ARG A 1 367 ? -18.106 2.428 -18.305 1.00 89.00 367 ARG A C 1
ATOM 2828 O O . ARG A 1 367 ? -18.244 3.185 -17.352 1.00 89.00 367 ARG A O 1
ATOM 2835 N N . GLU A 1 368 ? -17.619 1.195 -18.200 1.00 91.00 368 GLU A N 1
ATOM 2836 C CA . GLU A 1 368 ? -17.145 0.581 -16.952 1.00 91.00 368 GLU A CA 1
ATOM 2837 C C . GLU A 1 368 ? -16.121 1.476 -16.239 1.00 91.00 368 GLU A C 1
ATOM 2839 O O . GLU A 1 368 ? -16.292 1.811 -15.065 1.00 91.00 368 GLU A O 1
ATOM 2844 N N . LEU A 1 369 ? -15.093 1.949 -16.959 1.00 92.75 369 LEU A N 1
ATOM 2845 C CA . LEU A 1 369 ? -14.083 2.851 -16.398 1.00 92.75 369 LEU A CA 1
ATOM 2846 C C . LEU A 1 369 ? -14.701 4.167 -15.888 1.00 92.75 369 LEU A C 1
ATOM 2848 O O . LEU A 1 369 ? -14.279 4.692 -14.854 1.00 92.75 369 LEU A O 1
ATOM 2852 N N . ARG A 1 370 ? -15.712 4.701 -16.587 1.00 94.62 370 ARG A N 1
ATOM 2853 C CA . ARG A 1 370 ? -16.440 5.910 -16.175 1.00 94.62 370 ARG A CA 1
ATOM 2854 C C . ARG A 1 370 ? -17.288 5.666 -14.923 1.00 94.62 370 ARG A C 1
ATOM 2856 O O . ARG A 1 370 ? -17.184 6.460 -13.995 1.00 94.62 370 ARG A O 1
ATOM 2863 N N . LEU A 1 371 ? -18.082 4.594 -14.881 1.00 92.94 371 LEU A N 1
ATOM 2864 C CA . LEU A 1 371 ? -18.915 4.234 -13.725 1.00 92.94 371 LEU A CA 1
ATOM 2865 C C . LEU A 1 371 ? -18.048 3.948 -12.492 1.00 92.94 371 LEU A C 1
ATOM 2867 O O . LEU A 1 371 ? -18.281 4.517 -11.432 1.00 92.94 371 LEU A O 1
ATOM 2871 N N . THR A 1 372 ? -16.963 3.188 -12.658 1.00 90.19 372 THR A N 1
ATOM 2872 C CA . THR A 1 372 ? -15.955 2.954 -11.610 1.00 90.19 372 THR A CA 1
ATOM 2873 C C . THR A 1 372 ? -15.344 4.259 -11.090 1.00 90.19 372 THR A C 1
ATOM 2875 O O . THR A 1 372 ? -15.131 4.410 -9.886 1.00 90.19 372 THR A O 1
ATOM 2878 N N . SER A 1 373 ? -15.069 5.227 -11.972 1.00 92.81 373 SER A N 1
ATOM 2879 C CA . SER A 1 373 ? -14.558 6.541 -11.556 1.00 92.81 373 SER A CA 1
ATOM 2880 C C . SER A 1 373 ? -15.599 7.336 -10.762 1.00 92.81 373 SER A C 1
ATOM 2882 O O . SER A 1 373 ? -15.248 7.942 -9.752 1.00 92.81 373 SER A O 1
ATOM 2884 N N . GLU A 1 374 ? -16.872 7.298 -11.169 1.00 94.88 374 GLU A N 1
ATOM 2885 C CA . GLU A 1 374 ? -17.958 7.999 -10.474 1.00 94.88 374 GLU A CA 1
ATOM 2886 C C . GLU A 1 374 ? -18.255 7.368 -9.104 1.00 94.88 374 GLU A C 1
ATOM 2888 O O . GLU A 1 374 ? -18.344 8.083 -8.113 1.00 94.88 374 GLU A O 1
ATOM 2893 N N . ILE A 1 375 ? -18.281 6.034 -9.000 1.00 89.44 375 ILE A N 1
ATOM 2894 C CA . ILE A 1 375 ? -18.414 5.309 -7.722 1.00 89.44 375 ILE A CA 1
ATOM 2895 C C . ILE A 1 375 ? -17.293 5.701 -6.747 1.00 89.44 375 ILE A C 1
ATOM 2897 O O . ILE A 1 375 ? -17.542 5.932 -5.564 1.00 89.44 375 ILE A O 1
ATOM 2901 N N . ASN A 1 376 ? -16.047 5.804 -7.222 1.00 88.56 376 ASN A N 1
ATOM 2902 C CA . ASN A 1 376 ? -14.932 6.229 -6.372 1.00 88.56 376 ASN A CA 1
ATOM 2903 C C . ASN A 1 376 ? -15.050 7.699 -5.947 1.00 88.56 376 ASN A C 1
ATOM 2905 O O . ASN A 1 376 ? -14.785 8.008 -4.789 1.00 88.56 376 ASN A O 1
ATOM 2909 N N . ARG A 1 377 ? -15.524 8.581 -6.832 1.00 96.25 377 ARG A N 1
ATOM 2910 C CA . ARG A 1 377 ? -15.823 9.975 -6.490 1.00 96.25 377 ARG A CA 1
ATOM 2911 C C . ARG A 1 377 ? -16.925 10.086 -5.429 1.00 96.25 377 ARG A C 1
ATOM 2913 O O . ARG A 1 377 ? -16.741 10.801 -4.454 1.00 96.25 377 ARG A O 1
ATOM 2920 N N . LEU A 1 378 ? -18.026 9.346 -5.569 1.00 92.19 378 LEU A N 1
ATOM 2921 C CA . LEU A 1 378 ? -19.120 9.337 -4.587 1.00 92.19 378 LEU A CA 1
ATOM 2922 C C . LEU A 1 378 ? -18.641 8.851 -3.207 1.00 92.19 378 LEU A C 1
ATOM 2924 O O . LEU A 1 378 ? -19.043 9.400 -2.183 1.00 92.19 378 LEU A O 1
ATOM 2928 N N . ARG A 1 379 ? -17.720 7.878 -3.161 1.00 90.44 379 ARG A N 1
ATOM 2929 C CA . ARG A 1 379 ? -17.052 7.448 -1.916 1.00 90.44 379 ARG A CA 1
ATOM 2930 C C . ARG A 1 379 ? -16.165 8.538 -1.306 1.00 90.44 379 ARG A C 1
ATOM 2932 O O . ARG A 1 379 ? -16.083 8.624 -0.083 1.00 90.44 379 ARG A O 1
ATOM 2939 N N . ASP A 1 380 ? -15.493 9.347 -2.121 1.00 90.81 380 ASP A N 1
ATOM 2940 C CA . ASP A 1 380 ? -14.706 10.490 -1.645 1.00 90.81 380 ASP A CA 1
ATOM 2941 C C . ASP A 1 380 ? -15.611 11.598 -1.084 1.00 90.81 380 ASP A C 1
ATOM 2943 O O . ASP A 1 380 ? -15.354 12.091 0.016 1.00 90.81 380 ASP A O 1
ATOM 2947 N N . ASP A 1 381 ? -16.712 11.911 -1.774 1.00 93.19 381 ASP A N 1
ATOM 2948 C CA . ASP A 1 381 ? -17.697 12.910 -1.345 1.00 93.19 381 ASP A CA 1
ATOM 2949 C C . ASP A 1 381 ? -18.392 12.494 -0.024 1.00 93.19 381 ASP A C 1
ATOM 2951 O O . ASP A 1 381 ? -18.524 13.317 0.885 1.00 93.19 381 ASP A O 1
ATOM 2955 N N . ILE A 1 382 ? -18.739 11.208 0.154 1.00 92.88 382 ILE A N 1
ATOM 2956 C CA . ILE A 1 382 ? -19.253 10.671 1.434 1.00 92.88 382 ILE A CA 1
ATOM 2957 C C . ILE A 1 382 ? -18.226 10.856 2.562 1.00 92.88 382 ILE A C 1
ATOM 2959 O O . ILE A 1 382 ? -18.568 11.397 3.614 1.00 92.88 382 ILE A O 1
ATOM 2963 N N . ARG A 1 383 ? -16.958 10.469 2.350 1.00 93.25 383 ARG A N 1
ATOM 2964 C CA . ARG A 1 383 ? -15.901 10.619 3.370 1.00 93.25 383 ARG A CA 1
ATOM 2965 C C . ARG A 1 383 ? -15.670 12.079 3.760 1.00 93.25 383 ARG A C 1
ATOM 2967 O O . ARG A 1 383 ? -15.461 12.375 4.934 1.00 93.25 383 ARG A O 1
ATOM 2974 N N . PHE A 1 384 ? -15.736 12.995 2.795 1.00 96.31 384 PHE A N 1
ATOM 2975 C CA . PHE A 1 384 ? -15.623 14.430 3.048 1.00 96.31 384 PHE A CA 1
ATOM 2976 C C . PHE A 1 384 ? -16.781 14.968 3.906 1.00 96.31 384 PHE A C 1
ATOM 2978 O O . PHE A 1 384 ? -16.561 15.793 4.796 1.00 96.31 384 PHE A O 1
ATOM 2985 N N . LEU A 1 385 ? -18.009 14.491 3.682 1.00 94.25 385 LEU A N 1
ATOM 2986 C CA . LEU A 1 385 ? -19.169 14.860 4.499 1.00 94.25 385 LEU A CA 1
ATOM 2987 C C . LEU A 1 385 ? -19.069 14.321 5.931 1.00 94.25 385 LEU A C 1
ATOM 2989 O O . LEU A 1 385 ? -19.385 15.051 6.871 1.00 94.25 385 LEU A O 1
ATOM 2993 N N . GLU A 1 386 ? -18.576 13.096 6.115 1.00 93.31 386 GLU A N 1
ATOM 2994 C CA . GLU A 1 386 ? -18.313 12.524 7.442 1.00 93.31 386 GLU A CA 1
ATOM 2995 C C . GLU A 1 386 ? -17.221 13.312 8.190 1.00 93.31 386 GLU A C 1
ATOM 2997 O O . GLU A 1 386 ? -17.429 13.708 9.336 1.00 93.31 386 GLU A O 1
ATOM 3002 N N . GLU A 1 387 ? -16.112 13.671 7.532 1.00 95.50 387 GLU A N 1
ATOM 3003 C CA . GLU A 1 387 ? -15.084 14.539 8.130 1.00 95.50 387 GLU A CA 1
ATOM 3004 C C . GLU A 1 387 ? -15.647 15.933 8.484 1.00 95.50 387 GLU A C 1
ATOM 3006 O O . GLU A 1 387 ? -15.302 16.524 9.514 1.00 95.50 387 GLU A O 1
ATOM 3011 N N . ARG A 1 388 ? -16.553 16.471 7.655 1.00 96.88 388 ARG A N 1
ATOM 3012 C CA . ARG A 1 388 ? -17.240 17.745 7.917 1.00 96.88 388 ARG A CA 1
ATOM 3013 C C . ARG A 1 388 ? -18.209 17.653 9.099 1.00 96.88 388 ARG A C 1
ATOM 3015 O O . ARG A 1 388 ? -18.310 18.629 9.847 1.00 96.88 388 ARG A O 1
ATOM 3022 N N . ARG A 1 389 ? -18.891 16.517 9.295 1.00 97.50 389 ARG A N 1
ATOM 3023 C CA . ARG A 1 389 ? -19.718 16.241 10.485 1.00 97.50 389 ARG A CA 1
ATOM 3024 C C . ARG A 1 389 ? -18.862 16.321 11.732 1.00 97.50 389 ARG A C 1
ATOM 3026 O O . ARG A 1 389 ? -19.167 17.099 12.631 1.00 97.50 389 ARG A O 1
ATOM 3033 N N . ASP A 1 390 ? -17.768 15.573 11.747 1.00 96.06 390 ASP A N 1
ATOM 3034 C CA . ASP A 1 390 ? -16.934 15.416 12.932 1.00 96.06 390 ASP A CA 1
ATOM 3035 C C . ASP A 1 390 ? -16.257 16.742 13.316 1.00 96.06 390 ASP A C 1
ATOM 3037 O O . ASP A 1 390 ? -16.225 17.092 14.496 1.00 96.06 390 ASP A O 1
ATOM 3041 N N . LYS A 1 391 ? -15.840 17.554 12.331 1.00 96.69 391 LYS A N 1
ATOM 3042 C CA . LYS A 1 391 ? -15.374 18.936 12.557 1.00 96.69 391 LYS A CA 1
ATOM 3043 C C . LYS A 1 391 ? -16.451 19.830 13.175 1.00 96.69 391 LYS A C 1
ATOM 3045 O O . LYS A 1 391 ? -16.176 20.488 14.172 1.00 96.69 391 LYS A O 1
ATOM 3050 N N . ARG A 1 392 ? -17.677 19.841 12.636 1.00 97.44 392 ARG A N 1
ATOM 3051 C CA . ARG A 1 392 ? -18.772 20.665 13.190 1.00 97.44 392 ARG A CA 1
ATOM 3052 C C . ARG A 1 392 ? -19.200 20.210 14.586 1.00 97.44 392 ARG A C 1
ATOM 3054 O O . ARG A 1 392 ? -19.487 21.049 15.432 1.00 97.44 392 ARG A O 1
ATOM 3061 N N . LEU A 1 393 ? -19.209 18.901 14.842 1.00 97.19 393 LEU A N 1
ATOM 3062 C CA . LEU A 1 393 ? -19.464 18.346 16.173 1.00 97.19 393 LEU A CA 1
ATOM 3063 C C . LEU A 1 393 ? -18.337 18.662 17.163 1.00 97.19 393 LEU A C 1
ATOM 3065 O O . LEU A 1 393 ? -18.615 18.798 18.351 1.00 97.19 393 LEU A O 1
ATOM 3069 N N . ALA A 1 394 ? -17.087 18.780 16.706 1.00 97.19 394 ALA A N 1
ATOM 3070 C CA . ALA A 1 394 ? -15.985 19.258 17.534 1.00 97.19 394 ALA A CA 1
ATOM 3071 C C . ALA A 1 394 ? -16.163 20.742 17.889 1.00 97.19 394 ALA A C 1
ATOM 3073 O O . ALA A 1 394 ? -16.124 21.067 19.069 1.00 97.19 394 ALA A O 1
ATOM 3074 N N . THR A 1 395 ? -16.462 21.615 16.918 1.00 97.62 395 THR A N 1
ATOM 3075 C CA . THR A 1 395 ? -16.749 23.040 17.180 1.00 97.62 395 THR A CA 1
ATOM 3076 C C . THR A 1 395 ? -17.882 23.212 18.194 1.00 97.62 395 THR A C 1
ATOM 3078 O O . THR A 1 395 ? -17.662 23.813 19.238 1.00 97.62 395 THR A O 1
ATOM 3081 N N . ALA A 1 396 ? -19.037 22.573 17.972 1.00 97.44 396 ALA A N 1
ATOM 3082 C CA . ALA A 1 396 ? -20.174 22.653 18.895 1.00 97.44 396 ALA A CA 1
ATOM 3083 C C . ALA A 1 396 ? -19.868 22.088 20.300 1.00 97.44 396 ALA A C 1
ATOM 3085 O O . ALA A 1 396 ? -20.501 22.477 21.278 1.00 97.44 396 ALA A O 1
ATOM 3086 N N . ARG A 1 397 ? -18.906 21.157 20.426 1.00 97.81 397 ARG A N 1
ATOM 3087 C CA . ARG A 1 397 ? -18.431 20.661 21.730 1.00 97.81 397 ARG A CA 1
ATOM 3088 C C . ARG A 1 397 ? -17.529 21.658 22.443 1.00 97.81 397 ARG A C 1
ATOM 3090 O O . ARG A 1 397 ? -17.604 21.709 23.663 1.00 97.81 397 ARG A O 1
ATOM 3097 N N . GLU A 1 398 ? -16.671 22.389 21.734 1.00 97.75 398 GLU A N 1
ATOM 3098 C CA . GLU A 1 398 ? -15.856 23.436 22.362 1.00 97.75 398 GLU A CA 1
ATOM 3099 C C . GLU A 1 398 ? -16.739 24.630 22.762 1.00 97.75 398 GLU A C 1
ATOM 3101 O O . GLU A 1 398 ? -16.679 25.046 23.910 1.00 97.75 398 GLU A O 1
ATOM 3106 N N . GLU A 1 399 ? -17.675 25.064 21.910 1.00 97.69 399 GLU A N 1
ATOM 3107 C CA . GLU A 1 399 ? -18.653 26.113 22.259 1.00 97.69 399 GLU A CA 1
ATOM 3108 C C . GLU A 1 399 ? -19.500 25.744 23.498 1.00 97.69 399 GLU A C 1
ATOM 3110 O O . GLU A 1 399 ? -19.798 26.599 24.328 1.00 97.69 399 GLU A O 1
ATOM 3115 N N . TYR A 1 400 ? -19.853 24.464 23.667 1.00 97.62 400 TYR A N 1
ATOM 3116 C CA . TYR A 1 400 ? -20.524 23.970 24.877 1.00 97.62 400 TYR A CA 1
ATOM 3117 C C . TYR A 1 400 ? -19.617 23.959 26.126 1.00 97.62 400 TYR A C 1
ATOM 3119 O O . TYR A 1 400 ? -20.118 24.124 27.233 1.00 97.62 400 TYR A O 1
ATOM 3127 N N . LYS A 1 401 ? -18.298 23.758 25.985 1.00 97.31 401 LYS A N 1
ATOM 3128 C CA . LYS A 1 401 ? -17.348 23.842 27.117 1.00 97.31 401 LYS A CA 1
ATOM 3129 C C . LYS A 1 401 ? -17.055 25.279 27.535 1.00 97.31 401 LYS A C 1
ATOM 3131 O O . LYS A 1 401 ? -16.765 25.507 28.702 1.00 97.31 401 LYS A O 1
ATOM 3136 N N . ASP A 1 402 ? -17.104 26.209 26.586 1.00 97.94 402 ASP A N 1
ATOM 3137 C CA . ASP A 1 402 ? -16.889 27.640 26.808 1.00 97.94 402 ASP A CA 1
ATOM 3138 C C . ASP A 1 402 ? -18.167 28.348 27.327 1.00 97.94 402 ASP A C 1
ATOM 3140 O O . ASP A 1 402 ? -18.244 29.576 27.316 1.00 97.94 402 ASP A O 1
ATOM 3144 N N . ASP A 1 403 ? -19.183 27.578 27.751 1.00 97.50 403 ASP A N 1
ATOM 3145 C CA . ASP A 1 403 ? -20.515 28.024 28.193 1.00 97.50 403 ASP A CA 1
ATOM 3146 C C . ASP A 1 403 ? -21.271 28.910 27.167 1.00 97.50 403 ASP A C 1
ATOM 3148 O O . ASP A 1 403 ? -22.220 29.618 27.513 1.00 97.50 403 ASP A O 1
ATOM 3152 N N . LEU A 1 404 ? -20.893 28.856 25.880 1.00 97.50 404 LEU A N 1
ATOM 3153 C CA . LEU A 1 404 ? -21.524 29.623 24.793 1.00 97.50 404 LEU A CA 1
ATOM 3154 C C . LEU A 1 404 ? -22.830 28.989 24.291 1.00 97.50 404 LEU A C 1
ATOM 3156 O O . LEU A 1 404 ? -23.672 29.689 23.729 1.00 97.50 404 LEU A O 1
ATOM 3160 N N . LEU A 1 405 ? -23.002 27.676 24.479 1.00 97.38 405 LEU A N 1
ATOM 3161 C CA . LEU A 1 405 ? -24.248 26.952 24.211 1.00 97.38 405 LEU A CA 1
ATOM 3162 C C . LEU A 1 405 ? -24.774 26.308 25.492 1.00 97.38 405 LEU A C 1
ATOM 3164 O O . LEU A 1 405 ? -24.045 25.602 26.188 1.00 97.38 405 LEU A O 1
ATOM 3168 N N . THR A 1 406 ? -26.078 26.425 25.742 1.00 98.12 406 THR A N 1
ATOM 3169 C CA . THR A 1 406 ? -26.728 25.589 26.758 1.00 98.12 406 THR A CA 1
ATOM 3170 C C . THR A 1 406 ? -26.746 24.117 26.325 1.00 98.12 406 THR A C 1
ATOM 3172 O O . THR A 1 406 ? -26.684 23.779 25.138 1.00 98.12 406 THR A O 1
ATOM 3175 N N . ARG A 1 407 ? -26.896 23.200 27.289 1.00 97.88 407 ARG A N 1
ATOM 3176 C CA . ARG A 1 407 ? -26.960 21.750 27.026 1.00 97.88 407 ARG A CA 1
ATOM 3177 C C . ARG A 1 407 ? -28.047 21.371 26.013 1.00 97.88 407 ARG A C 1
ATOM 3179 O O . ARG A 1 407 ? -27.809 20.520 25.155 1.00 97.88 407 ARG A O 1
ATOM 3186 N N . ASP A 1 408 ? -29.209 22.014 26.081 1.00 98.06 408 ASP A N 1
ATOM 3187 C CA . ASP A 1 408 ? -30.325 21.749 25.169 1.00 98.06 408 ASP A CA 1
ATOM 3188 C C . ASP A 1 408 ? -30.066 22.291 23.759 1.00 98.06 408 ASP A C 1
ATOM 3190 O O . ASP A 1 408 ? -30.462 21.666 22.774 1.00 98.06 408 ASP A O 1
ATOM 3194 N N . GLU A 1 409 ? -29.379 23.428 23.635 1.00 97.88 409 GLU A N 1
ATOM 3195 C CA . GLU A 1 409 ? -28.938 23.965 22.343 1.00 97.88 409 GLU A CA 1
ATOM 3196 C C . GLU A 1 409 ? -27.869 23.074 21.711 1.00 97.88 409 GLU A C 1
ATOM 3198 O O . GLU A 1 409 ? -27.986 22.742 20.531 1.00 97.88 409 GLU A O 1
ATOM 3203 N N . PHE A 1 410 ? -26.901 22.587 22.494 1.00 97.69 410 PHE A N 1
ATOM 3204 C CA . PHE A 1 410 ? -25.905 21.626 22.020 1.00 97.69 410 PHE A CA 1
ATOM 3205 C C . PHE A 1 410 ? -26.556 20.325 21.519 1.00 97.69 410 PHE A C 1
ATOM 3207 O O . PHE A 1 410 ? -26.205 19.825 20.448 1.00 97.69 410 PHE A O 1
ATOM 3214 N N . ILE A 1 411 ? -27.547 19.787 22.242 1.00 97.81 411 ILE A N 1
ATOM 3215 C CA . ILE A 1 411 ? -28.302 18.600 21.807 1.00 97.81 411 ILE A CA 1
ATOM 3216 C C . ILE A 1 411 ? -29.055 18.878 20.493 1.00 97.81 411 ILE A C 1
ATOM 3218 O O . ILE A 1 411 ? -29.012 18.047 19.580 1.00 97.81 411 ILE A O 1
ATOM 3222 N N . LYS A 1 412 ? -29.697 20.048 20.359 1.00 97.94 412 LYS A N 1
ATOM 3223 C CA . LYS A 1 412 ? -30.416 20.457 19.138 1.00 97.94 412 LYS A CA 1
ATOM 3224 C C . LYS A 1 412 ? -29.477 20.651 17.943 1.00 97.94 412 LYS A C 1
ATOM 3226 O O . LYS A 1 412 ? -29.767 20.125 16.868 1.00 97.94 412 LYS A O 1
ATOM 3231 N N . GLU A 1 413 ? -28.351 21.349 18.105 1.00 97.56 413 GLU A N 1
ATOM 3232 C CA . GLU A 1 413 ? -27.393 21.574 17.013 1.00 97.56 413 GLU A CA 1
ATOM 3233 C C . GLU A 1 413 ? -26.683 20.269 16.623 1.00 97.56 413 GLU A C 1
ATOM 3235 O O . GLU A 1 413 ? -26.568 19.982 15.434 1.00 97.56 413 GLU A O 1
ATOM 3240 N N . LYS A 1 414 ? -26.331 19.395 17.580 1.00 97.94 414 LYS A N 1
ATOM 3241 C CA . LYS A 1 414 ? -25.841 18.033 17.293 1.00 97.94 414 LYS A CA 1
ATOM 3242 C C . LYS A 1 414 ? -26.838 17.234 16.446 1.00 97.94 414 LYS A C 1
ATOM 3244 O O . LYS A 1 414 ? -26.444 16.628 15.450 1.00 97.94 414 LYS A O 1
ATOM 3249 N N . ALA A 1 415 ? -28.121 17.232 16.816 1.00 97.69 415 ALA A N 1
ATOM 3250 C CA . ALA A 1 415 ? -29.161 16.524 16.067 1.00 97.69 415 ALA A CA 1
ATOM 3251 C C . ALA A 1 415 ? -29.342 17.095 14.647 1.00 97.69 415 ALA A C 1
ATOM 3253 O O . ALA A 1 415 ? -29.476 16.341 13.684 1.00 97.69 415 ALA A O 1
ATOM 3254 N N . LYS A 1 416 ? -29.281 18.424 14.507 1.00 98.00 416 LYS A N 1
ATOM 3255 C CA . LYS A 1 416 ? -29.356 19.148 13.230 1.00 98.00 416 LYS A CA 1
ATOM 3256 C C . LYS A 1 416 ? -28.142 18.889 12.327 1.00 98.00 416 LYS A C 1
ATOM 3258 O O . LYS A 1 416 ? -28.332 18.675 11.132 1.00 98.00 416 LYS A O 1
ATOM 3263 N N . ILE A 1 417 ? -26.924 18.870 12.879 1.00 97.06 417 ILE A N 1
ATOM 3264 C CA . ILE A 1 417 ? -25.686 18.531 12.157 1.00 97.06 417 ILE A CA 1
ATOM 3265 C C . ILE A 1 417 ? -25.749 17.095 11.634 1.00 97.06 417 ILE A C 1
ATOM 3267 O O . ILE A 1 417 ? -25.489 16.884 10.451 1.00 97.06 417 ILE A O 1
ATOM 3271 N N . ASN A 1 418 ? -26.114 16.135 12.491 1.00 96.38 418 ASN A N 1
ATOM 3272 C CA . ASN A 1 418 ? -26.230 14.731 12.098 1.00 96.38 418 ASN A CA 1
ATOM 3273 C C . ASN A 1 418 ? -27.262 14.569 10.982 1.00 96.38 418 ASN A C 1
ATOM 3275 O O . ASN A 1 418 ? -26.893 14.166 9.885 1.00 96.38 418 ASN A O 1
ATOM 3279 N N . LYS A 1 419 ? -28.512 15.003 11.207 1.00 97.56 419 LYS A N 1
ATOM 3280 C CA . LYS A 1 419 ? -29.590 14.865 10.218 1.00 97.56 419 LYS A CA 1
ATOM 3281 C C . LYS A 1 419 ? -29.208 15.440 8.850 1.00 97.56 419 LYS A C 1
ATOM 3283 O O . LYS A 1 419 ? -29.356 14.759 7.844 1.00 97.56 419 LYS A O 1
ATOM 3288 N N . ALA A 1 420 ? -28.678 16.664 8.810 1.00 96.50 420 ALA A N 1
ATOM 3289 C CA . ALA A 1 420 ? -28.329 17.324 7.551 1.00 96.50 420 ALA A CA 1
ATOM 3290 C C . ALA A 1 420 ? -27.224 16.603 6.756 1.00 96.50 420 ALA A C 1
ATOM 3292 O O . ALA A 1 420 ? -27.136 16.780 5.542 1.00 96.50 420 ALA A O 1
ATOM 3293 N N . ILE A 1 421 ? -26.364 15.830 7.426 1.00 96.25 421 ILE A N 1
ATOM 3294 C CA . ILE A 1 421 ? -25.285 15.074 6.784 1.00 96.25 421 ILE A CA 1
ATOM 3295 C C . ILE A 1 421 ? -25.735 13.648 6.462 1.00 96.25 421 ILE A C 1
ATOM 3297 O O . ILE A 1 421 ? -25.422 13.155 5.383 1.00 96.25 421 ILE A O 1
ATOM 3301 N N . ASP A 1 422 ? -26.520 13.019 7.333 1.00 94.69 422 ASP A N 1
ATOM 3302 C CA . ASP A 1 422 ? -27.083 11.689 7.105 1.00 94.69 422 ASP A CA 1
ATOM 3303 C C . ASP A 1 422 ? -28.066 11.699 5.910 1.00 94.69 422 ASP A C 1
ATOM 3305 O O . ASP A 1 422 ? -28.001 10.801 5.070 1.00 94.69 422 ASP A O 1
ATOM 3309 N N . ASP A 1 423 ? -28.885 12.754 5.758 1.00 96.75 423 ASP A N 1
ATOM 3310 C CA . ASP A 1 423 ? -29.773 12.969 4.598 1.00 96.75 423 ASP A CA 1
ATOM 3311 C C . ASP A 1 423 ? -28.975 13.048 3.269 1.00 96.75 423 ASP A C 1
ATOM 3313 O O . ASP A 1 423 ? -29.362 12.460 2.254 1.00 96.75 423 ASP A O 1
ATOM 3317 N N . GLU A 1 424 ? -27.825 13.736 3.262 1.00 96.94 424 GLU A N 1
ATOM 3318 C CA . GLU A 1 424 ? -26.968 13.890 2.073 1.00 96.94 424 GLU A CA 1
ATOM 3319 C C . GLU A 1 424 ? -26.145 12.621 1.780 1.00 96.94 424 GLU A C 1
ATOM 3321 O O . GLU A 1 424 ? -26.017 12.209 0.626 1.00 96.94 424 GLU A O 1
ATOM 3326 N N . VAL A 1 425 ? -25.636 11.940 2.812 1.00 94.12 425 VAL A N 1
ATOM 3327 C CA . VAL A 1 425 ? -24.955 10.643 2.665 1.00 94.12 425 VAL A CA 1
ATOM 3328 C C . VAL A 1 425 ? -25.924 9.581 2.138 1.00 94.12 425 VAL A C 1
ATOM 3330 O O . VAL A 1 425 ? -25.535 8.783 1.284 1.00 94.12 425 VAL A O 1
ATOM 3333 N N . ALA A 1 426 ? -27.190 9.584 2.569 1.00 96.06 426 ALA A N 1
ATOM 3334 C CA . ALA A 1 426 ? -28.223 8.709 2.014 1.00 96.06 426 ALA A CA 1
ATOM 3335 C C . ALA A 1 426 ? -28.466 8.982 0.518 1.00 96.06 426 ALA A C 1
ATOM 3337 O O . ALA A 1 426 ? -28.565 8.038 -0.271 1.00 96.06 426 ALA A O 1
ATOM 3338 N N . ARG A 1 427 ? -28.481 10.257 0.101 1.00 98.06 427 ARG A N 1
ATOM 3339 C CA . ARG A 1 427 ? -28.585 10.648 -1.314 1.00 98.06 427 ARG A CA 1
ATOM 3340 C C . ARG A 1 427 ? -27.407 10.121 -2.142 1.00 98.06 427 ARG A C 1
ATOM 3342 O O . ARG A 1 427 ? -27.630 9.466 -3.156 1.00 98.06 427 ARG A O 1
ATOM 3349 N N . LEU A 1 428 ? -26.170 10.328 -1.683 1.00 94.56 428 LEU A N 1
ATOM 3350 C CA . LEU A 1 428 ? -24.967 9.854 -2.386 1.00 94.56 428 LEU A CA 1
ATOM 3351 C C . LEU A 1 428 ? -24.860 8.321 -2.433 1.00 94.56 428 LEU A C 1
ATOM 3353 O O . LEU A 1 428 ? -24.371 7.775 -3.421 1.00 94.56 428 LEU A O 1
ATOM 3357 N N . ARG A 1 429 ? -25.332 7.610 -1.398 1.00 94.75 429 ARG A N 1
ATOM 3358 C CA . ARG A 1 429 ? -25.423 6.139 -1.417 1.00 94.75 429 ARG A CA 1
ATOM 3359 C C . ARG A 1 429 ? -26.397 5.657 -2.487 1.00 94.75 429 ARG A C 1
ATOM 3361 O O . ARG A 1 429 ? -26.031 4.779 -3.258 1.00 94.75 429 ARG A O 1
ATOM 3368 N N . LYS A 1 430 ? -27.568 6.289 -2.608 1.00 97.38 430 LYS A N 1
ATOM 3369 C CA . LYS A 1 430 ? -28.528 5.983 -3.674 1.00 97.38 430 LYS A CA 1
ATOM 3370 C C . LYS A 1 430 ? -27.944 6.248 -5.067 1.00 97.38 430 LYS A C 1
ATOM 3372 O O . LYS A 1 430 ? -28.102 5.410 -5.953 1.00 97.38 430 LYS A O 1
ATOM 3377 N N . ASP A 1 431 ? -27.237 7.363 -5.259 1.00 94.31 431 ASP A N 1
ATOM 3378 C CA . ASP A 1 431 ? -26.553 7.668 -6.526 1.00 94.31 431 ASP A CA 1
ATOM 3379 C C . ASP A 1 431 ? -25.469 6.610 -6.851 1.00 94.31 431 ASP A C 1
ATOM 3381 O O . ASP A 1 431 ? -25.315 6.201 -8.004 1.00 94.31 431 ASP A O 1
ATOM 3385 N N . MET A 1 432 ? -24.762 6.098 -5.833 1.00 94.38 432 MET A N 1
ATOM 3386 C CA . MET A 1 432 ? -23.772 5.021 -5.975 1.00 94.38 432 MET A CA 1
ATOM 3387 C C . MET A 1 432 ? -24.425 3.673 -6.321 1.00 94.38 432 MET A C 1
ATOM 3389 O O . MET A 1 432 ? -23.931 2.983 -7.208 1.00 94.38 432 MET A O 1
ATOM 3393 N N . GLU A 1 433 ? -25.546 3.323 -5.685 1.00 95.19 433 GLU A N 1
ATOM 3394 C CA . GLU A 1 433 ? -26.342 2.127 -6.008 1.00 95.19 433 GLU A CA 1
ATOM 3395 C C . GLU A 1 433 ? -26.832 2.155 -7.463 1.00 95.19 433 GLU A C 1
ATOM 3397 O O . GLU A 1 433 ? -26.727 1.150 -8.163 1.00 95.19 433 GLU A O 1
ATOM 3402 N N . HIS A 1 434 ? -27.285 3.313 -7.962 1.00 94.81 434 HIS A N 1
ATOM 3403 C CA . HIS A 1 434 ? -27.676 3.461 -9.370 1.00 94.81 434 HIS A CA 1
ATOM 3404 C C . HIS A 1 434 ? -26.475 3.260 -10.305 1.00 94.81 434 HIS A C 1
ATOM 3406 O O . HIS A 1 434 ? -26.591 2.553 -11.301 1.00 94.81 434 HIS A O 1
ATOM 3412 N N . ALA A 1 435 ? -25.301 3.805 -9.965 1.00 92.12 435 ALA A N 1
ATOM 3413 C CA . ALA A 1 435 ? -24.079 3.606 -10.747 1.00 92.12 435 ALA A CA 1
ATOM 3414 C C . ALA A 1 435 ? -23.555 2.153 -10.726 1.00 92.12 435 ALA A C 1
ATOM 3416 O O . ALA A 1 435 ? -22.896 1.738 -11.680 1.00 92.12 435 ALA A O 1
ATOM 3417 N N . GLN A 1 436 ? -23.836 1.383 -9.668 1.00 92.25 436 GLN A N 1
ATOM 3418 C CA . GLN A 1 436 ? -23.543 -0.056 -9.594 1.00 92.25 436 GLN A CA 1
ATOM 3419 C C . GLN A 1 436 ? -24.544 -0.880 -10.415 1.00 92.25 436 GLN A C 1
ATOM 3421 O O . GLN A 1 436 ? -24.139 -1.717 -11.214 1.00 92.25 436 GLN A O 1
ATOM 3426 N N . HIS A 1 437 ? -25.838 -0.586 -10.309 1.00 93.56 437 HIS A N 1
ATOM 3427 C CA . HIS A 1 437 ? -26.886 -1.221 -11.111 1.00 93.56 437 HIS A CA 1
ATOM 3428 C C . HIS A 1 437 ? -26.700 -0.969 -12.624 1.00 93.56 437 HIS A C 1
ATOM 3430 O O . HIS A 1 437 ? -26.891 -1.868 -13.442 1.00 93.56 437 HIS A O 1
ATOM 3436 N N . ASP A 1 438 ? -26.251 0.232 -13.005 1.00 90.50 438 ASP A N 1
ATOM 3437 C CA . ASP A 1 438 ? -25.854 0.583 -14.379 1.00 90.50 438 ASP A CA 1
ATOM 3438 C C . ASP A 1 438 ? -24.593 -0.150 -14.870 1.00 90.50 438 ASP A C 1
ATOM 3440 O O . ASP A 1 438 ? -24.347 -0.181 -16.076 1.00 90.50 438 ASP A O 1
ATOM 3444 N N . LEU A 1 439 ? -23.772 -0.682 -13.958 1.00 90.38 439 LEU A N 1
ATOM 3445 C CA . LEU A 1 439 ? -22.576 -1.468 -14.270 1.00 90.38 439 LEU A CA 1
ATOM 3446 C C . LEU A 1 439 ? -22.914 -2.960 -14.421 1.00 90.38 439 LEU A C 1
ATOM 3448 O O . LEU A 1 439 ? -22.355 -3.628 -15.286 1.00 90.38 439 LEU A O 1
ATOM 3452 N N . GLU A 1 440 ? -23.831 -3.470 -13.598 1.00 90.50 440 GLU A N 1
ATOM 3453 C CA . GLU A 1 440 ? -24.233 -4.882 -13.575 1.00 90.50 440 GLU A CA 1
ATOM 3454 C C . GLU A 1 440 ? -25.160 -5.254 -14.746 1.00 90.50 440 GLU A C 1
ATOM 3456 O O . GLU A 1 440 ? -25.001 -6.320 -15.341 1.00 90.50 440 GLU A O 1
ATOM 3461 N N . ASN A 1 441 ? -26.076 -4.364 -15.147 1.00 89.62 441 ASN A N 1
ATOM 3462 C CA . ASN A 1 441 ? -27.040 -4.641 -16.224 1.00 89.62 441 ASN A CA 1
ATOM 3463 C C . ASN A 1 441 ? -26.471 -4.550 -17.653 1.00 89.62 441 ASN A C 1
ATOM 3465 O O . ASN A 1 441 ? -27.174 -4.866 -18.612 1.00 89.62 441 ASN A O 1
ATOM 3469 N N . ASP A 1 442 ? -25.203 -4.167 -17.829 1.00 69.88 442 ASP A N 1
ATOM 3470 C CA . ASP A 1 442 ? -24.576 -4.031 -19.156 1.00 69.88 442 ASP A CA 1
ATOM 3471 C C . ASP A 1 442 ? -24.311 -5.374 -19.872 1.00 69.88 442 ASP A C 1
ATOM 3473 O O . ASP A 1 442 ? -23.820 -5.392 -21.004 1.00 69.88 442 ASP A O 1
ATOM 3477 N N . GLY A 1 443 ? -24.670 -6.499 -19.241 1.00 67.69 443 GLY A N 1
ATOM 3478 C CA . GLY A 1 443 ? -24.704 -7.826 -19.857 1.00 67.69 443 GLY A CA 1
ATOM 3479 C C . GLY A 1 443 ? -25.928 -8.101 -20.743 1.00 67.69 443 GLY A C 1
ATOM 3480 O O . GLY A 1 443 ? -25.848 -8.971 -21.611 1.00 67.69 443 GLY A O 1
ATOM 3481 N N . GLU A 1 444 ? -27.043 -7.379 -20.5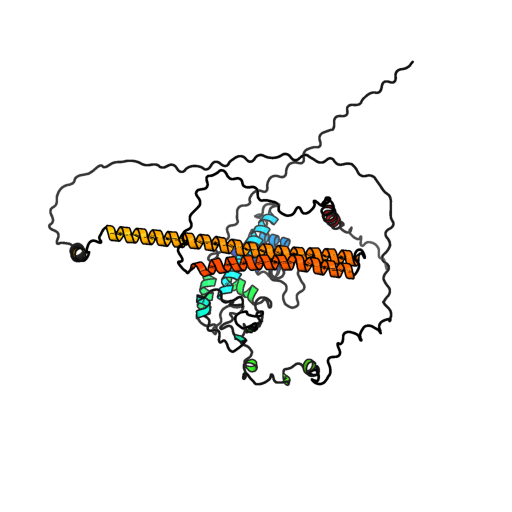72 1.00 68.19 444 GLU A N 1
ATOM 3482 C CA . GLU A 1 444 ? -28.228 -7.564 -21.419 1.00 68.19 444 GLU A CA 1
ATOM 3483 C C . GLU A 1 444 ? -28.202 -6.634 -22.637 1.00 68.19 444 GLU A C 1
ATOM 3485 O O . GLU A 1 444 ? -28.268 -5.409 -22.526 1.00 68.19 444 GLU A O 1
ATOM 3490 N N . ASP A 1 445 ? -28.163 -7.236 -23.831 1.00 60.62 445 ASP A N 1
ATOM 3491 C CA . ASP A 1 445 ? -28.248 -6.556 -25.128 1.00 60.62 445 ASP A CA 1
ATOM 3492 C C . ASP A 1 445 ? -29.658 -5.991 -25.395 1.00 60.62 445 ASP A C 1
ATOM 3494 O O . ASP A 1 445 ? -30.341 -6.368 -26.347 1.00 60.62 445 ASP A O 1
ATOM 3498 N N . ASN A 1 446 ? -30.091 -5.035 -24.574 1.00 59.97 446 ASN A N 1
ATOM 3499 C CA . ASN A 1 446 ? -31.160 -4.113 -24.925 1.00 59.97 446 ASN A CA 1
ATOM 3500 C C . ASN A 1 446 ? -30.569 -3.023 -25.839 1.00 59.97 446 ASN A C 1
ATOM 3502 O O . ASN A 1 446 ? -29.941 -2.082 -25.339 1.00 59.97 446 ASN A O 1
ATOM 3506 N N . PRO A 1 447 ? -30.730 -3.099 -27.181 1.00 59.44 447 PRO A N 1
ATOM 3507 C CA . PRO A 1 447 ? -30.321 -2.002 -28.048 1.00 59.44 447 PRO A CA 1
ATOM 3508 C C . PRO A 1 447 ? -31.065 -0.736 -27.600 1.00 59.44 447 PRO A C 1
ATOM 3510 O O . PRO A 1 447 ? -32.272 -0.812 -27.361 1.00 59.44 447 PRO A O 1
ATOM 3513 N N . PRO A 1 448 ? -30.390 0.424 -27.479 1.00 54.41 448 PRO A N 1
ATOM 3514 C CA . PRO A 1 448 ? -30.977 1.620 -26.882 1.00 54.41 448 PRO A CA 1
ATOM 3515 C C . PRO A 1 448 ? -32.254 2.008 -27.629 1.00 54.41 448 PRO A C 1
ATOM 3517 O O . PRO A 1 448 ? -32.202 2.487 -28.767 1.00 54.41 448 PRO A O 1
ATOM 3520 N N . ALA A 1 449 ? -33.397 1.760 -26.986 1.00 47.62 449 ALA A N 1
ATOM 3521 C CA . ALA A 1 449 ? -34.704 1.777 -27.619 1.00 47.62 449 ALA A CA 1
ATOM 3522 C C . ALA A 1 449 ? -35.026 3.177 -28.151 1.00 47.62 449 ALA A C 1
ATOM 3524 O O . ALA A 1 449 ? -35.409 4.075 -27.405 1.00 47.62 449 ALA A O 1
ATOM 3525 N N . GLY A 1 450 ? -34.846 3.364 -29.460 1.00 45.50 450 GLY A N 1
ATOM 3526 C CA . GLY A 1 450 ? -35.274 4.559 -30.175 1.00 45.50 450 GLY A CA 1
ATOM 3527 C C . GLY A 1 450 ? -34.789 5.876 -29.570 1.00 45.50 450 GLY A C 1
ATOM 3528 O O . GLY A 1 450 ? -35.599 6.793 -29.436 1.00 45.50 450 GLY A O 1
ATOM 3529 N N . SER A 1 451 ? -33.490 6.004 -29.256 1.00 44.19 451 SER A N 1
ATOM 3530 C CA . SER A 1 451 ? -32.882 7.307 -28.941 1.00 44.19 451 SER A CA 1
ATOM 3531 C C . SER A 1 451 ? -32.963 8.237 -30.160 1.00 44.19 451 SER A C 1
ATOM 3533 O O . SER A 1 451 ? -32.035 8.367 -30.961 1.00 44.19 451 SER A O 1
ATOM 3535 N N . ARG A 1 452 ? -34.125 8.879 -30.319 1.00 44.03 452 ARG A N 1
ATOM 3536 C CA . ARG A 1 452 ? -34.339 10.022 -31.199 1.00 44.03 452 ARG A CA 1
ATOM 3537 C C . ARG A 1 452 ? -33.546 11.179 -30.613 1.00 44.03 452 ARG A C 1
ATOM 3539 O O . ARG A 1 452 ? -34.088 11.969 -29.847 1.00 44.03 452 ARG A O 1
ATOM 3546 N N . THR A 1 453 ? -32.271 11.282 -30.977 1.00 45.19 453 THR A N 1
ATOM 3547 C CA . THR A 1 453 ? -31.478 12.486 -30.725 1.00 45.19 453 THR A CA 1
ATOM 3548 C C . THR A 1 453 ? -32.235 13.687 -31.293 1.00 45.19 453 THR A C 1
ATOM 3550 O O . THR A 1 453 ? -32.419 13.744 -32.516 1.00 45.19 453 THR A O 1
ATOM 3553 N N . PRO A 1 454 ? -32.686 14.647 -30.465 1.00 43.06 454 PRO A N 1
ATOM 3554 C CA . PRO A 1 454 ? -33.240 15.881 -30.981 1.00 43.06 454 PRO A CA 1
ATOM 3555 C C . PRO A 1 454 ? -32.112 16.602 -31.711 1.00 43.06 454 PRO A C 1
ATOM 3557 O O . PRO A 1 454 ? -31.072 16.898 -31.123 1.00 43.06 454 PRO A O 1
ATOM 3560 N N . SER A 1 455 ? -32.309 16.874 -32.998 1.00 44.94 455 SER A N 1
ATOM 3561 C CA . SER A 1 455 ? -31.437 17.772 -33.747 1.00 44.94 455 SER A CA 1
ATOM 3562 C C . SER A 1 455 ? -31.609 19.185 -33.184 1.00 44.94 455 SER A C 1
ATOM 3564 O O . SER A 1 455 ? -32.463 19.945 -33.639 1.00 44.94 455 SER A O 1
ATOM 3566 N N . HIS A 1 456 ? -30.822 19.528 -32.168 1.00 40.91 456 HIS A N 1
ATOM 3567 C CA . HIS A 1 456 ? -30.663 20.892 -31.684 1.00 40.91 456 HIS A CA 1
ATOM 3568 C C . HIS A 1 456 ? -29.273 21.398 -32.050 1.00 40.91 456 HIS A C 1
ATOM 3570 O O . HIS A 1 456 ? -28.259 20.771 -31.743 1.00 40.91 456 HIS A O 1
ATOM 3576 N N . GLY A 1 457 ? -29.260 22.518 -32.773 1.00 39.47 457 GLY A N 1
ATOM 3577 C CA . GLY A 1 457 ? -28.041 23.182 -33.210 1.00 39.47 457 GLY A CA 1
ATOM 3578 C C . GLY A 1 457 ? -27.272 23.819 -32.046 1.00 39.47 457 GLY A C 1
ATOM 3579 O O . GLY A 1 457 ? -27.783 23.906 -30.927 1.00 39.47 457 GLY A O 1
ATOM 3580 N N . PRO A 1 458 ? -26.040 24.283 -32.301 1.00 46.16 458 PRO A N 1
ATOM 3581 C CA . PRO A 1 458 ? -25.140 24.795 -31.276 1.00 46.16 458 PRO A CA 1
ATOM 3582 C C . PRO A 1 458 ? -25.465 26.247 -30.874 1.00 46.16 458 PRO A C 1
ATOM 3584 O O . PRO A 1 458 ? -24.591 27.099 -30.937 1.00 46.16 458 PRO A O 1
ATOM 3587 N N . ASP A 1 459 ? -26.702 26.527 -30.450 1.00 46.88 459 ASP A N 1
ATOM 3588 C CA . ASP A 1 459 ? -27.106 27.837 -29.908 1.00 46.88 459 ASP A CA 1
ATOM 3589 C C . ASP A 1 459 ? -28.283 27.712 -28.919 1.00 46.88 459 ASP A C 1
ATOM 3591 O O . ASP A 1 459 ? -29.424 28.081 -29.185 1.00 46.88 459 ASP A O 1
ATOM 3595 N N . ALA A 1 460 ? -27.997 27.163 -27.736 1.00 39.50 460 ALA A N 1
ATOM 3596 C CA . ALA A 1 460 ? -28.908 27.191 -26.590 1.00 39.50 460 ALA A CA 1
ATOM 3597 C C . ALA A 1 460 ? -28.116 27.175 -25.274 1.00 39.50 460 ALA A C 1
ATOM 3599 O O . ALA A 1 460 ? -28.043 26.171 -24.564 1.00 39.50 460 ALA A O 1
ATOM 3600 N N . ARG A 1 461 ? -27.510 28.318 -24.925 1.00 46.53 461 ARG A N 1
ATOM 3601 C CA . ARG A 1 461 ? -26.912 28.553 -23.600 1.00 46.53 461 ARG A CA 1
ATOM 3602 C C . ARG A 1 461 ? -28.024 28.756 -22.561 1.00 46.53 461 ARG A C 1
ATOM 3604 O O . ARG A 1 461 ? -28.195 29.856 -22.042 1.00 46.53 461 ARG A O 1
ATOM 3611 N N . MET A 1 462 ? -28.803 27.706 -22.294 1.00 39.72 462 MET A N 1
ATOM 3612 C CA . MET A 1 462 ? -29.859 27.753 -21.287 1.00 39.72 462 MET A CA 1
ATOM 3613 C C . MET A 1 462 ? -29.259 28.002 -19.903 1.00 39.72 462 MET A C 1
ATOM 3615 O O . MET A 1 462 ? -28.312 27.340 -19.472 1.00 39.72 462 MET A O 1
ATOM 3619 N N . GLN A 1 463 ? -29.822 28.994 -19.221 1.00 40.97 463 GLN A N 1
ATOM 3620 C CA . GLN A 1 463 ? -29.521 29.292 -17.832 1.00 40.97 463 GLN A CA 1
ATOM 3621 C C . GLN A 1 463 ? -29.952 28.096 -16.974 1.00 40.97 463 GLN A C 1
ATOM 3623 O O . GLN A 1 463 ? -31.074 27.612 -17.105 1.00 40.97 463 GLN A O 1
ATOM 3628 N N . ARG A 1 464 ? -29.079 27.627 -16.075 1.00 39.91 464 ARG A N 1
ATOM 3629 C CA . ARG A 1 464 ? -29.547 26.839 -14.930 1.00 39.91 464 ARG A CA 1
ATOM 3630 C C . ARG A 1 464 ? -30.258 27.800 -13.991 1.00 39.91 464 ARG A C 1
ATOM 3632 O O . ARG A 1 464 ? -29.611 28.676 -13.418 1.00 39.91 464 ARG A O 1
ATOM 3639 N N . GLU A 1 465 ? -31.564 27.634 -13.861 1.00 38.16 465 GLU A N 1
ATOM 3640 C CA . GLU A 1 465 ? -32.353 28.387 -12.899 1.00 38.16 465 GLU A CA 1
ATOM 3641 C C . GLU A 1 465 ? -31.935 28.035 -11.463 1.00 38.16 465 GLU A C 1
ATOM 3643 O O . GLU A 1 465 ? -31.701 26.877 -11.121 1.00 38.16 465 GLU A O 1
ATOM 3648 N N . HIS A 1 466 ? -31.796 29.090 -10.663 1.00 35.16 466 HIS A N 1
ATOM 3649 C CA . HIS A 1 466 ? -31.784 29.150 -9.202 1.00 35.16 466 HIS A CA 1
ATOM 3650 C C . HIS A 1 466 ? -31.561 27.850 -8.401 1.00 35.16 466 HIS A C 1
ATOM 3652 O O . HIS A 1 466 ? -32.497 27.221 -7.910 1.00 35.16 466 HIS A O 1
ATOM 3658 N N . SER A 1 467 ? -30.294 27.591 -8.062 1.00 36.41 467 SER A N 1
ATOM 3659 C CA . SER A 1 467 ? -29.984 27.051 -6.731 1.00 36.41 467 SER A CA 1
ATOM 3660 C C . SER A 1 467 ? -30.510 28.010 -5.646 1.00 36.41 467 SER A C 1
ATOM 3662 O O . SER A 1 467 ? -30.466 29.228 -5.860 1.00 36.41 467 SER A O 1
ATOM 3664 N N . PRO A 1 468 ? -30.935 27.522 -4.464 1.00 36.28 468 PRO A N 1
ATOM 3665 C CA . PRO A 1 468 ? -31.280 28.389 -3.342 1.00 36.28 468 PRO A CA 1
ATOM 3666 C C . PRO A 1 468 ? -30.114 29.316 -2.984 1.00 36.28 468 PRO A C 1
ATOM 3668 O O . PRO A 1 468 ? -28.988 28.861 -2.768 1.00 36.28 468 PRO A O 1
ATOM 3671 N N . SER A 1 469 ? -30.395 30.617 -2.912 1.00 31.19 469 SER A N 1
ATOM 3672 C CA . SER A 1 469 ? -29.446 31.624 -2.441 1.00 31.19 469 SER A CA 1
ATOM 3673 C C . SER A 1 469 ? -29.207 31.440 -0.944 1.00 31.19 469 SER A C 1
ATOM 3675 O O . SER A 1 469 ? -29.903 32.032 -0.120 1.00 31.19 469 SER A O 1
ATOM 3677 N N . TRP A 1 470 ? -28.202 30.643 -0.586 1.00 38.03 470 TRP A N 1
ATOM 3678 C CA . TRP A 1 470 ? -27.635 30.683 0.756 1.00 38.03 470 TRP A CA 1
ATOM 3679 C C . TRP A 1 470 ? -26.974 32.044 0.957 1.00 38.03 470 TRP A C 1
ATOM 3681 O O . TRP A 1 470 ? -26.168 32.480 0.133 1.00 38.03 470 TRP A O 1
ATOM 3691 N N . GLY A 1 471 ? -27.378 32.741 2.020 1.00 31.25 471 GLY A N 1
ATOM 3692 C CA . GLY A 1 471 ? -26.907 34.090 2.302 1.00 31.25 471 GLY A CA 1
ATOM 3693 C C . GLY A 1 471 ? -25.386 34.135 2.405 1.00 31.25 471 GLY A C 1
ATOM 3694 O O . GLY A 1 471 ? -24.779 33.299 3.073 1.00 31.25 471 GLY A O 1
ATOM 3695 N N . SER A 1 472 ? -24.782 35.130 1.754 1.00 34.88 472 SER A N 1
ATOM 3696 C CA . SER A 1 472 ? -23.373 35.460 1.951 1.00 34.88 472 SER A CA 1
ATOM 3697 C C . SER A 1 472 ? -23.193 35.949 3.385 1.00 34.88 472 SER A C 1
ATOM 3699 O O . SER A 1 472 ? -23.380 37.131 3.673 1.00 34.88 472 SER A O 1
ATOM 3701 N N . PHE A 1 473 ? -22.813 35.037 4.277 1.00 37.88 473 PHE A N 1
ATOM 3702 C CA . PHE A 1 473 ? -22.097 35.430 5.478 1.00 37.88 473 PHE A CA 1
ATOM 3703 C C . PHE A 1 473 ? -20.778 36.055 5.024 1.00 37.88 473 PHE A C 1
ATOM 3705 O O . PHE A 1 473 ? -20.068 35.509 4.177 1.00 37.88 473 PHE A O 1
ATOM 3712 N N . LYS A 1 474 ? -20.536 37.274 5.498 1.00 41.62 474 LYS A N 1
ATOM 3713 C CA . LYS A 1 474 ? -19.221 37.903 5.445 1.00 41.62 474 LYS A CA 1
ATOM 3714 C C . LYS A 1 474 ? -18.424 37.410 6.654 1.00 41.62 474 LYS A C 1
ATOM 3716 O O . LYS A 1 474 ? -19.018 36.895 7.596 1.00 41.62 474 LYS A O 1
ATOM 3721 N N . ASP A 1 475 ? -17.116 37.622 6.590 1.00 46.88 475 ASP A N 1
ATOM 3722 C CA . ASP A 1 475 ? -16.148 37.367 7.663 1.00 46.88 475 ASP A CA 1
ATOM 3723 C C . ASP A 1 475 ? -15.735 35.887 7.834 1.00 46.88 475 ASP A C 1
ATOM 3725 O O . ASP A 1 475 ? -15.806 35.297 8.905 1.00 46.88 475 ASP A O 1
ATOM 3729 N N . ASP A 1 476 ? -15.175 35.320 6.754 1.00 44.69 476 ASP A N 1
ATOM 3730 C CA . ASP A 1 476 ? -14.229 34.180 6.794 1.00 44.69 476 ASP A CA 1
ATOM 3731 C C . ASP A 1 476 ? -12.794 34.624 7.207 1.00 44.69 476 ASP A C 1
ATOM 3733 O O . ASP A 1 476 ? -11.826 33.880 7.043 1.00 44.69 476 ASP A O 1
ATOM 3737 N N . SER A 1 477 ? -12.612 35.855 7.706 1.00 44.81 477 SER A N 1
ATOM 3738 C CA . SER A 1 477 ? -11.296 36.441 8.026 1.00 44.81 477 SER A CA 1
ATOM 3739 C C . SER A 1 477 ? -10.592 35.803 9.225 1.00 44.81 477 SER A C 1
ATOM 3741 O O . SER A 1 477 ? -9.370 35.880 9.328 1.00 44.81 477 SER A O 1
ATOM 3743 N N . ASP A 1 478 ? -11.343 35.154 10.113 1.00 48.38 478 ASP A N 1
ATOM 3744 C CA . ASP A 1 478 ? -10.882 34.887 11.480 1.00 48.38 478 ASP A CA 1
ATOM 3745 C C . ASP A 1 478 ? -10.287 33.470 11.646 1.00 48.38 478 ASP A C 1
ATOM 3747 O O . ASP A 1 478 ? -9.730 33.126 12.689 1.00 48.38 478 ASP A O 1
ATOM 3751 N N . ILE A 1 479 ? -10.351 32.637 10.598 1.00 46.97 479 ILE A N 1
ATOM 3752 C CA . ILE A 1 479 ? -9.857 31.247 10.615 1.00 46.97 479 ILE A CA 1
ATOM 3753 C C . ILE A 1 479 ? -8.348 31.157 10.300 1.00 46.97 479 ILE A C 1
ATOM 3755 O O . ILE A 1 479 ? -7.665 30.250 10.792 1.00 46.97 479 ILE A O 1
ATOM 3759 N N . GLU A 1 480 ? -7.784 32.091 9.525 1.00 46.66 480 GLU A N 1
ATOM 3760 C CA . GLU A 1 480 ? -6.345 32.063 9.205 1.00 46.66 480 GLU A CA 1
ATOM 3761 C C . GLU A 1 480 ? -5.465 32.508 10.395 1.00 46.66 480 GLU A C 1
ATOM 3763 O O . GLU A 1 480 ? -4.420 31.894 10.635 1.00 46.66 480 GLU A O 1
ATOM 3768 N N . ASP A 1 481 ? -5.919 33.466 11.216 1.00 48.94 481 ASP A N 1
ATOM 3769 C CA . ASP A 1 481 ? -5.152 34.001 12.359 1.00 48.94 481 ASP A CA 1
ATOM 3770 C C . ASP A 1 481 ? -4.870 32.946 13.450 1.00 48.94 481 ASP A C 1
ATOM 3772 O O . ASP A 1 481 ? -3.752 32.858 13.970 1.00 48.94 481 ASP A O 1
ATOM 3776 N N . ILE A 1 482 ? -5.836 32.068 13.752 1.00 47.50 482 ILE A N 1
ATOM 3777 C CA . ILE A 1 482 ? -5.676 30.995 14.757 1.00 47.50 482 ILE A CA 1
ATOM 3778 C C . ILE A 1 482 ? -4.562 30.011 14.349 1.00 47.50 482 ILE A C 1
ATOM 3780 O O . ILE A 1 482 ? -3.831 29.479 15.195 1.00 47.50 482 ILE A O 1
ATOM 3784 N N . THR A 1 483 ? -4.393 29.786 13.043 1.00 51.78 483 THR A N 1
ATOM 3785 C CA . THR A 1 483 ? -3.451 28.791 12.514 1.00 51.78 483 THR A CA 1
ATOM 3786 C C . THR A 1 483 ? -1.996 29.266 12.595 1.00 51.78 483 THR A C 1
ATOM 3788 O O . THR A 1 483 ? -1.101 28.454 12.857 1.00 51.78 483 THR A O 1
ATOM 3791 N N . ASP A 1 484 ? -1.740 30.568 12.434 1.00 46.81 484 ASP A N 1
ATOM 3792 C CA . ASP A 1 484 ? -0.394 31.134 12.594 1.00 46.81 484 ASP A CA 1
ATOM 3793 C C . ASP A 1 484 ? -0.052 31.469 14.056 1.00 46.81 484 ASP A C 1
ATOM 3795 O O . ASP A 1 484 ? 1.108 31.305 14.455 1.00 46.81 484 ASP A O 1
ATOM 3799 N N . MET A 1 485 ? -1.042 31.771 14.908 1.00 47.69 485 MET A N 1
ATOM 3800 C CA . MET A 1 485 ? -0.831 31.899 16.360 1.00 47.69 485 MET A CA 1
ATOM 3801 C C . MET A 1 485 ? -0.229 30.620 16.975 1.00 47.69 485 MET A C 1
ATOM 3803 O O . MET A 1 485 ? 0.720 30.685 17.761 1.00 47.69 485 MET A O 1
ATOM 3807 N N . MET A 1 486 ? -0.694 29.435 16.556 1.00 50.72 486 MET A N 1
ATOM 3808 C CA . MET A 1 486 ? -0.137 28.152 17.018 1.00 50.72 486 MET A CA 1
ATOM 3809 C C . MET A 1 486 ? 1.237 27.794 16.420 1.00 50.72 486 MET A C 1
ATOM 3811 O O . MET A 1 486 ? 1.901 26.875 16.915 1.00 50.72 486 MET A O 1
ATOM 3815 N N . ARG A 1 487 ? 1.708 28.512 15.392 1.00 49.09 487 ARG A N 1
ATOM 3816 C CA . ARG A 1 487 ? 3.033 28.292 14.787 1.00 49.09 487 ARG A CA 1
ATOM 3817 C C . ARG A 1 487 ? 4.150 29.017 15.549 1.00 49.09 487 ARG A C 1
ATOM 3819 O O . ARG A 1 487 ? 5.268 28.507 15.597 1.00 49.09 487 ARG A O 1
ATOM 3826 N N . GLY A 1 488 ? 3.848 30.149 16.193 1.00 44.94 488 GLY A N 1
ATOM 3827 C CA . GLY A 1 488 ? 4.812 30.926 16.988 1.00 44.94 488 GLY A CA 1
ATOM 3828 C C . GLY A 1 488 ? 5.232 30.273 18.314 1.00 44.94 488 GLY A C 1
ATOM 3829 O O . GLY A 1 488 ? 6.349 30.477 18.781 1.00 44.94 488 GLY A O 1
ATOM 3830 N N . ALA A 1 489 ? 4.384 29.427 18.904 1.00 45.53 489 ALA A N 1
ATOM 3831 C CA . ALA A 1 489 ? 4.602 28.860 20.241 1.00 45.53 489 ALA A CA 1
ATOM 3832 C C . ALA A 1 489 ? 5.634 27.708 20.319 1.00 45.53 489 ALA A C 1
ATOM 3834 O O . ALA A 1 489 ? 5.841 27.149 21.395 1.00 45.53 489 ALA A O 1
ATOM 3835 N N . LYS A 1 490 ? 6.274 27.314 19.205 1.00 47.00 490 LYS A N 1
ATOM 3836 C CA . LYS A 1 490 ? 7.159 26.127 19.130 1.00 47.00 490 LYS A CA 1
ATOM 3837 C C . LYS A 1 490 ? 8.639 26.422 18.843 1.00 47.00 490 LYS A C 1
ATOM 3839 O O . LYS A 1 490 ? 9.385 25.492 18.553 1.00 47.00 490 LYS A O 1
ATOM 3844 N N . SER A 1 491 ? 9.081 27.680 18.933 1.00 47.06 491 SER A N 1
ATOM 3845 C CA . SER A 1 491 ? 10.483 28.072 18.685 1.00 47.06 491 SER A CA 1
ATOM 3846 C C . SER A 1 491 ? 11.200 28.712 19.883 1.00 47.06 491 SER A C 1
ATOM 3848 O O . SER A 1 491 ? 12.193 29.410 19.689 1.00 47.06 491 SER A O 1
ATOM 3850 N N . SER A 1 492 ? 10.728 28.478 21.111 1.00 40.59 492 SER A N 1
ATOM 3851 C CA . SER A 1 492 ? 11.504 28.766 22.324 1.00 40.59 492 SER A CA 1
ATOM 3852 C C . SER A 1 492 ? 12.315 27.526 22.702 1.00 40.59 492 SER A C 1
ATOM 3854 O O . SER A 1 492 ? 11.773 26.567 23.251 1.00 40.59 492 SER A O 1
ATOM 3856 N N . SER A 1 493 ? 13.602 27.519 22.350 1.00 42.66 493 SER A N 1
ATOM 3857 C CA . SER A 1 493 ? 14.551 26.545 22.897 1.00 42.66 493 SER A CA 1
ATOM 3858 C C . SER A 1 493 ? 14.950 26.998 24.303 1.00 42.66 493 SER A C 1
ATOM 3860 O O . SER A 1 493 ? 15.280 28.177 24.453 1.00 42.66 493 SER A O 1
ATOM 3862 N N . PRO A 1 494 ? 14.978 26.115 25.317 1.00 43.31 494 PRO A N 1
ATOM 3863 C CA . PRO A 1 494 ? 15.595 26.443 26.596 1.00 43.31 494 PRO A CA 1
ATOM 3864 C C . PRO A 1 494 ? 17.066 26.822 26.388 1.00 43.31 494 PRO A C 1
ATOM 3866 O O . PRO A 1 494 ? 17.744 26.233 25.539 1.00 43.31 494 PRO A O 1
ATOM 3869 N N . ALA A 1 495 ? 17.543 27.801 27.155 1.00 50.75 495 ALA A N 1
ATOM 3870 C CA . ALA A 1 495 ? 18.970 28.075 27.280 1.00 50.75 495 ALA A CA 1
ATOM 3871 C C . ALA A 1 495 ? 19.672 26.883 27.967 1.00 50.75 495 ALA A C 1
ATOM 3873 O O . ALA A 1 495 ? 19.016 26.166 28.732 1.00 50.75 495 ALA A O 1
ATOM 3874 N N . PRO A 1 496 ? 20.972 26.646 27.705 1.00 46.53 496 PRO A N 1
ATOM 3875 C CA . PRO A 1 496 ? 21.743 25.690 28.490 1.00 46.53 496 PRO A CA 1
ATOM 3876 C C . PRO A 1 496 ? 21.742 26.105 29.967 1.00 46.53 496 PRO A C 1
ATOM 3878 O O . PRO A 1 496 ? 21.753 27.292 30.288 1.00 46.53 496 PRO A O 1
ATOM 3881 N N . PHE A 1 497 ? 21.684 25.108 30.842 1.00 43.16 497 PHE A N 1
ATOM 3882 C CA . PHE A 1 497 ? 21.792 25.273 32.285 1.00 43.16 497 PHE A CA 1
ATOM 3883 C C . PHE A 1 497 ? 23.285 25.184 32.627 1.00 43.16 497 PHE A C 1
ATOM 3885 O O . PHE A 1 497 ? 23.905 24.175 32.292 1.00 43.16 497 PHE A O 1
ATOM 3892 N N . ASP A 1 498 ? 23.864 26.230 33.214 1.00 44.16 498 ASP A N 1
ATOM 3893 C CA . ASP A 1 498 ? 25.257 26.196 33.669 1.00 44.16 498 ASP A CA 1
ATOM 3894 C C . ASP A 1 498 ? 25.348 25.332 34.942 1.00 44.16 498 ASP A C 1
ATOM 3896 O O . ASP A 1 498 ? 24.643 25.581 35.920 1.00 44.16 498 ASP A O 1
ATOM 3900 N N . GLU A 1 499 ? 26.188 24.292 34.921 1.00 52.34 499 GLU A N 1
ATOM 3901 C CA . GLU A 1 499 ? 26.367 23.320 36.018 1.00 52.34 499 GLU A CA 1
ATOM 3902 C C . GLU A 1 499 ? 27.547 23.678 36.952 1.00 52.34 499 GLU A C 1
ATOM 3904 O O . GLU A 1 499 ? 28.230 22.795 37.462 1.00 52.34 499 GLU A O 1
ATOM 3909 N N . ASP A 1 500 ? 27.771 24.971 37.208 1.00 53.66 500 ASP A N 1
ATOM 3910 C CA . ASP A 1 500 ? 28.804 25.480 38.128 1.00 53.66 500 ASP A CA 1
ATOM 3911 C C . ASP A 1 500 ? 28.167 26.287 39.282 1.00 53.66 500 ASP A C 1
ATOM 3913 O O . ASP A 1 500 ? 28.235 27.512 39.283 1.00 53.66 500 ASP A O 1
ATOM 3917 N N . ASP A 1 501 ? 27.515 25.607 40.242 1.00 49.97 501 ASP A N 1
ATOM 3918 C CA . ASP A 1 501 ? 27.431 26.023 41.666 1.00 49.97 501 ASP A CA 1
ATOM 3919 C C . ASP A 1 501 ? 26.576 25.054 42.523 1.00 49.97 501 ASP A C 1
ATOM 3921 O O . ASP A 1 501 ? 25.414 25.315 42.838 1.00 49.97 501 ASP A O 1
ATOM 3925 N N . VAL A 1 502 ? 27.168 23.940 42.980 1.00 47.00 502 VAL A N 1
ATOM 3926 C CA . VAL A 1 502 ? 26.765 23.289 44.247 1.00 47.00 502 VAL A CA 1
ATOM 3927 C C . VAL A 1 502 ? 28.010 22.766 44.969 1.00 47.00 502 VAL A C 1
ATOM 3929 O O . VAL A 1 502 ? 28.521 21.693 44.658 1.00 47.00 502 VAL A O 1
ATOM 3932 N N . GLN A 1 503 ? 28.480 23.512 45.969 1.00 49.88 503 GLN A N 1
ATOM 3933 C CA . GLN A 1 503 ? 29.352 22.974 47.016 1.00 49.88 503 GLN A CA 1
ATOM 3934 C C . GLN A 1 503 ? 28.489 22.419 48.152 1.00 49.88 503 GLN A C 1
ATOM 3936 O O . GLN A 1 503 ? 27.739 23.192 48.743 1.00 49.88 503 GLN A O 1
ATOM 3941 N N . PHE A 1 504 ? 28.645 21.133 48.482 1.00 46.97 504 PHE A N 1
ATOM 3942 C CA . PHE A 1 504 ? 28.466 20.565 49.827 1.00 46.97 504 PHE A CA 1
ATOM 3943 C C . PHE A 1 504 ? 29.237 19.244 49.949 1.00 46.97 504 PHE A C 1
ATOM 3945 O O . PHE A 1 504 ? 29.168 18.441 48.992 1.00 46.97 504 PHE A O 1
#

pLDDT: mean 73.3, std 22.13, range [31.19, 98.44]